Protein AF-0000000079002065 (afdb_homodimer)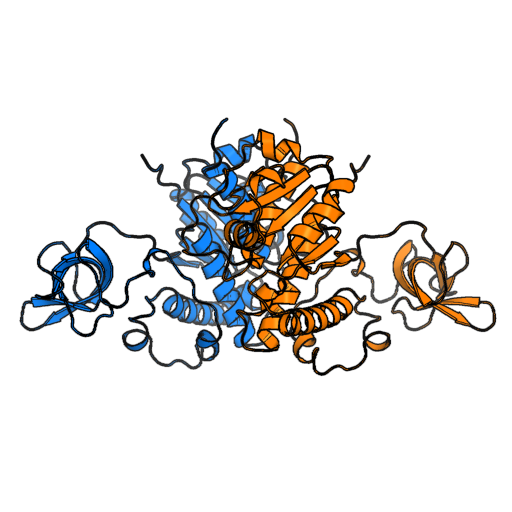

Radius of gyration: 25.54 Å; Cα contacts (8 Å, |Δi|>4): 1100; chains: 2; bounding box: 61×86×60 Å

Sequence (558 aa):
MKTSRKILVALPTSILSTESSLLLKTIKTYQVIRYSSIFGVSEIVFFRDPFTDFSQHRKYSVLIEKIWRYLLTPPYLRRKLIPKDPDLKFVGLLPPLRLSTFDVSRNGRVGEKRLGLIYREKNKLLADIGLPRPYRIEAGNCKPGDIGYVEIVDVNTRRAICLDVEPYRGPILAFADSLQEVLEEYRKTVDLIIATSKYGKIPSHKELAGVKGKTIIILFGGPHRGLYDIAKKEGFILENKVDKVWNTIPEQMVKTIRSEEALISTLAVVNMFIYGENLMKTSRKILVALPTSILSTESSLLLKTIKTYQVIRYSSIFGVSEIVFFRDPFTDFSQHRKYSVLIEKIWRYLLTPPYLRRKLIPKDPDLKFVGLLPPLRLSTFDVSRNGRVGEKRLGLIYREKNKLLADIGLPRPYRIEAGNCKPGDIGYVEIVDVNTRRAICLDVEPYRGPILAFADSLQEVLEEYRKTVDLIIATSKYGKIPSHKELAGVKGKTIIILFGGPHRGLYDIAKKEGFILENKVDKVWNTIPEQMVKTIRSEEALISTLAVVNMFIYGENL

InterPro domains:
  IPR003750 Putative RNA methyltransferase C9orf114-like [PF02598] (7-269)
  IPR003750 Putative RNA methyltransferase C9orf114-like [PTHR12150] (7-272)
  IPR003750 Putative RNA methyltransferase C9orf114-like [cd18086] (6-270)
  IPR012340 Nucleic acid-binding, OB-fold [G3DSA:2.40.50.140] (107-169)
  IPR029026 tRNA (guanine-N1-)-methyltransferase, N-terminal [G3DSA:3.40.1280.10] (9-272)
  IPR029028 Alpha/beta knot methyltransferases [SSF75217] (6-272)

Nearest PDB structures (foldseek):
  8qsu-assembly1_A-2  TM=8.323E-01  e=1.428E-22  Homo sapiens
  4rg1-assembly1_B  TM=7.999E-01  e=1.058E-21  Homo sapiens
  8qsw-assembly1_A-2  TM=8.241E-01  e=9.995E-21  Homo sapiens
  4rg1-assembly1_A  TM=8.090E-01  e=7.840E-21  Homo sapiens
  1k3r-assembly1_A  TM=8.312E-01  e=1.726E-20  Methanothermobacter thermautotrophicus

Structure (mmCIF, N/CA/C/O backbone):
data_AF-0000000079002065-model_v1
#
loop_
_entity.id
_entity.type
_entity.pdbx_description
1 polymer 'RNA-binding protein'
#
loop_
_atom_site.group_PDB
_atom_site.id
_atom_site.type_symbol
_atom_site.label_atom_id
_atom_site.label_alt_id
_atom_site.label_comp_id
_atom_site.label_asym_id
_atom_site.label_entity_id
_atom_site.label_seq_id
_atom_site.pdbx_PDB_ins_code
_atom_site.Cartn_x
_atom_site.Cartn_y
_atom_site.Cartn_z
_atom_site.occupancy
_atom_site.B_iso_or_equiv
_atom_site.auth_seq_id
_atom_site.auth_comp_id
_atom_site.auth_asym_id
_atom_site.auth_atom_id
_atom_site.pdbx_PDB_model_num
ATOM 1 N N . MET A 1 1 ? -3.734 10.734 28.906 1 30.89 1 MET A N 1
ATOM 2 C CA . MET A 1 1 ? -2.793 11.641 28.25 1 30.89 1 MET A CA 1
ATOM 3 C C . MET A 1 1 ? -2.369 11.094 26.891 1 30.89 1 MET A C 1
ATOM 5 O O . MET A 1 1 ? -1.913 9.953 26.797 1 30.89 1 MET A O 1
ATOM 9 N N . LYS A 1 2 ? -3.072 11.398 25.828 1 41.53 2 LYS A N 1
ATOM 10 C CA . LYS A 1 2 ? -2.779 10.867 24.5 1 41.53 2 LYS A CA 1
ATOM 11 C C . LYS A 1 2 ? -1.275 10.805 24.25 1 41.53 2 LYS A C 1
ATOM 13 O O . LYS A 1 2 ? -0.584 11.82 24.344 1 41.53 2 LYS A O 1
ATOM 18 N N . THR A 1 3 ? -0.519 9.977 24.844 1 47.19 3 THR A N 1
ATOM 19 C CA . THR A 1 3 ? 0.923 9.781 24.75 1 47.19 3 THR A CA 1
ATOM 20 C C . THR A 1 3 ? 1.415 10.141 23.344 1 47.19 3 THR A C 1
ATOM 22 O O . THR A 1 3 ? 0.91 9.617 22.344 1 47.19 3 THR A O 1
ATOM 25 N N . SER A 1 4 ? 1.881 11.43 23.188 1 56.03 4 SER A N 1
ATOM 26 C CA . SER A 1 4 ? 2.271 12.117 21.969 1 56.03 4 SER A CA 1
ATOM 27 C C . SER A 1 4 ? 3.285 11.305 21.172 1 56.03 4 SER A C 1
ATOM 29 O O . SER A 1 4 ? 4.457 11.227 21.531 1 56.03 4 SER A O 1
ATOM 31 N N . ARG A 1 5 ? 3.066 10.07 20.688 1 64.38 5 ARG A N 1
ATOM 32 C CA . ARG A 1 5 ? 3.986 9.297 19.859 1 64.38 5 ARG A CA 1
ATOM 33 C C . ARG A 1 5 ? 4.105 9.898 18.469 1 64.38 5 ARG A C 1
ATOM 35 O O . ARG A 1 5 ? 3.096 10.203 17.828 1 64.38 5 ARG A O 1
ATOM 42 N N . LYS A 1 6 ? 5.547 10.352 18.219 1 88.19 6 LYS A N 1
ATOM 43 C CA . LYS A 1 6 ? 5.797 10.891 16.891 1 88.19 6 LYS A CA 1
ATOM 44 C C . LYS A 1 6 ? 6.551 9.891 16.016 1 88.19 6 LYS A C 1
ATOM 46 O O . LYS A 1 6 ? 7.531 9.289 16.469 1 88.19 6 LYS A O 1
ATOM 51 N N . ILE A 1 7 ? 6.023 9.555 14.945 1 96.56 7 ILE A N 1
ATOM 52 C CA . ILE A 1 7 ? 6.688 8.711 13.953 1 96.56 7 ILE A CA 1
ATOM 53 C C . ILE A 1 7 ? 7.211 9.57 12.805 1 96.56 7 ILE A C 1
ATOM 55 O O . ILE A 1 7 ? 6.457 10.352 12.211 1 96.56 7 ILE A O 1
ATOM 59 N N . LEU A 1 8 ? 8.492 9.508 12.625 1 98.44 8 LEU A N 1
ATOM 60 C CA . LEU A 1 8 ? 9.148 10.117 11.477 1 98.44 8 LEU A CA 1
ATOM 61 C C . LEU A 1 8 ? 9.625 9.062 10.492 1 98.44 8 LEU A C 1
ATOM 63 O O . LEU A 1 8 ? 9.812 7.898 10.867 1 98.44 8 LEU A O 1
ATOM 67 N N . VAL A 1 9 ? 9.797 9.469 9.258 1 98.75 9 VAL A N 1
ATOM 68 C CA . VAL A 1 9 ? 10.203 8.531 8.219 1 98.75 9 VAL A CA 1
ATOM 69 C C . VAL A 1 9 ? 11.281 9.164 7.344 1 98.75 9 VAL A C 1
ATOM 71 O O . VAL A 1 9 ? 11.266 10.367 7.098 1 98.75 9 VAL A O 1
ATOM 74 N N . ALA A 1 10 ? 12.234 8.375 6.926 1 98.88 10 ALA A N 1
ATOM 75 C CA . ALA A 1 10 ? 13.242 8.805 5.961 1 98.88 10 ALA A CA 1
ATOM 76 C C . ALA A 1 10 ? 13.25 7.898 4.73 1 98.88 10 ALA A C 1
ATOM 78 O O . ALA A 1 10 ? 13.266 6.672 4.859 1 98.88 10 ALA A O 1
ATOM 79 N N . LEU A 1 11 ? 13.25 8.484 3.553 1 98.44 11 LEU A N 1
ATOM 80 C CA . LEU A 1 11 ? 13.258 7.797 2.266 1 98.44 11 LEU A CA 1
ATOM 81 C C . LEU A 1 11 ? 14.211 8.484 1.292 1 98.44 11 LEU A C 1
ATOM 83 O O . LEU A 1 11 ? 14.352 9.703 1.312 1 98.44 11 LEU A O 1
ATOM 87 N N . PRO A 1 12 ? 14.828 7.711 0.416 1 98.56 12 PRO A N 1
ATOM 88 C CA . PRO A 1 12 ? 15.609 8.391 -0.619 1 98.56 12 PRO A CA 1
ATOM 89 C C . PRO A 1 12 ? 14.742 9 -1.713 1 98.56 12 PRO A C 1
ATOM 91 O O . PRO A 1 12 ? 13.703 8.438 -2.066 1 98.56 12 PRO A O 1
ATOM 94 N N . THR A 1 13 ? 15.156 10.094 -2.309 1 98.19 13 THR A N 1
ATOM 95 C CA . THR A 1 13 ? 14.414 10.719 -3.396 1 98.19 13 THR A CA 1
ATOM 96 C C . THR A 1 13 ? 14.406 9.828 -4.633 1 98.19 13 THR A C 1
ATOM 98 O O . THR A 1 13 ? 13.523 9.953 -5.488 1 98.19 13 THR A O 1
ATOM 101 N N . SER A 1 14 ? 15.312 8.891 -4.66 1 97.38 14 SER A N 1
ATOM 102 C CA . SER A 1 14 ? 15.477 8.023 -5.82 1 97.38 14 SER A CA 1
ATOM 103 C C . SER A 1 14 ? 14.305 7.059 -5.965 1 97.38 14 SER A C 1
ATOM 105 O O . SER A 1 14 ? 14.219 6.316 -6.945 1 97.38 14 SER A O 1
ATOM 107 N N . ILE A 1 15 ? 13.359 7.059 -4.992 1 97.44 15 ILE A N 1
ATOM 108 C CA . ILE A 1 15 ? 12.164 6.238 -5.129 1 97.44 15 ILE A CA 1
ATOM 109 C C . ILE A 1 15 ? 11.422 6.609 -6.414 1 97.44 15 ILE A C 1
ATOM 111 O O . ILE A 1 15 ? 10.688 5.793 -6.969 1 97.44 15 ILE A O 1
ATOM 115 N N . LEU A 1 16 ? 11.68 7.82 -6.949 1 97.31 16 LEU A N 1
ATOM 116 C CA . LEU A 1 16 ? 11.023 8.281 -8.164 1 97.31 16 LEU A CA 1
ATOM 117 C C . LEU A 1 16 ? 11.781 7.816 -9.406 1 97.31 16 LEU A C 1
ATOM 119 O O . LEU A 1 16 ? 11.266 7.91 -10.523 1 97.31 16 LEU A O 1
ATOM 123 N N . SER A 1 17 ? 12.984 7.238 -9.266 1 95.5 17 SER A N 1
ATOM 124 C CA . SER A 1 17 ? 13.844 6.871 -10.391 1 95.5 17 SER A CA 1
ATOM 125 C C . SER A 1 17 ? 13.266 5.691 -11.164 1 95.5 17 SER A C 1
ATOM 127 O O . SER A 1 17 ? 13.594 5.484 -12.336 1 95.5 17 SER A O 1
ATOM 129 N N . THR A 1 18 ? 12.383 4.887 -10.516 1 91.5 18 THR A N 1
ATOM 130 C CA . THR A 1 18 ? 11.82 3.695 -11.148 1 91.5 18 THR A CA 1
ATOM 131 C C . THR A 1 18 ? 10.656 4.062 -12.055 1 91.5 18 THR A C 1
ATOM 133 O O . THR A 1 18 ? 10.164 3.223 -12.812 1 91.5 18 THR A O 1
ATOM 136 N N . GLU A 1 19 ? 10.172 5.27 -11.891 1 92.19 19 GLU A N 1
ATOM 137 C CA . GLU A 1 19 ? 9.008 5.703 -12.672 1 92.19 19 GLU A CA 1
ATOM 138 C C . GLU A 1 19 ? 9.438 6.488 -13.906 1 92.19 19 GLU A C 1
ATOM 140 O O . GLU A 1 19 ? 10.195 7.453 -13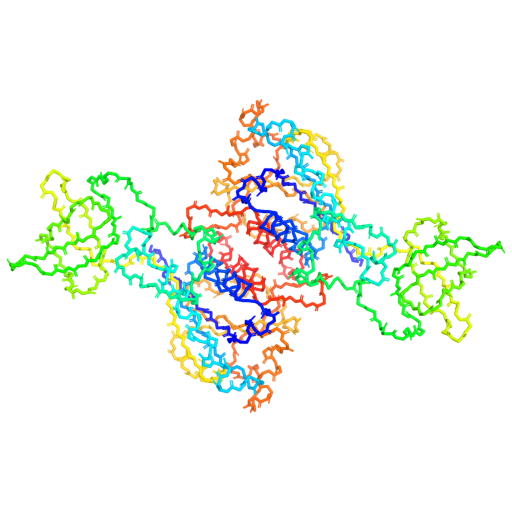.805 1 92.19 19 GLU A O 1
ATOM 145 N N . SER A 1 20 ? 8.898 6.137 -15.031 1 89.25 20 SER A N 1
ATOM 146 C CA . SER A 1 20 ? 9.336 6.719 -16.297 1 89.25 20 SER A CA 1
ATOM 147 C C . SER A 1 20 ? 8.508 7.949 -16.656 1 89.25 20 SER A C 1
ATOM 149 O O . SER A 1 20 ? 8.961 8.812 -17.406 1 89.25 20 SER A O 1
ATOM 151 N N . SER A 1 21 ? 7.305 8.062 -16.141 1 93.25 21 SER A N 1
ATOM 152 C CA . SER A 1 21 ? 6.41 9.148 -16.531 1 93.25 21 SER A CA 1
ATOM 153 C C . SER A 1 21 ? 6.082 10.047 -15.336 1 93.25 21 SER A C 1
ATOM 155 O O . SER A 1 21 ? 6.188 9.625 -14.188 1 93.25 21 SER A O 1
ATOM 157 N N . LEU A 1 22 ? 5.742 11.273 -15.695 1 96 22 LEU A N 1
ATOM 158 C CA . LEU A 1 22 ? 5.32 12.227 -14.68 1 96 22 LEU A CA 1
ATOM 159 C C . LEU A 1 22 ? 4.105 11.711 -13.914 1 96 22 LEU A C 1
ATOM 161 O O . LEU A 1 22 ? 4.004 11.891 -12.695 1 96 22 LEU A O 1
ATOM 165 N N . LEU A 1 23 ? 3.238 11.055 -14.633 1 94.31 23 LEU A N 1
ATOM 166 C CA . LEU A 1 23 ? 2.047 10.5 -14.008 1 94.31 23 LEU A CA 1
ATOM 167 C C . LEU A 1 23 ? 2.424 9.492 -12.922 1 94.31 23 LEU A C 1
ATOM 169 O O . LEU A 1 23 ? 1.945 9.586 -11.789 1 94.31 23 LEU A O 1
ATOM 173 N N . LEU A 1 24 ? 3.303 8.602 -13.242 1 94.44 24 LEU A N 1
ATOM 174 C CA . LEU A 1 24 ? 3.678 7.551 -12.305 1 94.44 24 LEU A CA 1
ATOM 175 C C . LEU A 1 24 ? 4.484 8.125 -11.141 1 94.44 24 LEU A C 1
ATOM 177 O O . LEU A 1 24 ? 4.359 7.66 -10.008 1 94.44 24 LEU A O 1
ATOM 181 N N . LYS A 1 25 ? 5.316 9.148 -11.422 1 97.19 25 LYS A N 1
ATOM 182 C CA . LYS A 1 25 ? 6.031 9.836 -10.344 1 97.19 25 LYS A CA 1
ATOM 183 C C . LYS A 1 25 ? 5.059 10.539 -9.398 1 97.19 25 LYS A C 1
ATOM 185 O O . LYS A 1 25 ? 5.254 10.531 -8.188 1 97.19 25 LYS A O 1
ATOM 190 N N . THR A 1 26 ? 4.043 11.133 -9.984 1 97.5 26 THR A N 1
ATOM 191 C CA . THR A 1 26 ? 3.016 11.805 -9.203 1 97.5 26 THR A CA 1
ATOM 192 C C . THR A 1 26 ? 2.264 10.812 -8.32 1 97.5 26 THR A C 1
ATOM 194 O O . THR A 1 26 ? 2.051 11.062 -7.133 1 97.5 26 THR A O 1
ATOM 197 N N . ILE A 1 27 ? 1.98 9.648 -8.859 1 95.62 27 ILE A N 1
ATOM 198 C CA . ILE A 1 27 ? 1.264 8.609 -8.117 1 95.62 27 ILE A CA 1
ATOM 199 C C . ILE A 1 27 ? 2.137 8.094 -6.98 1 95.62 27 ILE A C 1
ATOM 201 O O . ILE A 1 27 ? 1.659 7.91 -5.855 1 95.62 27 ILE A O 1
ATOM 205 N N . LYS A 1 28 ? 3.371 7.891 -7.238 1 96.69 28 LYS A N 1
ATOM 206 C CA . LYS A 1 28 ? 4.293 7.406 -6.215 1 96.69 28 LYS A CA 1
ATOM 207 C C . LYS A 1 28 ? 4.402 8.398 -5.059 1 96.69 28 LYS A C 1
ATOM 209 O O . LYS A 1 28 ? 4.355 8 -3.891 1 96.69 28 LYS A O 1
ATOM 214 N N . THR A 1 29 ? 4.578 9.609 -5.391 1 98.19 29 THR A N 1
ATOM 215 C CA . THR A 1 29 ? 4.652 10.656 -4.375 1 98.19 29 THR A CA 1
ATOM 216 C C . THR A 1 29 ? 3.361 10.711 -3.562 1 98.19 29 THR A C 1
ATOM 218 O O . THR A 1 29 ? 3.398 10.789 -2.332 1 98.19 29 THR A O 1
ATOM 221 N N . TYR A 1 30 ? 2.275 10.609 -4.281 1 97.75 30 TYR A N 1
ATOM 222 C CA . TYR A 1 30 ? 0.971 10.57 -3.629 1 97.75 30 TYR A CA 1
ATOM 223 C C . TYR A 1 30 ? 0.887 9.414 -2.645 1 97.75 30 TYR A C 1
ATOM 225 O O . TYR A 1 30 ? 0.413 9.578 -1.518 1 97.75 30 TYR A O 1
ATOM 233 N N . GLN A 1 31 ? 1.334 8.273 -3.047 1 97.75 31 GLN A N 1
ATOM 234 C CA . GLN A 1 31 ? 1.263 7.09 -2.197 1 97.75 31 GLN A CA 1
ATOM 235 C C . GLN A 1 31 ? 2.053 7.289 -0.908 1 97.75 31 GLN A C 1
ATOM 237 O O . GLN A 1 31 ? 1.589 6.922 0.173 1 97.75 31 GLN A O 1
ATOM 242 N N . VAL A 1 32 ? 3.189 7.855 -1.025 1 98.5 32 VAL A N 1
ATOM 243 C CA . VAL A 1 32 ? 4.016 8.086 0.154 1 98.5 32 VAL A CA 1
ATOM 244 C C . VAL A 1 32 ? 3.283 9.016 1.124 1 98.5 32 VAL A C 1
ATOM 246 O O . VAL A 1 32 ? 3.201 8.727 2.32 1 98.5 32 VAL A O 1
ATOM 249 N N . ILE A 1 33 ? 2.688 10.07 0.599 1 98.19 33 ILE A N 1
ATOM 250 C CA . ILE A 1 33 ? 1.973 11.039 1.419 1 98.19 33 ILE A CA 1
ATOM 251 C C . ILE A 1 33 ? 0.735 10.391 2.031 1 98.19 33 ILE A C 1
ATOM 253 O O . ILE A 1 33 ? 0.494 10.508 3.234 1 98.19 33 ILE A O 1
ATOM 257 N N . ARG A 1 34 ? 0.004 9.648 1.215 1 97.88 34 ARG A N 1
ATOM 258 C CA . ARG A 1 34 ? -1.233 9 1.634 1 97.88 34 ARG A CA 1
ATOM 259 C C . ARG A 1 34 ? -0.965 7.957 2.717 1 97.88 34 ARG A C 1
ATOM 261 O O . ARG A 1 34 ? -1.588 7.988 3.779 1 97.88 34 ARG A O 1
ATOM 268 N N . TYR A 1 35 ? -0.021 7.109 2.469 1 98.5 35 TYR A N 1
ATOM 269 C CA . TYR A 1 35 ? 0.281 6.039 3.41 1 98.5 35 TYR A CA 1
ATOM 270 C C . TYR A 1 35 ? 0.782 6.602 4.734 1 98.5 35 TYR A C 1
ATOM 272 O O . TYR A 1 35 ? 0.388 6.129 5.805 1 98.5 35 TYR A O 1
ATOM 280 N N . SER A 1 36 ? 1.585 7.625 4.668 1 98.06 36 SER A N 1
ATOM 281 C CA . SER A 1 36 ? 2.092 8.266 5.879 1 98.06 36 SER A CA 1
ATOM 282 C C . SER A 1 36 ? 0.974 8.961 6.645 1 98.06 36 SER A C 1
ATOM 284 O O . SER A 1 36 ? 0.946 8.93 7.875 1 98.06 36 SER A O 1
ATOM 286 N N . SER A 1 37 ? 0.094 9.555 5.906 1 97.31 37 SER A N 1
ATOM 287 C CA . SER A 1 37 ? -1.011 10.281 6.527 1 97.31 37 SER A CA 1
ATOM 288 C C . SER A 1 37 ? -1.968 9.328 7.238 1 97.31 37 SER A C 1
ATOM 290 O O . SER A 1 37 ? -2.506 9.664 8.297 1 97.31 37 SER A O 1
ATOM 292 N N . ILE A 1 38 ? -2.168 8.141 6.68 1 97.56 38 ILE A N 1
ATOM 293 C CA . ILE A 1 38 ? -3.041 7.145 7.285 1 97.56 38 ILE A CA 1
ATOM 294 C C . ILE A 1 38 ? -2.6 6.879 8.727 1 97.56 38 ILE A C 1
ATOM 296 O O . ILE A 1 38 ? -3.432 6.801 9.633 1 97.56 38 ILE A O 1
ATOM 300 N N . PHE A 1 39 ? -1.287 6.844 8.961 1 97 39 PHE A N 1
ATOM 301 C CA . PHE A 1 39 ? -0.759 6.406 10.25 1 97 39 PHE A CA 1
ATOM 302 C C . PHE A 1 39 ? -0.272 7.594 11.07 1 97 39 PHE A C 1
ATOM 304 O O . PHE A 1 39 ? 0.386 7.418 12.094 1 97 39 PHE A O 1
ATOM 311 N N . GLY A 1 40 ? -0.48 8.797 10.609 1 95.69 40 GLY A N 1
ATOM 312 C CA . GLY A 1 40 ? -0.184 10 11.367 1 95.69 40 GLY A CA 1
ATOM 313 C C . GLY A 1 40 ? 1.303 10.281 11.484 1 95.69 40 GLY A C 1
ATOM 314 O O . GLY A 1 40 ? 1.776 10.727 12.531 1 95.69 40 GLY A O 1
ATOM 315 N N . VAL A 1 41 ? 2.031 9.961 10.43 1 97.44 41 VAL A N 1
ATOM 316 C CA . VAL A 1 41 ? 3.455 10.281 10.406 1 97.44 41 VAL A CA 1
ATOM 317 C C . VAL A 1 41 ? 3.648 11.789 10.523 1 97.44 41 VAL A C 1
ATOM 319 O O . VAL A 1 41 ? 2.988 12.562 9.82 1 97.44 41 VAL A O 1
ATOM 322 N N . SER A 1 42 ? 4.586 12.211 11.398 1 96.44 42 SER A N 1
ATOM 323 C CA . SER A 1 42 ? 4.75 13.633 11.688 1 96.44 42 SER A CA 1
ATOM 324 C C . SER A 1 42 ? 5.629 14.312 10.648 1 96.44 42 SER A C 1
ATOM 326 O O . SER A 1 42 ? 5.391 15.469 10.289 1 96.44 42 SER A O 1
ATOM 328 N N . GLU A 1 43 ? 6.586 13.594 10.234 1 97.69 43 GLU A N 1
ATOM 329 C CA . GLU A 1 43 ? 7.574 14.188 9.336 1 97.69 43 GLU A CA 1
ATOM 330 C C . GLU A 1 43 ? 8.188 13.133 8.422 1 97.69 43 GLU A C 1
ATOM 332 O O . GLU A 1 43 ? 8.414 11.992 8.844 1 97.69 43 GLU A O 1
ATOM 337 N N . ILE A 1 44 ? 8.383 13.523 7.176 1 98.56 44 ILE A N 1
ATOM 338 C CA . ILE A 1 44 ? 9.133 12.695 6.23 1 98.56 44 ILE A CA 1
ATOM 339 C C . ILE A 1 44 ? 10.352 13.461 5.727 1 98.56 44 ILE A C 1
ATOM 341 O O . ILE A 1 44 ? 10.227 14.594 5.238 1 98.56 44 ILE A O 1
ATOM 345 N N . VAL A 1 45 ? 11.492 12.891 5.875 1 98.75 45 VAL A N 1
ATOM 346 C CA . VAL A 1 45 ? 12.719 13.469 5.336 1 98.75 45 VAL A CA 1
ATOM 347 C C . VAL A 1 45 ? 13.18 12.648 4.129 1 98.75 45 VAL A C 1
ATOM 349 O O . VAL A 1 45 ? 13.461 11.453 4.25 1 98.75 45 VAL A O 1
ATOM 352 N N . PHE A 1 46 ? 13.211 13.281 2.973 1 98.81 46 PHE A N 1
ATOM 353 C CA . PHE A 1 46 ? 13.781 12.664 1.781 1 98.81 46 PHE A CA 1
ATOM 354 C C . PHE A 1 46 ? 15.273 12.945 1.693 1 98.81 46 PHE A C 1
ATOM 356 O O . PHE A 1 46 ? 15.711 14.094 1.81 1 98.81 46 PHE A O 1
ATOM 363 N N . PHE A 1 47 ? 16.078 11.914 1.498 1 98.81 47 PHE A N 1
ATOM 364 C CA . PHE A 1 47 ? 17.516 12.117 1.438 1 98.81 47 PHE A CA 1
ATOM 365 C C . PHE A 1 47 ? 18.078 11.641 0.104 1 98.81 47 PHE A C 1
ATOM 367 O O . PHE A 1 47 ? 17.438 10.852 -0.596 1 98.81 47 PHE A O 1
ATOM 374 N N . ARG A 1 48 ? 19.203 12.148 -0.256 1 98.44 48 ARG A N 1
ATOM 375 C CA . ARG A 1 48 ? 19.922 11.711 -1.448 1 98.44 48 ARG A CA 1
ATOM 376 C C . ARG A 1 48 ? 20.75 10.453 -1.167 1 98.44 48 ARG A C 1
ATOM 378 O O . ARG A 1 48 ? 21.625 10.453 -0.302 1 98.44 48 ARG A O 1
ATOM 385 N N . ASP A 1 49 ? 20.422 9.398 -1.84 1 96.31 49 ASP A N 1
ATOM 386 C CA . ASP A 1 49 ? 21.344 8.266 -1.741 1 96.31 49 ASP A CA 1
ATOM 387 C C . ASP A 1 49 ? 22.594 8.508 -2.576 1 96.31 49 ASP A C 1
ATOM 389 O O . ASP A 1 49 ? 22.562 9.266 -3.545 1 96.31 49 ASP A O 1
ATOM 393 N N . PRO A 1 50 ? 23.703 7.875 -2.264 1 96.94 50 PRO A N 1
ATOM 394 C CA . PRO A 1 50 ? 25 8.18 -2.893 1 96.94 50 PRO A CA 1
ATOM 395 C C . PRO A 1 50 ? 25.062 7.734 -4.352 1 96.94 50 PRO A C 1
ATOM 397 O O . PRO A 1 50 ? 26 8.078 -5.062 1 96.94 50 PRO A O 1
ATOM 400 N N . PHE A 1 51 ? 24.125 7.039 -4.844 1 96.38 51 PHE A N 1
ATOM 401 C CA . PHE A 1 51 ? 24.109 6.551 -6.219 1 96.38 51 PHE A CA 1
ATOM 402 C C . PHE A 1 51 ? 23.344 7.508 -7.121 1 96.38 51 PHE A C 1
ATOM 404 O O . PHE A 1 51 ? 23.312 7.332 -8.344 1 96.38 51 PHE A O 1
ATOM 411 N N . THR A 1 52 ? 22.672 8.453 -6.559 1 96.12 52 THR A N 1
ATOM 412 C CA . THR A 1 52 ? 21.922 9.484 -7.27 1 96.12 52 THR A CA 1
ATOM 413 C C . THR A 1 52 ? 22.703 10.797 -7.297 1 96.12 52 THR A C 1
ATOM 415 O O . THR A 1 52 ? 23.156 11.281 -6.254 1 96.12 52 THR A O 1
ATOM 418 N N . ASP A 1 53 ? 22.844 11.344 -8.438 1 96.06 53 ASP A N 1
ATOM 419 C CA . ASP A 1 53 ? 23.594 12.594 -8.508 1 96.06 53 ASP A CA 1
ATOM 420 C C . ASP A 1 53 ? 22.781 13.75 -7.922 1 96.06 53 ASP A C 1
ATOM 422 O O . ASP A 1 53 ? 21.562 13.641 -7.766 1 96.06 53 ASP A O 1
ATOM 426 N N . PHE A 1 54 ? 23.438 14.859 -7.652 1 97.12 54 PHE A N 1
ATOM 427 C CA . PHE A 1 54 ? 22.828 16 -6.984 1 97.12 54 PHE A CA 1
ATOM 428 C C . PHE A 1 54 ? 21.766 16.656 -7.871 1 97.12 54 PHE A C 1
ATOM 430 O O . PHE A 1 54 ? 20.734 17.094 -7.379 1 97.12 54 PHE A O 1
ATOM 437 N N . SER A 1 55 ? 22.016 16.688 -9.18 1 97.38 55 SER A N 1
ATOM 438 C CA . SER A 1 55 ? 21.062 17.297 -10.102 1 97.38 55 SER A CA 1
ATOM 439 C C . SER A 1 55 ? 19.75 16.516 -10.125 1 97.38 55 SER A C 1
ATOM 441 O O . SER A 1 55 ? 18.672 17.125 -10.062 1 97.38 55 SER A O 1
ATOM 443 N N . GLN A 1 56 ? 19.875 15.219 -10.172 1 96.62 56 GLN A N 1
ATOM 444 C CA . GLN A 1 56 ? 18.688 14.383 -10.156 1 96.62 56 GLN A CA 1
ATOM 445 C C . GLN A 1 56 ? 17.953 14.492 -8.82 1 96.62 56 GLN A C 1
ATOM 447 O O . GLN A 1 56 ? 16.719 14.57 -8.781 1 96.62 56 GLN A O 1
ATOM 452 N N . HIS A 1 57 ? 18.734 14.484 -7.734 1 97.75 57 HIS A N 1
ATOM 453 C CA . HIS A 1 57 ? 18.172 14.672 -6.406 1 97.75 57 HIS A CA 1
ATOM 454 C C . HIS A 1 57 ? 17.375 15.969 -6.32 1 97.75 57 HIS A C 1
ATOM 456 O O . HIS A 1 57 ? 16.266 15.984 -5.793 1 97.75 57 HIS A O 1
ATOM 462 N N . ARG A 1 58 ? 17.906 16.969 -6.848 1 97.81 58 ARG A N 1
ATOM 463 C CA . ARG A 1 58 ? 17.234 18.266 -6.828 1 97.81 58 ARG A CA 1
ATOM 464 C C . ARG A 1 58 ? 15.945 18.234 -7.648 1 97.81 58 ARG A C 1
ATOM 466 O O . ARG A 1 58 ? 14.922 18.781 -7.227 1 97.81 58 ARG A O 1
ATOM 473 N N . LYS A 1 59 ? 16.031 17.641 -8.812 1 97.69 59 LYS A N 1
ATOM 474 C CA . LYS A 1 59 ? 14.859 17.516 -9.664 1 97.69 59 LYS A CA 1
ATOM 475 C C . LYS A 1 59 ? 13.742 16.766 -8.961 1 97.69 59 LYS A C 1
ATOM 477 O O . LYS A 1 59 ? 12.586 17.203 -8.961 1 97.69 59 LYS A O 1
ATOM 482 N N . TYR A 1 60 ? 14.078 15.641 -8.375 1 98.19 60 TYR A N 1
ATOM 483 C CA . TYR A 1 60 ? 13.094 14.875 -7.617 1 98.19 60 TYR A CA 1
ATOM 484 C C . TYR A 1 60 ? 12.531 15.695 -6.461 1 98.19 60 TYR A C 1
ATOM 486 O O . TYR A 1 60 ? 11.328 15.68 -6.211 1 98.19 60 TYR A O 1
ATOM 494 N N . SER A 1 61 ? 13.391 16.375 -5.758 1 98.56 61 SER A N 1
ATOM 495 C CA . SER A 1 61 ? 13 17.156 -4.59 1 98.56 61 SER A CA 1
ATOM 496 C C . SER A 1 61 ? 11.992 18.234 -4.969 1 98.56 61 SER A C 1
ATOM 498 O O . SER A 1 61 ? 10.992 18.422 -4.27 1 98.56 61 SER A O 1
ATOM 500 N N . VAL A 1 62 ? 12.281 18.875 -6.039 1 98.31 62 VAL A N 1
ATOM 501 C CA . VAL A 1 62 ? 11.406 19.938 -6.5 1 98.31 62 VAL A CA 1
ATOM 502 C C . VAL A 1 62 ? 10.023 19.359 -6.832 1 98.31 62 VAL A C 1
ATOM 504 O O . VAL A 1 62 ? 9 19.922 -6.43 1 98.31 62 VAL A O 1
ATOM 507 N N . LEU A 1 63 ? 10.008 18.281 -7.551 1 98.5 63 LEU A N 1
ATOM 508 C CA . LEU A 1 63 ? 8.75 17.656 -7.922 1 98.5 63 LEU A CA 1
ATOM 509 C C . LEU A 1 63 ? 7.98 17.203 -6.684 1 98.5 63 LEU A C 1
ATOM 511 O O . LEU A 1 63 ? 6.777 17.453 -6.566 1 98.5 63 LEU A O 1
ATOM 515 N N . ILE A 1 64 ? 8.664 16.578 -5.742 1 98.69 64 ILE A N 1
ATOM 516 C CA . ILE A 1 64 ? 8.055 16.109 -4.5 1 98.69 64 ILE A CA 1
ATOM 517 C C . ILE A 1 64 ? 7.449 17.297 -3.748 1 98.69 64 ILE A C 1
ATOM 519 O O . ILE A 1 64 ? 6.309 17.234 -3.285 1 98.69 64 ILE A O 1
ATOM 523 N N . GLU A 1 65 ? 8.188 18.312 -3.672 1 98.19 65 GLU A N 1
ATOM 524 C CA . GLU A 1 65 ? 7.742 19.5 -2.939 1 98.19 65 GLU A CA 1
ATOM 525 C C . GLU A 1 65 ? 6.465 20.062 -3.543 1 98.19 65 GLU A C 1
ATOM 527 O O . GLU A 1 65 ? 5.543 20.438 -2.816 1 98.19 65 GLU A O 1
ATOM 532 N N . LYS A 1 66 ? 6.43 20.203 -4.844 1 97.94 66 LYS A N 1
ATOM 533 C CA . LYS A 1 66 ? 5.258 20.75 -5.527 1 97.94 66 LYS A CA 1
ATOM 534 C C . LYS A 1 66 ? 4.027 19.875 -5.273 1 97.94 66 LYS A C 1
ATOM 536 O O . LYS A 1 66 ? 2.961 20.391 -4.93 1 97.94 66 LYS A O 1
ATOM 541 N N . ILE A 1 67 ? 4.188 18.578 -5.434 1 97.94 67 ILE A N 1
ATOM 542 C CA . ILE A 1 67 ? 3.078 17.656 -5.227 1 97.94 67 ILE A CA 1
ATOM 543 C C . ILE A 1 67 ? 2.66 17.672 -3.76 1 97.94 67 ILE A C 1
ATOM 545 O O . ILE A 1 67 ? 1.467 17.641 -3.447 1 97.94 67 ILE A O 1
ATOM 549 N N . TRP A 1 68 ? 3.658 17.75 -2.904 1 97.56 68 TRP A N 1
ATOM 550 C CA . TRP A 1 68 ? 3.434 17.781 -1.463 1 97.56 68 TRP A CA 1
ATOM 551 C C . TRP A 1 68 ? 2.586 19 -1.077 1 97.56 68 TRP A C 1
ATOM 553 O O . TRP A 1 68 ? 1.593 18.859 -0.358 1 97.56 68 TRP A O 1
ATOM 563 N N . ARG A 1 69 ? 2.959 20.094 -1.563 1 95.31 69 ARG A N 1
ATOM 564 C CA . ARG A 1 69 ? 2.246 21.328 -1.284 1 95.31 69 ARG A CA 1
ATOM 565 C C . ARG A 1 69 ? 0.802 21.25 -1.769 1 95.31 69 ARG A C 1
ATOM 567 O O . ARG A 1 69 ? -0.122 21.625 -1.042 1 95.31 69 ARG A O 1
ATOM 574 N N . TYR A 1 70 ? 0.638 20.797 -2.91 1 96.56 70 TYR A N 1
ATOM 575 C CA . TYR A 1 70 ? -0.702 20.656 -3.473 1 96.56 70 TYR A CA 1
ATOM 576 C C . TYR A 1 70 ? -1.574 19.766 -2.602 1 96.56 70 TYR A C 1
ATOM 578 O O . TYR A 1 70 ? -2.684 20.156 -2.223 1 96.56 70 TYR A O 1
ATOM 586 N N . LEU A 1 71 ? -1.052 18.578 -2.262 1 96.12 71 LEU A N 1
ATOM 587 C CA . LEU A 1 71 ? -1.852 17.562 -1.599 1 96.12 71 LEU A CA 1
ATOM 588 C C . LEU A 1 71 ? -2.16 17.953 -0.159 1 96.12 71 LEU A C 1
ATOM 590 O O . LEU A 1 71 ? -3.213 17.609 0.375 1 96.12 71 LEU A O 1
ATOM 594 N N . LEU A 1 72 ? -1.284 18.703 0.469 1 94.75 72 LEU A N 1
ATOM 595 C CA . LEU A 1 72 ? -1.466 19 1.883 1 94.75 72 LEU A CA 1
ATOM 596 C C . LEU A 1 72 ? -2.121 20.375 2.061 1 94.75 72 LEU A C 1
ATOM 598 O O . LEU A 1 72 ? -2.328 20.828 3.189 1 94.75 72 LEU A O 1
ATOM 602 N N . THR A 1 73 ? -2.441 21.031 0.953 1 94.25 73 THR A N 1
ATOM 603 C CA . THR A 1 73 ? -3.309 22.203 0.992 1 94.25 73 THR A CA 1
ATOM 604 C C . THR A 1 73 ? -4.777 21.781 1.04 1 94.25 73 THR A C 1
ATOM 606 O O . THR A 1 73 ? -5.215 20.938 0.255 1 94.25 73 THR A O 1
ATOM 609 N N . PRO A 1 74 ? -5.492 22.375 1.982 1 92.88 74 PRO A N 1
ATOM 610 C CA . PRO A 1 74 ? -6.918 22.047 2 1 92.88 74 PRO A CA 1
ATOM 611 C C . PRO A 1 74 ? -7.582 22.219 0.635 1 92.88 74 PRO A C 1
ATOM 613 O O . PRO A 1 74 ? -7.344 23.219 -0.046 1 92.88 74 PRO A O 1
ATOM 616 N N . PRO A 1 75 ? -8.43 21.25 0.268 1 91.75 75 PRO A N 1
ATOM 617 C CA . PRO A 1 75 ? -8.992 21.281 -1.083 1 91.75 75 PRO A CA 1
ATOM 618 C C . PRO A 1 75 ? -9.688 22.594 -1.407 1 91.75 75 PRO A C 1
ATOM 620 O O . PRO A 1 75 ? -9.547 23.125 -2.518 1 91.75 75 PRO A O 1
ATOM 623 N N . TYR A 1 76 ? -10.352 23.25 -0.495 1 92.31 76 TYR A N 1
ATOM 624 C CA . TYR A 1 76 ? -11.133 24.469 -0.739 1 92.31 76 TYR A CA 1
ATOM 625 C C . TYR A 1 76 ? -10.227 25.688 -0.814 1 92.31 76 TYR A C 1
ATOM 627 O O . TYR A 1 76 ? -10.695 26.797 -1.12 1 92.31 76 TYR A O 1
ATOM 635 N N . LEU A 1 77 ? -8.977 25.5 -0.616 1 93.88 77 LEU A N 1
ATOM 636 C CA . LEU A 1 77 ? -8.047 26.609 -0.689 1 93.88 77 LEU A CA 1
ATOM 637 C C . LEU A 1 77 ? -7.09 26.453 -1.863 1 93.88 77 LEU A C 1
ATOM 639 O O . LEU A 1 77 ? -6.285 27.344 -2.143 1 93.88 77 LEU A O 1
ATOM 643 N N . ARG A 1 78 ? -7.125 25.344 -2.596 1 93.06 78 ARG A N 1
ATOM 644 C CA . ARG A 1 78 ? -6.129 25 -3.607 1 93.06 78 ARG A CA 1
ATOM 645 C C . ARG A 1 78 ? -6.168 26 -4.762 1 93.06 78 ARG A C 1
ATOM 647 O O . ARG A 1 78 ? -5.121 26.391 -5.281 1 93.06 78 ARG A O 1
ATOM 654 N N . ARG A 1 79 ? -7.324 26.375 -5.141 1 90.81 79 ARG A N 1
ATOM 655 C CA . ARG A 1 79 ? -7.449 27.297 -6.266 1 90.81 79 ARG A CA 1
ATOM 656 C C . ARG A 1 79 ? -6.742 28.625 -5.973 1 90.81 79 ARG A C 1
ATOM 658 O O . ARG A 1 79 ? -6.172 29.234 -6.875 1 90.81 79 ARG A O 1
ATOM 665 N N . LYS A 1 80 ? -6.77 29 -4.801 1 89.81 80 LYS A N 1
ATOM 666 C CA . LYS A 1 80 ? -6.199 30.281 -4.402 1 89.81 80 LYS A CA 1
ATOM 667 C C . LYS A 1 80 ? -4.703 30.156 -4.129 1 89.81 80 LYS A C 1
ATOM 669 O O . LYS A 1 80 ? -3.941 31.094 -4.398 1 89.81 80 LYS A O 1
ATOM 674 N N . LEU A 1 81 ? -4.324 29.062 -3.607 1 93.56 81 LEU A N 1
ATOM 675 C CA . LEU A 1 81 ? -2.98 28.984 -3.039 1 93.56 81 LEU A CA 1
ATOM 676 C C . LEU A 1 81 ? -2.033 28.25 -3.975 1 93.56 81 LEU A C 1
ATOM 678 O O . LEU A 1 81 ? -0.812 28.344 -3.828 1 93.56 81 LEU A O 1
ATOM 682 N N . ILE A 1 82 ? -2.557 27.469 -4.926 1 95.06 82 ILE A N 1
ATOM 683 C CA . ILE A 1 82 ? -1.698 26.625 -5.766 1 95.06 82 ILE A CA 1
ATOM 684 C C . ILE A 1 82 ? -1.719 27.156 -7.199 1 95.06 82 ILE A C 1
ATOM 686 O O . ILE A 1 82 ? -2.713 26.984 -7.91 1 95.06 82 ILE A O 1
ATOM 690 N N . PRO A 1 83 ? -0.685 27.688 -7.582 1 93.69 83 PRO A N 1
ATOM 691 C CA . PRO A 1 83 ? -0.625 28.156 -8.969 1 93.69 83 PRO A CA 1
ATOM 692 C C . PRO A 1 83 ? -0.594 27.016 -9.977 1 93.69 83 PRO A C 1
ATOM 694 O O . PRO A 1 83 ? -0.212 25.891 -9.633 1 93.69 83 PRO A O 1
ATOM 697 N N . LYS A 1 84 ? -0.933 27.406 -11.156 1 94.31 84 LYS A N 1
ATOM 698 C CA . LYS A 1 84 ? -0.812 26.422 -12.227 1 94.31 84 LYS A CA 1
ATOM 699 C C . LYS A 1 84 ? 0.646 26.016 -12.445 1 94.31 84 LYS A C 1
ATOM 701 O O . LYS A 1 84 ? 1.536 26.875 -12.422 1 94.31 84 LYS A O 1
ATOM 706 N N . ASP A 1 85 ? 0.906 24.797 -12.586 1 96.25 85 ASP A N 1
ATOM 707 C CA . ASP A 1 85 ? 2.24 24.219 -12.727 1 96.25 85 ASP A CA 1
ATOM 708 C C . ASP A 1 85 ? 2.205 22.953 -13.586 1 96.25 85 ASP A C 1
ATOM 710 O O . ASP A 1 85 ? 1.453 22.016 -13.305 1 96.25 85 ASP A O 1
ATOM 714 N N . PRO A 1 86 ? 2.963 22.953 -14.609 1 96.69 86 PRO A N 1
ATOM 715 C CA . PRO A 1 86 ? 2.984 21.781 -15.484 1 96.69 86 PRO A CA 1
ATOM 716 C C . PRO A 1 86 ? 3.33 20.5 -14.734 1 96.69 86 PRO A C 1
ATOM 718 O O . PRO A 1 86 ? 2.895 19.406 -15.133 1 96.69 86 PRO A O 1
ATOM 721 N N . ASP A 1 87 ? 4.086 20.609 -13.688 1 97.12 87 ASP A N 1
ATOM 722 C CA . ASP A 1 87 ? 4.461 19.438 -12.898 1 97.12 87 ASP A CA 1
ATOM 723 C C . ASP A 1 87 ? 3.252 18.859 -12.164 1 97.12 87 ASP A C 1
ATOM 725 O O . ASP A 1 87 ? 3.295 17.734 -11.68 1 97.12 87 ASP A O 1
ATOM 729 N N . LEU A 1 88 ? 2.193 19.641 -12.078 1 97.44 88 LEU A N 1
ATOM 730 C CA . LEU A 1 88 ? 1.016 19.219 -11.328 1 97.44 88 LEU A CA 1
ATOM 731 C C . LEU A 1 88 ? -0.112 18.812 -12.266 1 97.44 88 LEU A C 1
ATOM 733 O O . LEU A 1 88 ? -1.271 18.719 -11.852 1 97.44 88 LEU A O 1
ATOM 737 N N . LYS A 1 89 ? 0.222 18.5 -13.484 1 95.94 89 LYS A N 1
ATOM 738 C CA . LYS A 1 89 ? -0.785 18.266 -14.516 1 95.94 89 LYS A CA 1
ATOM 739 C C . LYS A 1 89 ? -1.602 17.016 -14.219 1 95.94 89 LYS A C 1
ATOM 741 O O . LYS A 1 89 ? -2.756 16.906 -14.633 1 95.94 89 LYS A O 1
ATOM 746 N N . PHE A 1 90 ? -1.08 16.094 -13.414 1 94.88 90 PHE A N 1
ATOM 747 C CA . PHE A 1 90 ? -1.773 14.836 -13.227 1 94.88 90 PHE A CA 1
ATOM 748 C C . PHE A 1 90 ? -2.365 14.742 -11.828 1 94.88 90 PHE A C 1
ATOM 750 O O . PHE A 1 90 ? -2.906 13.703 -11.438 1 94.88 90 PHE A O 1
ATOM 757 N N . VAL A 1 91 ? -2.297 15.773 -10.984 1 94 91 VAL A N 1
ATOM 758 C CA . VAL A 1 91 ? -2.75 15.719 -9.594 1 94 91 VAL A CA 1
ATOM 759 C C . VAL A 1 91 ? -4.266 15.531 -9.555 1 94 91 VAL A C 1
ATOM 761 O O . VAL A 1 91 ? -4.801 14.969 -8.594 1 94 91 VAL A O 1
ATOM 764 N N . GLY A 1 92 ? -4.969 15.953 -10.586 1 91.25 92 GLY A N 1
ATOM 765 C CA . GLY A 1 92 ? -6.414 15.805 -10.656 1 91.25 92 GLY A CA 1
ATOM 766 C C . GLY A 1 92 ? -6.867 14.359 -10.773 1 91.25 92 GLY A C 1
ATOM 767 O O . GLY A 1 92 ? -8.031 14.047 -10.523 1 91.25 92 GLY A O 1
ATOM 768 N N . LEU A 1 93 ? -5.984 13.477 -11.141 1 90.62 93 LEU A N 1
ATOM 769 C CA . LEU A 1 93 ? -6.305 12.062 -11.281 1 90.62 93 LEU A CA 1
ATOM 770 C C . LEU A 1 93 ? -6.125 11.32 -9.961 1 90.62 93 LEU A C 1
ATOM 772 O O . LEU A 1 93 ? -6.566 10.18 -9.82 1 90.62 93 LEU A O 1
ATOM 776 N N . LEU A 1 94 ? -5.492 11.984 -8.992 1 91.81 94 LEU A N 1
ATOM 777 C CA . LEU A 1 94 ? -5.207 11.344 -7.711 1 91.81 94 LEU A CA 1
ATOM 778 C C . LEU A 1 94 ? -6.453 11.312 -6.832 1 91.81 94 LEU A C 1
ATOM 780 O O . LEU A 1 94 ? -7.238 12.266 -6.82 1 91.81 94 LEU A O 1
ATOM 784 N N . PRO A 1 95 ? -6.602 10.172 -6.102 1 88.88 95 PRO A N 1
ATOM 785 C CA . PRO A 1 95 ? -7.66 10.188 -5.09 1 88.88 95 PRO A CA 1
ATOM 786 C C . PRO A 1 95 ? -7.402 11.203 -3.979 1 88.88 95 PRO A C 1
ATOM 788 O O . PRO A 1 95 ? -6.254 11.586 -3.744 1 88.88 95 PRO A O 1
ATOM 791 N N . PRO A 1 96 ? -8.453 11.641 -3.357 1 88.56 96 PRO A N 1
ATOM 792 C CA . PRO A 1 96 ? -8.258 12.586 -2.254 1 88.56 96 PRO A CA 1
ATOM 793 C C . PRO A 1 96 ? -7.535 11.961 -1.064 1 88.56 96 PRO A C 1
ATOM 795 O O . PRO A 1 96 ? -7.645 10.75 -0.839 1 88.56 96 PRO A O 1
ATOM 798 N N . LEU A 1 97 ? -6.828 12.773 -0.37 1 91.38 97 LEU A N 1
ATOM 799 C CA . LEU A 1 97 ? -6.156 12.305 0.837 1 91.38 97 LEU A CA 1
ATOM 800 C C . LEU A 1 97 ? -7.168 12.023 1.945 1 91.38 97 LEU A C 1
ATOM 802 O O . LEU A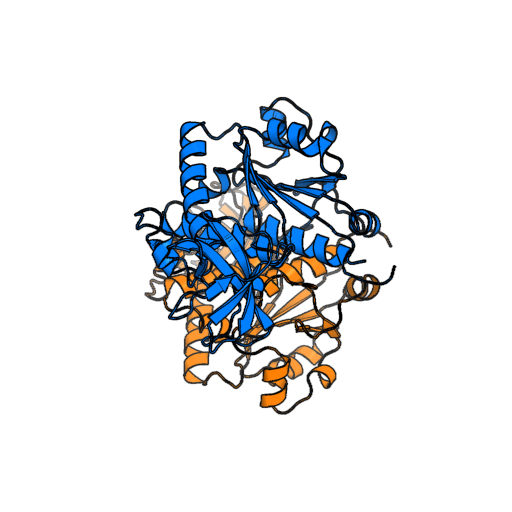 1 97 ? -6.992 11.086 2.727 1 91.38 97 LEU A O 1
ATOM 806 N N . ARG A 1 98 ? -8.18 12.797 1.984 1 89.81 98 ARG A N 1
ATOM 807 C CA . ARG A 1 98 ? -9.266 12.711 2.961 1 89.81 98 ARG A CA 1
ATOM 808 C C . ARG A 1 98 ? -8.719 12.742 4.387 1 89.81 98 ARG A C 1
ATOM 810 O O . ARG A 1 98 ? -9.094 11.914 5.215 1 89.81 98 ARG A O 1
ATOM 817 N N . LEU A 1 99 ? -7.789 13.672 4.598 1 92.5 99 LEU A N 1
ATOM 818 C CA . LEU A 1 99 ? -7.379 13.891 5.98 1 92.5 99 LEU A CA 1
ATOM 819 C C . LEU A 1 99 ? -8.57 14.273 6.848 1 92.5 99 LEU A C 1
ATOM 821 O O . LEU A 1 99 ? -9.453 15.016 6.406 1 92.5 99 LEU A O 1
ATOM 825 N N . SER A 1 100 ? -8.586 13.781 8.016 1 89.31 100 SER A N 1
ATOM 826 C CA . SER A 1 100 ? -9.68 14.117 8.922 1 89.31 100 SER A CA 1
ATOM 827 C C . SER A 1 100 ? -9.812 15.625 9.086 1 89.31 100 SER A C 1
ATOM 829 O O . SER A 1 100 ? -10.93 16.156 9.188 1 89.31 100 SER A O 1
ATOM 831 N N . THR A 1 101 ? -8.734 16.312 9 1 90.38 101 THR A N 1
ATOM 832 C CA . THR A 1 101 ? -8.703 17.766 9.172 1 90.38 101 THR A CA 1
ATOM 833 C C . THR A 1 101 ? -9.305 18.469 7.961 1 90.38 101 THR A C 1
ATOM 835 O O . THR A 1 101 ? -9.703 19.625 8.047 1 90.38 101 THR A O 1
ATOM 838 N N . PHE A 1 102 ? -9.383 17.75 6.848 1 90.69 102 PHE A N 1
ATOM 839 C CA . PHE A 1 102 ? -9.93 18.344 5.629 1 90.69 102 PHE A CA 1
ATOM 840 C C . PHE A 1 102 ? -11.422 18.062 5.512 1 90.69 102 PHE A C 1
ATOM 842 O O . PHE A 1 102 ? -12.086 18.594 4.621 1 90.69 102 PHE A O 1
ATOM 849 N N . ASP A 1 103 ? -11.883 17.219 6.387 1 88.31 103 ASP A N 1
ATOM 850 C CA . ASP A 1 103 ? -13.297 16.844 6.324 1 88.31 103 ASP A CA 1
ATOM 851 C C . ASP A 1 103 ? -14.18 17.922 6.934 1 88.31 103 ASP A C 1
ATOM 853 O O . ASP A 1 103 ? -14.336 18 8.156 1 88.31 103 ASP A O 1
ATOM 857 N N . VAL A 1 104 ? -14.805 18.734 6.109 1 89.25 104 VAL A N 1
ATOM 858 C CA . VAL A 1 104 ? -15.586 19.891 6.566 1 89.25 104 VAL A CA 1
ATOM 859 C C . VAL A 1 104 ? -16.938 19.891 5.871 1 89.25 104 VAL A C 1
ATOM 861 O O . VAL A 1 104 ? -17.109 19.312 4.797 1 89.25 104 VAL A O 1
ATOM 864 N N . SER A 1 105 ? -17.828 20.516 6.516 1 90.5 105 SER A N 1
ATOM 865 C CA . SER A 1 105 ? -19.172 20.594 5.953 1 90.5 105 SER A CA 1
ATOM 866 C C . SER A 1 105 ? -19.25 21.609 4.828 1 90.5 105 SER A C 1
ATOM 868 O O . SER A 1 105 ? -18.391 22.5 4.734 1 90.5 105 SER A O 1
ATOM 870 N N . ARG A 1 106 ? -20.188 21.5 4.016 1 87.5 106 ARG A N 1
ATOM 871 C CA . ARG A 1 106 ? -20.375 22.359 2.857 1 87.5 106 ARG A CA 1
ATOM 872 C C . ARG A 1 106 ? -20.703 23.781 3.291 1 87.5 106 ARG A C 1
ATOM 874 O O . ARG A 1 106 ? -20.219 24.75 2.705 1 87.5 106 ARG A O 1
ATOM 881 N N . ASN A 1 107 ? -21.516 23.938 4.324 1 90.56 107 ASN A N 1
ATOM 882 C CA . ASN A 1 107 ? -22.078 25.234 4.664 1 90.56 107 ASN A CA 1
ATOM 883 C C . ASN A 1 107 ? -21.5 25.766 5.969 1 90.56 107 ASN A C 1
ATOM 885 O O . ASN A 1 107 ? -21.812 26.891 6.387 1 90.56 107 ASN A O 1
ATOM 889 N N . GLY A 1 108 ? -20.672 25.062 6.555 1 92.12 108 GLY A N 1
ATOM 890 C CA . GLY A 1 108 ? -20.141 25.484 7.844 1 92.12 108 GLY A CA 1
ATOM 891 C C . GLY A 1 108 ? -21.125 25.297 8.984 1 92.12 108 GLY A C 1
ATOM 892 O O . GLY A 1 108 ? -22.344 25.344 8.781 1 92.12 108 GLY A O 1
ATOM 893 N N . ARG A 1 109 ? -20.75 24.906 10.141 1 92.88 109 ARG A N 1
ATOM 894 C CA . ARG A 1 109 ? -21.562 24.75 11.344 1 92.88 109 ARG A CA 1
ATOM 895 C C . ARG A 1 109 ? -20.844 25.344 12.562 1 92.88 109 ARG A C 1
ATOM 897 O O . ARG A 1 109 ? -19.609 25.297 12.641 1 92.88 109 ARG A O 1
ATOM 904 N N . VAL A 1 110 ? -21.609 25.844 13.344 1 95.25 110 VAL A N 1
ATOM 905 C CA . VAL A 1 110 ? -21.031 26.344 14.586 1 95.25 110 VAL A CA 1
ATOM 906 C C . VAL A 1 110 ? -20.234 25.25 15.289 1 95.25 110 VAL A C 1
ATOM 908 O O . VAL A 1 110 ? -20.703 24.109 15.406 1 95.25 110 VAL A O 1
ATOM 911 N N . GLY A 1 111 ? -19.047 25.594 15.688 1 95 111 GLY A N 1
ATOM 912 C CA . GLY A 1 111 ? -18.203 24.625 16.375 1 95 111 GLY A CA 1
ATOM 913 C C . GLY A 1 111 ? -17.281 23.875 15.445 1 95 111 GLY A C 1
ATOM 914 O O . GLY A 1 111 ? -16.359 23.188 15.898 1 95 111 GLY A O 1
ATOM 915 N N . GLU A 1 112 ? -17.547 23.953 14.188 1 95.81 112 GLU A N 1
ATOM 916 C CA . GLU A 1 112 ? -16.703 23.281 13.211 1 95.81 112 GLU A CA 1
ATOM 917 C C . GLU A 1 112 ? -15.32 23.891 13.156 1 95.81 112 GLU A C 1
ATOM 919 O O . GLU A 1 112 ? -15.172 25.125 13.219 1 95.81 112 GLU A O 1
ATOM 924 N N . LYS A 1 113 ? -14.375 23.062 13.141 1 96 113 LYS A N 1
ATOM 925 C CA . LYS A 1 113 ? -12.992 23.5 13.023 1 96 113 LYS A CA 1
ATOM 926 C C . LYS A 1 113 ? -12.484 23.344 11.594 1 96 113 LYS A C 1
ATOM 928 O O . LYS A 1 113 ? -12.758 22.328 10.938 1 96 113 LYS A O 1
ATOM 933 N N . ARG A 1 114 ? -11.781 24.391 11.117 1 95.25 114 ARG A N 1
ATOM 934 C CA . ARG A 1 114 ? -11.297 24.391 9.742 1 95.25 114 ARG A CA 1
ATOM 935 C C . ARG A 1 114 ? -9.93 25.062 9.641 1 95.25 114 ARG A C 1
ATOM 937 O O . ARG A 1 114 ? -9.594 25.922 10.445 1 95.25 114 ARG A O 1
ATOM 944 N N . LEU A 1 115 ? -9.25 24.516 8.672 1 95 115 LEU A N 1
ATOM 945 C CA . LEU A 1 115 ? -8.062 25.266 8.266 1 95 115 LEU A CA 1
ATOM 946 C C . LEU A 1 115 ? -8.43 26.438 7.363 1 95 115 LEU A C 1
ATOM 948 O O . LEU A 1 115 ? -9.305 26.297 6.504 1 95 115 LEU A O 1
ATOM 952 N N . GLY A 1 116 ? -7.777 27.609 7.637 1 95.38 116 GLY A N 1
ATOM 953 C CA . GLY A 1 116 ? -8.109 28.781 6.844 1 95.38 116 GLY A CA 1
ATOM 954 C C . GLY A 1 116 ? -6.902 29.656 6.551 1 95.38 116 GLY A C 1
ATOM 955 O O . GLY A 1 116 ? -5.957 29.719 7.336 1 95.38 116 GLY A O 1
ATOM 956 N N . LEU A 1 117 ? -6.977 30.281 5.398 1 95.81 117 LEU A N 1
ATOM 957 C CA . LEU A 1 117 ? -5.984 31.297 5.066 1 95.81 117 LEU A CA 1
ATOM 958 C C . LEU A 1 117 ? -6.273 32.594 5.801 1 95.81 117 LEU A C 1
ATOM 960 O O . LEU A 1 117 ? -7.324 33.219 5.598 1 95.81 117 LEU A O 1
ATOM 964 N N . ILE A 1 118 ? -5.301 33 6.625 1 95.94 118 ILE A N 1
ATOM 965 C CA . ILE A 1 118 ? -5.48 34.188 7.445 1 95.94 118 ILE A CA 1
ATOM 966 C C . ILE A 1 118 ? -4.918 35.406 6.719 1 95.94 118 ILE A C 1
ATOM 968 O O . ILE A 1 118 ? -3.799 35.375 6.199 1 95.94 118 ILE A O 1
ATOM 972 N N . TYR A 1 119 ? -5.688 36.406 6.66 1 94.88 119 TYR A N 1
ATOM 973 C CA . TYR A 1 119 ? -5.188 37.625 6.062 1 94.88 119 TYR A CA 1
ATOM 974 C C . TYR A 1 119 ? -5.816 38.844 6.73 1 94.88 119 TYR A C 1
ATOM 976 O O . TYR A 1 119 ? -6.789 38.719 7.477 1 94.88 119 TYR A O 1
ATOM 984 N N . ARG A 1 120 ? -5.184 39.969 6.559 1 94.19 120 ARG A N 1
ATOM 985 C CA . ARG A 1 120 ? -5.645 41.188 7.164 1 94.19 120 ARG A CA 1
ATOM 986 C C . ARG A 1 120 ? -6.273 42.125 6.121 1 94.19 120 ARG A C 1
ATOM 988 O O . ARG A 1 120 ? -5.762 42.25 5.008 1 94.19 120 ARG A O 1
ATOM 995 N N . GLU A 1 121 ? -7.457 42.594 6.414 1 92.69 121 GLU A N 1
ATOM 996 C CA . GLU A 1 121 ? -8.125 43.625 5.617 1 92.69 121 GLU A CA 1
ATOM 997 C C . GLU A 1 121 ? -8.617 44.75 6.496 1 92.69 121 GLU A C 1
ATOM 999 O O . GLU A 1 121 ? -9.43 44.562 7.402 1 92.69 121 GLU A O 1
ATOM 1004 N N . LYS A 1 122 ? -8.32 46.031 6.145 1 90 122 LYS A N 1
ATOM 1005 C CA . LYS A 1 122 ? -8.766 47.219 6.836 1 90 122 LYS A CA 1
ATOM 1006 C C . LYS A 1 122 ? -8.719 47.031 8.352 1 90 122 LYS A C 1
ATOM 1008 O O . LYS A 1 122 ? -9.711 47.312 9.039 1 90 122 LYS A O 1
ATOM 1013 N N . ASN A 1 123 ? -7.758 46.5 9.039 1 86.88 123 ASN A N 1
ATOM 1014 C CA . ASN A 1 123 ? -7.488 46.375 10.469 1 86.88 123 ASN A CA 1
ATOM 1015 C C . ASN A 1 123 ? -8.219 45.156 11.062 1 86.88 123 ASN A C 1
ATOM 1017 O O . ASN A 1 123 ? -8.32 45.031 12.281 1 86.88 123 ASN A O 1
ATOM 1021 N N . LYS A 1 124 ? -8.828 44.406 10.211 1 92.56 124 LYS A N 1
ATOM 1022 C CA . LYS A 1 124 ? -9.5 43.188 10.672 1 92.56 124 LYS A CA 1
ATOM 1023 C C . LYS A 1 124 ? -8.766 41.938 10.195 1 92.56 124 LYS A C 1
ATOM 1025 O O . LYS A 1 124 ? -8.242 41.906 9.078 1 92.56 124 LYS A O 1
ATOM 1030 N N . LEU A 1 125 ? -8.688 41.062 11.117 1 95.44 125 LEU A N 1
ATOM 1031 C CA . LEU A 1 125 ? -8.133 39.75 10.766 1 95.44 125 LEU A CA 1
ATOM 1032 C C . LEU A 1 125 ? -9.219 38.812 10.242 1 95.44 125 LEU A C 1
ATOM 1034 O O . LEU A 1 125 ? -10.219 38.594 10.914 1 95.44 125 LEU A O 1
ATOM 1038 N N . LEU A 1 126 ? -9.031 38.375 9.016 1 96.88 126 LEU A N 1
ATOM 1039 C CA . LEU A 1 126 ? -10.023 37.531 8.344 1 96.88 126 LEU A CA 1
ATOM 1040 C C . LEU A 1 126 ? -9.453 36.156 8.039 1 96.88 126 LEU A C 1
ATOM 1042 O O . LEU A 1 126 ? -8.227 36 7.965 1 96.88 126 LEU A O 1
ATOM 1046 N N . ALA A 1 127 ? -10.312 35.25 7.922 1 97.06 127 ALA A N 1
ATOM 1047 C CA . ALA A 1 127 ? -9.93 33.875 7.562 1 97.06 127 ALA A CA 1
ATOM 1048 C C . ALA A 1 127 ? -10.781 33.375 6.402 1 97.06 127 ALA A C 1
ATOM 1050 O O . ALA A 1 127 ? -12.008 33.375 6.477 1 97.06 127 ALA A O 1
ATOM 1051 N N . ASP A 1 128 ? -10.141 32.969 5.352 1 96 128 ASP A N 1
ATOM 1052 C CA . ASP A 1 128 ? -10.805 32.219 4.301 1 96 128 ASP A CA 1
ATOM 1053 C C . ASP A 1 128 ? -10.828 30.719 4.629 1 96 128 ASP A C 1
ATOM 1055 O O . ASP A 1 128 ? -9.805 30.047 4.539 1 96 128 ASP A O 1
ATOM 1059 N N . ILE A 1 129 ? -12.016 30.234 4.949 1 96.12 129 ILE A N 1
ATOM 1060 C CA . ILE A 1 129 ? -12.125 28.859 5.418 1 96.12 129 ILE A CA 1
ATOM 1061 C C . ILE A 1 129 ? -12.914 28.031 4.406 1 96.12 129 ILE A C 1
ATOM 1063 O O . ILE A 1 129 ? -13.562 27.047 4.773 1 96.12 129 ILE A O 1
ATOM 1067 N N . GLY A 1 130 ? -12.945 28.422 3.129 1 94.44 130 GLY A N 1
ATOM 1068 C CA . GLY A 1 130 ? -13.555 27.656 2.047 1 94.44 130 GLY A CA 1
ATOM 1069 C C . GLY A 1 130 ? -15.039 27.906 1.905 1 94.44 130 GLY A C 1
ATOM 1070 O O . GLY A 1 130 ? -15.742 27.172 1.215 1 94.44 130 GLY A O 1
ATOM 1071 N N . LEU A 1 131 ? -15.539 28.844 2.631 1 94.81 131 LEU A N 1
ATOM 1072 C CA . LEU A 1 131 ? -16.938 29.25 2.521 1 94.81 131 LEU A CA 1
ATOM 1073 C C . LEU A 1 131 ? -17.078 30.484 1.628 1 94.81 131 LEU A C 1
ATOM 1075 O O . LEU A 1 131 ? -16.062 31.078 1.223 1 94.81 131 LEU A O 1
ATOM 1079 N N . PRO A 1 132 ? -18.281 30.781 1.231 1 93.31 132 PRO A N 1
ATOM 1080 C CA . PRO A 1 132 ? -18.469 31.828 0.228 1 93.31 132 PRO A CA 1
ATOM 1081 C C . PRO A 1 132 ? -17.828 33.156 0.636 1 93.31 132 PRO A C 1
ATOM 1083 O O . PRO A 1 132 ? -17.312 33.875 -0.214 1 93.31 132 PRO A O 1
ATOM 1086 N N . ARG A 1 133 ? -17.875 33.5 1.889 1 95.06 133 ARG A N 1
ATOM 1087 C CA . ARG A 1 133 ? -17.297 34.75 2.41 1 95.06 133 ARG A CA 1
ATOM 1088 C C . ARG A 1 133 ? -16.344 34.469 3.568 1 95.06 133 ARG A C 1
ATOM 1090 O O . ARG A 1 133 ? -16.516 33.469 4.297 1 95.06 133 ARG A O 1
ATOM 1097 N N . PRO A 1 134 ? -15.375 35.344 3.752 1 96.31 134 PRO A N 1
ATOM 1098 C CA . PRO A 1 134 ? -14.414 35.156 4.84 1 96.31 134 PRO A CA 1
ATOM 1099 C C . PRO A 1 134 ? -15.023 35.406 6.219 1 96.31 134 PRO A C 1
ATOM 1101 O O . PRO A 1 134 ? -16.047 36.062 6.332 1 96.31 134 PRO A O 1
ATOM 1104 N N . TYR A 1 135 ? -14.398 34.844 7.121 1 97 135 TYR A N 1
ATOM 1105 C CA . TYR A 1 135 ? -14.836 34.938 8.508 1 97 135 TYR A CA 1
ATOM 1106 C C . TYR A 1 135 ? -13.914 35.875 9.297 1 97 135 TYR A C 1
ATOM 1108 O O . TYR A 1 135 ? -12.695 35.844 9.102 1 97 135 TYR A O 1
ATOM 1116 N N . ARG A 1 136 ? -14.445 36.656 10.195 1 96.81 136 ARG A N 1
ATOM 1117 C CA . ARG A 1 136 ? -13.664 37.531 11.055 1 96.81 136 ARG A CA 1
ATOM 1118 C C . ARG A 1 136 ? -13.125 36.781 12.273 1 96.81 136 ARG A C 1
ATOM 1120 O O . ARG A 1 136 ? -13.875 36.094 12.961 1 96.81 136 ARG A O 1
ATOM 1127 N N . ILE A 1 137 ? -11.891 36.906 12.469 1 96.38 137 ILE A N 1
ATOM 1128 C CA . ILE A 1 137 ? -11.266 36.281 13.625 1 96.38 137 ILE A CA 1
ATOM 1129 C C . ILE A 1 137 ? -11.406 37.188 14.844 1 96.38 137 ILE A C 1
ATOM 1131 O O . ILE A 1 137 ? -10.906 38.312 14.844 1 96.38 137 ILE A O 1
ATOM 1135 N N . GLU A 1 138 ? -12.016 36.719 15.867 1 93.44 138 GLU A N 1
ATOM 1136 C CA . GLU A 1 138 ? -12.336 37.594 17 1 93.44 138 GLU A CA 1
ATOM 1137 C C . GLU A 1 138 ? -11.391 37.344 18.172 1 93.44 138 GLU A C 1
ATOM 1139 O O . GLU A 1 138 ? -11.266 38.188 19.062 1 93.44 138 GLU A O 1
ATOM 1144 N N . ALA A 1 139 ? -10.781 36.219 18.141 1 91.25 139 ALA A N 1
ATOM 1145 C CA . ALA A 1 139 ? -9.867 35.906 19.234 1 91.25 139 ALA A CA 1
ATOM 1146 C C . ALA A 1 139 ? -8.836 34.875 18.781 1 91.25 139 ALA A C 1
ATOM 1148 O O . ALA A 1 139 ? -9.016 34.219 17.75 1 91.25 139 ALA A O 1
ATOM 1149 N N . GLY A 1 140 ? -7.773 34.812 19.547 1 89.44 140 GLY A N 1
ATOM 1150 C CA . GLY A 1 140 ? -6.742 33.844 19.266 1 89.44 140 GLY A CA 1
ATOM 1151 C C . GLY A 1 140 ? -5.504 34.438 18.625 1 89.44 140 GLY A C 1
ATOM 1152 O O . GLY A 1 140 ? -5.406 35.656 18.469 1 89.44 140 GLY A O 1
ATOM 1153 N N . ASN A 1 141 ? -4.516 33.625 18.297 1 89 141 ASN A N 1
ATOM 1154 C CA . ASN A 1 141 ? -3.191 34.062 17.891 1 89 141 ASN A CA 1
ATOM 1155 C C . ASN A 1 141 ? -2.879 33.688 16.453 1 89 141 ASN A C 1
ATOM 1157 O O . ASN A 1 141 ? -1.768 33.25 16.141 1 89 141 ASN A O 1
ATOM 1161 N N . CYS A 1 142 ? -3.738 33.938 15.555 1 91.38 142 CYS A N 1
ATOM 1162 C CA . CYS A 1 142 ? -3.445 33.688 14.148 1 91.38 142 CYS A CA 1
ATOM 1163 C C . CYS A 1 142 ? -2.668 34.844 13.531 1 91.38 142 CYS A C 1
ATOM 1165 O O . CYS A 1 142 ? -2.871 36 13.898 1 91.38 142 CYS A O 1
ATOM 1167 N N . LYS A 1 143 ? -1.773 34.469 12.68 1 91.69 143 LYS A N 1
ATOM 1168 C CA . LYS A 1 143 ? -0.962 35.469 12 1 91.69 143 LYS A CA 1
ATOM 1169 C C . LYS A 1 143 ? -1.35 35.594 10.531 1 91.69 143 LYS A C 1
ATOM 1171 O O . LYS A 1 143 ? -1.563 34.562 9.859 1 91.69 143 LYS A O 1
ATOM 1176 N N . PRO A 1 144 ? -1.395 36.812 10.078 1 92.56 144 PRO A N 1
ATOM 1177 C CA . PRO A 1 144 ? -1.689 37 8.648 1 92.56 144 PRO A CA 1
ATOM 1178 C C . PRO A 1 144 ? -0.666 36.312 7.75 1 92.56 144 PRO A C 1
ATOM 1180 O O . PRO A 1 144 ? 0.532 36.344 8.047 1 92.56 144 PRO A O 1
ATOM 1183 N N . GLY A 1 145 ? -1.14 35.688 6.73 1 89.31 145 GLY A N 1
ATOM 1184 C CA . GLY A 1 145 ? -0.265 35.031 5.777 1 89.31 145 GLY A CA 1
ATOM 1185 C C . GLY A 1 145 ? -0.172 33.531 6.004 1 89.31 145 GLY A C 1
ATOM 1186 O O . GLY A 1 145 ? 0.208 32.781 5.098 1 89.31 145 GLY A O 1
ATOM 1187 N N . ASP A 1 146 ? -0.586 33.094 7.113 1 90 146 ASP A N 1
ATOM 1188 C CA . ASP A 1 146 ? -0.458 31.688 7.461 1 90 146 ASP A CA 1
ATOM 1189 C C . ASP A 1 146 ? -1.787 30.953 7.285 1 90 146 ASP A C 1
ATOM 1191 O O . ASP A 1 146 ? -2.836 31.594 7.148 1 90 146 ASP A O 1
ATOM 1195 N N . ILE A 1 147 ? -1.598 29.656 7.207 1 92.06 147 ILE A N 1
ATOM 1196 C CA . ILE A 1 147 ? -2.787 28.828 7.34 1 92.06 147 ILE A CA 1
ATOM 1197 C C . ILE A 1 147 ? -3.055 28.547 8.82 1 92.06 147 ILE A C 1
ATOM 1199 O O . ILE A 1 147 ? -2.234 27.922 9.492 1 92.06 147 ILE A O 1
ATOM 1203 N N . GLY A 1 148 ? -4.113 29.078 9.273 1 93.12 148 GLY A N 1
ATOM 1204 C CA . GLY A 1 148 ? -4.457 28.891 10.672 1 93.12 148 GLY A CA 1
ATOM 1205 C C . GLY A 1 148 ? -5.605 27.922 10.883 1 93.12 148 GLY A C 1
ATOM 1206 O O . GLY A 1 148 ? -6.34 27.609 9.938 1 93.12 148 GLY A O 1
ATOM 1207 N N . TYR A 1 149 ? -5.691 27.359 12.102 1 95.44 149 TYR A N 1
ATOM 1208 C CA . TYR A 1 149 ? -6.797 26.516 12.531 1 95.44 149 TYR A CA 1
ATOM 1209 C C . TYR A 1 149 ? -7.84 27.312 13.297 1 95.44 149 TYR A C 1
ATOM 1211 O O . TYR A 1 149 ? -7.531 27.938 14.312 1 95.44 149 TYR A O 1
ATOM 1219 N N . VAL A 1 150 ? -9.07 27.328 12.773 1 96.5 150 VAL A N 1
ATOM 1220 C CA . VAL A 1 150 ? -10.07 28.203 13.367 1 96.5 150 VAL A CA 1
ATOM 1221 C C . VAL A 1 150 ? -11.336 27.422 13.688 1 96.5 150 VAL A C 1
ATOM 1223 O O . VAL A 1 150 ? -11.539 26.328 13.156 1 96.5 150 VAL A O 1
ATOM 1226 N N . GLU A 1 151 ? -12.039 27.922 14.539 1 97.31 151 GLU A N 1
ATOM 1227 C CA . GLU A 1 151 ? -13.344 27.375 14.906 1 97.31 151 GLU A CA 1
ATOM 1228 C C . GLU A 1 151 ? -14.461 28.391 14.641 1 97.31 151 GLU A C 1
ATOM 1230 O O . GLU A 1 151 ? -14.367 29.547 15.047 1 97.31 151 GLU A O 1
ATOM 1235 N N . ILE A 1 152 ? -15.461 27.938 13.992 1 96.94 152 ILE A N 1
ATOM 1236 C CA . ILE A 1 152 ? -16.594 28.812 13.672 1 96.94 152 ILE A CA 1
ATOM 1237 C C . ILE A 1 152 ? -17.406 29.094 14.938 1 96.94 152 ILE A C 1
ATOM 1239 O O . ILE A 1 152 ? -17.859 28.156 15.602 1 96.94 152 ILE A O 1
ATOM 1243 N N . VAL A 1 153 ? -17.578 30.281 15.219 1 97.25 153 VAL A N 1
ATOM 1244 C CA . VAL A 1 153 ? -18.359 30.688 16.391 1 97.25 153 VAL A CA 1
ATOM 1245 C C . VAL A 1 153 ? -19.797 31.016 15.977 1 97.25 153 VAL A C 1
ATOM 1247 O O . VAL A 1 153 ? -20.734 30.703 16.703 1 97.25 153 VAL A O 1
ATOM 1250 N N . ASP A 1 154 ? -19.922 31.703 14.852 1 96.69 154 ASP A N 1
ATOM 1251 C CA . ASP A 1 154 ? -21.219 32.094 14.336 1 96.69 154 ASP A CA 1
ATOM 1252 C C . ASP A 1 154 ? -21.219 32.125 12.805 1 96.69 154 ASP A C 1
ATOM 1254 O O . ASP A 1 154 ? -20.391 32.812 12.195 1 96.69 154 ASP A O 1
ATOM 1258 N N . VAL A 1 155 ? -22.109 31.516 12.234 1 95.31 155 VAL A N 1
ATOM 1259 C CA . VAL A 1 155 ? -22.156 31.406 10.781 1 95.31 155 VAL A CA 1
ATOM 1260 C C . VAL A 1 155 ? -22.812 32.656 10.188 1 95.31 155 VAL A C 1
ATOM 1262 O O . VAL A 1 155 ? -22.406 33.125 9.125 1 95.31 155 VAL A O 1
ATOM 1265 N N . ASN A 1 156 ? -23.781 33.156 10.844 1 94.69 156 ASN A N 1
ATOM 1266 C CA . ASN A 1 156 ? -24.547 34.281 10.336 1 94.69 156 ASN A CA 1
ATOM 1267 C C . ASN A 1 156 ? -23.688 35.562 10.281 1 94.69 156 ASN A C 1
ATOM 1269 O O . ASN A 1 156 ? -23.719 36.281 9.289 1 94.69 156 ASN A O 1
ATOM 1273 N N . THR A 1 157 ? -22.953 35.812 11.281 1 95.69 157 THR A N 1
ATOM 1274 C CA . THR A 1 157 ? -22.125 37 11.336 1 95.69 157 THR A CA 1
ATOM 1275 C C . THR A 1 157 ? -20.703 36.688 10.875 1 95.69 157 THR A C 1
ATOM 1277 O O . THR A 1 157 ? -19.828 37.562 10.938 1 95.69 157 THR A O 1
ATOM 1280 N N . ARG A 1 158 ? -20.453 35.438 10.562 1 96.81 158 ARG A N 1
ATOM 1281 C CA . ARG A 1 158 ? -19.188 34.969 10.016 1 96.81 158 ARG A CA 1
ATOM 1282 C C . ARG A 1 158 ? -18.031 35.281 10.977 1 96.81 158 ARG A C 1
ATOM 1284 O O . ARG A 1 158 ? -17.031 35.875 10.578 1 96.81 158 ARG A O 1
ATOM 1291 N N . ARG A 1 159 ? -18.156 34.781 12.125 1 97.38 159 ARG A N 1
ATOM 1292 C CA . ARG A 1 159 ? -17.156 34.969 13.164 1 97.38 159 ARG A CA 1
ATOM 1293 C C . ARG A 1 159 ? -16.484 33.625 13.516 1 97.38 159 ARG A C 1
ATOM 1295 O O . ARG A 1 159 ? -17.141 32.594 13.57 1 97.38 159 ARG A O 1
ATOM 1302 N N . ALA A 1 160 ? -15.18 33.656 13.734 1 97.62 160 ALA A N 1
ATOM 1303 C CA . ALA A 1 160 ? -14.391 32.5 14.102 1 97.62 160 ALA A CA 1
ATOM 1304 C C . ALA A 1 160 ? -13.305 32.844 15.109 1 97.62 160 ALA A C 1
ATOM 1306 O O . ALA A 1 160 ? -13.023 34.031 15.344 1 97.62 160 ALA A O 1
ATOM 1307 N N . ILE A 1 161 ? -12.812 31.906 15.781 1 97.12 161 ILE A N 1
ATOM 1308 C CA . ILE A 1 161 ? -11.688 32.094 16.703 1 97.12 161 ILE A CA 1
ATOM 1309 C C . ILE A 1 161 ? -10.516 31.219 16.25 1 97.12 161 ILE A C 1
ATOM 1311 O O . ILE A 1 161 ? -10.703 30.109 15.75 1 97.12 161 ILE A O 1
ATOM 1315 N N . CYS A 1 162 ? -9.359 31.75 16.438 1 95.56 162 CYS A N 1
ATOM 1316 C CA . CYS A 1 162 ? -8.141 31 16.141 1 95.56 162 CYS A CA 1
ATOM 1317 C C . CYS A 1 162 ? -7.793 30.047 17.281 1 95.56 162 CYS A C 1
ATOM 1319 O O . CYS A 1 162 ? -7.809 30.438 18.453 1 95.56 162 CYS A O 1
ATOM 1321 N N . LEU A 1 163 ? -7.551 28.844 16.891 1 94.88 163 LEU A N 1
ATOM 1322 C CA . LEU A 1 163 ? -7.207 27.828 17.891 1 94.88 163 LEU A CA 1
ATOM 1323 C C . LEU A 1 163 ? -5.695 27.75 18.062 1 94.88 163 LEU A C 1
ATOM 1325 O O . LEU A 1 163 ? -4.941 27.859 17.094 1 94.88 163 LEU A O 1
ATOM 1329 N N . ASP A 1 164 ? -5.246 27.531 19.312 1 88.5 164 ASP A N 1
ATOM 1330 C CA . ASP A 1 164 ? -3.824 27.422 19.625 1 88.5 164 ASP A CA 1
ATOM 1331 C C . ASP A 1 164 ? -3.346 25.969 19.5 1 88.5 164 ASP A C 1
ATOM 1333 O O . ASP A 1 164 ? -2.258 25.625 19.984 1 88.5 164 ASP A O 1
ATOM 1337 N N . VAL A 1 165 ? -4.164 25.125 18.938 1 87.44 165 VAL A N 1
ATOM 1338 C CA . VAL A 1 165 ? -3.777 23.734 18.703 1 87.44 165 VAL A CA 1
ATOM 1339 C C . VAL A 1 165 ? -3.604 23.5 17.203 1 87.44 165 VAL A C 1
ATOM 1341 O O . VAL A 1 165 ? -4.281 24.125 16.391 1 87.44 165 VAL A O 1
ATOM 1344 N N . GLU A 1 166 ? -2.572 22.688 16.969 1 85.06 166 GLU A N 1
ATOM 1345 C CA . GLU A 1 166 ? -2.355 22.344 15.562 1 85.06 166 GLU A CA 1
ATOM 1346 C C . GLU A 1 166 ? -2.875 20.938 15.258 1 85.06 166 GLU A C 1
ATOM 1348 O O . GLU A 1 166 ? -2.445 19.969 15.875 1 85.06 166 GLU A O 1
ATOM 1353 N N . PRO A 1 167 ? -3.826 20.938 14.414 1 90.19 167 PRO A N 1
ATOM 1354 C CA . PRO A 1 167 ? -4.285 19.609 13.992 1 90.19 167 PRO A CA 1
ATOM 1355 C C . PRO A 1 167 ? -3.275 18.891 13.102 1 90.19 167 PRO A C 1
ATOM 1357 O O . PRO A 1 167 ? -2.311 19.516 12.633 1 90.19 167 PRO A O 1
ATOM 1360 N N . TYR A 1 168 ? -3.455 17.609 13.062 1 92.69 168 TYR A N 1
ATOM 1361 C CA . TYR A 1 168 ? -2.619 16.891 12.102 1 92.69 168 TYR A CA 1
ATOM 1362 C C . TYR A 1 168 ? -2.938 17.328 10.672 1 92.69 168 TYR A C 1
ATOM 1364 O O . TYR A 1 168 ? -4.074 17.203 10.219 1 92.69 168 TYR A O 1
ATOM 1372 N N . ARG A 1 169 ? -1.976 17.828 9.938 1 92.5 169 ARG A N 1
ATOM 1373 C CA . ARG A 1 169 ? -2.148 18.344 8.578 1 92.5 169 ARG A CA 1
ATOM 1374 C C . ARG A 1 169 ? -1.333 17.531 7.578 1 92.5 169 ARG A C 1
ATOM 1376 O O . ARG A 1 169 ? -0.95 18.047 6.523 1 92.5 169 ARG A O 1
ATOM 1383 N N . GLY A 1 170 ? -1.008 16.312 7.949 1 94.44 170 GLY A N 1
ATOM 1384 C CA . GLY A 1 170 ? -0.101 15.531 7.125 1 94.44 170 GLY A CA 1
ATOM 1385 C C . GLY A 1 170 ? 1.349 15.648 7.555 1 94.44 170 GLY A C 1
ATOM 1386 O O . GLY A 1 170 ? 1.682 16.469 8.422 1 94.44 170 GLY A O 1
ATOM 1387 N N . PRO A 1 171 ? 2.201 14.836 6.984 1 96.81 171 PRO A N 1
ATOM 1388 C CA . PRO A 1 171 ? 3.607 14.875 7.395 1 96.81 171 PRO A CA 1
ATOM 1389 C C . PRO A 1 171 ? 4.332 16.125 6.91 1 96.81 171 PRO A C 1
ATOM 1391 O O . PRO A 1 171 ? 4.102 16.578 5.789 1 96.81 171 PRO A O 1
ATOM 1394 N N . ILE A 1 172 ? 5.133 16.641 7.758 1 96.56 172 ILE A N 1
ATOM 1395 C CA . ILE A 1 172 ? 6.012 17.734 7.371 1 96.56 172 ILE A CA 1
ATOM 1396 C C . ILE A 1 172 ? 7.113 17.203 6.453 1 96.56 172 ILE A C 1
ATOM 1398 O O . ILE A 1 172 ? 7.617 16.094 6.648 1 96.56 172 ILE A O 1
ATOM 1402 N N . LEU A 1 173 ? 7.453 18.062 5.488 1 98.19 173 LEU A N 1
ATOM 1403 C CA . LEU A 1 173 ? 8.422 17.656 4.477 1 98.19 173 LEU A CA 1
ATOM 1404 C C . LEU A 1 173 ? 9.805 18.234 4.777 1 98.19 173 LEU A C 1
ATOM 1406 O O . LEU A 1 173 ? 9.922 19.406 5.117 1 98.19 173 LEU A O 1
ATOM 1410 N N . ALA A 1 174 ? 10.805 17.422 4.73 1 98.31 174 ALA A N 1
ATOM 1411 C CA . ALA A 1 174 ? 12.203 17.859 4.844 1 98.31 174 ALA A CA 1
ATOM 1412 C C . ALA A 1 174 ? 13.086 17.125 3.84 1 98.31 174 ALA A C 1
ATOM 1414 O O . ALA A 1 174 ? 12.68 16.094 3.283 1 98.31 174 ALA A O 1
ATOM 1415 N N . PHE A 1 175 ? 14.258 17.719 3.566 1 98.56 175 PHE A N 1
ATOM 1416 C CA . PHE A 1 175 ? 15.227 17.109 2.67 1 98.56 175 PHE A CA 1
ATOM 1417 C C . PHE A 1 175 ? 16.594 17.031 3.322 1 98.56 175 PHE A C 1
ATOM 1419 O O . PHE A 1 175 ? 16.922 17.844 4.188 1 98.56 175 PHE A O 1
ATOM 1426 N N . ALA A 1 176 ? 17.344 16.078 2.99 1 98.56 176 ALA A N 1
ATOM 1427 C CA . ALA A 1 176 ? 18.734 15.93 3.408 1 98.56 176 ALA A CA 1
ATOM 1428 C C . ALA A 1 176 ? 19.609 15.469 2.244 1 98.56 176 ALA A C 1
ATOM 1430 O O . ALA A 1 176 ? 19.125 14.805 1.325 1 98.56 176 ALA A O 1
ATOM 1431 N N . ASP A 1 177 ? 20.875 15.758 2.305 1 98.12 177 ASP A N 1
ATOM 1432 C CA . ASP A 1 177 ? 21.766 15.484 1.179 1 98.12 177 ASP A CA 1
ATOM 1433 C C . ASP A 1 177 ? 22.391 14.094 1.297 1 98.12 177 ASP A C 1
ATOM 1435 O O . ASP A 1 177 ? 23.094 13.648 0.391 1 98.12 177 ASP A O 1
ATOM 1439 N N . SER A 1 178 ? 22.172 13.461 2.428 1 98.31 178 SER A N 1
ATOM 1440 C CA . SER A 1 178 ? 22.688 12.102 2.604 1 98.31 178 SER A CA 1
ATOM 1441 C C . SER A 1 178 ? 21.984 11.391 3.758 1 98.31 178 SER A C 1
ATOM 1443 O O . SER A 1 178 ? 21.281 12.023 4.551 1 98.31 178 SER A O 1
ATOM 1445 N N . LEU A 1 179 ? 22.141 10.039 3.766 1 98.62 179 LEU A N 1
ATOM 1446 C CA . LEU A 1 179 ? 21.656 9.281 4.906 1 98.62 179 LEU A CA 1
ATOM 1447 C C . LEU A 1 179 ? 22.406 9.664 6.18 1 98.62 179 LEU A C 1
ATOM 1449 O O . LEU A 1 179 ? 21.797 9.773 7.25 1 98.62 179 LEU A O 1
ATOM 1453 N N . GLN A 1 180 ? 23.656 9.898 6.07 1 98.12 180 GLN A N 1
ATOM 1454 C CA . GLN A 1 180 ? 24.469 10.312 7.207 1 98.12 180 GLN A CA 1
ATOM 1455 C C . GLN A 1 180 ? 23.938 11.594 7.836 1 98.12 180 GLN A C 1
ATOM 1457 O O . GLN A 1 180 ? 23.875 11.711 9.062 1 98.12 180 GLN A O 1
ATOM 1462 N N . GLU A 1 181 ? 23.578 12.523 6.973 1 98.12 181 GLU A N 1
ATOM 1463 C CA . GLU A 1 181 ? 23.031 13.781 7.461 1 98.12 181 GLU A CA 1
ATOM 1464 C C . GLU A 1 181 ? 21.734 13.555 8.227 1 98.12 181 GLU A C 1
ATOM 1466 O O . GLU A 1 181 ? 21.5 14.18 9.266 1 98.12 181 GLU A O 1
ATOM 1471 N N . VAL A 1 182 ? 20.859 12.664 7.73 1 98.56 182 VAL A N 1
ATOM 1472 C CA . VAL A 1 182 ? 19.609 12.32 8.422 1 98.56 182 VAL A CA 1
ATOM 1473 C C . VAL A 1 182 ? 19.938 11.766 9.812 1 98.56 182 VAL A C 1
ATOM 1475 O O . VAL A 1 182 ? 19.359 12.211 10.812 1 98.56 182 VAL A O 1
ATOM 1478 N N . LEU A 1 183 ? 20.891 10.852 9.836 1 98.56 183 LEU A N 1
ATOM 1479 C CA . LEU A 1 183 ? 21.25 10.18 11.086 1 98.56 183 LEU A CA 1
ATOM 1480 C C . LEU A 1 183 ? 21.812 11.164 12.094 1 98.56 183 LEU A C 1
ATOM 1482 O O . LEU A 1 183 ? 21.484 11.109 13.281 1 98.56 183 LEU A O 1
ATOM 1486 N N . GLU A 1 184 ? 22.594 12.07 11.68 1 97.12 184 GLU A N 1
ATOM 1487 C CA . GLU A 1 184 ? 23.203 13.062 12.562 1 97.12 184 GLU A CA 1
ATOM 1488 C C . GLU A 1 184 ? 22.172 14.047 13.094 1 97.12 184 GLU A C 1
ATOM 1490 O O . GLU A 1 184 ? 22.188 14.406 14.273 1 97.12 184 GLU A O 1
ATOM 1495 N N . GLU A 1 185 ? 21.312 14.438 12.219 1 96.5 185 GLU A N 1
ATOM 1496 C CA . GLU A 1 185 ? 20.312 15.445 12.578 1 96.5 185 GLU A CA 1
ATOM 1497 C C . GLU A 1 185 ? 19.266 14.867 13.523 1 96.5 185 GLU A C 1
ATOM 1499 O O . GLU A 1 185 ? 18.891 15.516 14.5 1 96.5 185 GLU A O 1
ATOM 1504 N N . TYR A 1 186 ? 18.844 13.672 13.328 1 96.25 186 TYR A N 1
ATOM 1505 C CA . TYR A 1 186 ? 17.688 13.164 14.047 1 96.25 186 TYR A CA 1
ATOM 1506 C C . TYR A 1 186 ? 18.109 12.336 15.25 1 96.25 186 TYR A C 1
ATOM 1508 O O . TYR A 1 186 ? 17.297 12.062 16.141 1 96.25 186 TYR A O 1
ATOM 1516 N N . ARG A 1 187 ? 19.375 11.984 15.344 1 95.38 187 ARG A N 1
ATOM 1517 C CA . ARG A 1 187 ? 19.891 11.281 16.516 1 95.38 187 ARG A CA 1
ATOM 1518 C C . ARG A 1 187 ? 19.656 12.102 17.781 1 95.38 187 ARG A C 1
ATOM 1520 O O . ARG A 1 187 ? 19.406 11.539 18.859 1 95.38 187 ARG A O 1
ATOM 1527 N N . LYS A 1 188 ? 19.547 13.359 17.641 1 92.5 188 LYS A N 1
ATOM 1528 C CA . LYS A 1 188 ? 19.453 14.273 18.781 1 92.5 188 LYS A CA 1
ATOM 1529 C C . LYS A 1 188 ? 17.984 14.5 19.172 1 92.5 188 LYS A C 1
ATOM 1531 O O . LYS A 1 188 ? 17.703 14.961 20.281 1 92.5 188 LYS A O 1
ATOM 1536 N N . THR A 1 189 ? 17.125 14.086 18.344 1 93.62 189 THR A N 1
ATOM 1537 C CA . THR A 1 189 ? 15.766 14.547 18.562 1 93.62 189 THR A CA 1
ATOM 1538 C C . THR A 1 189 ? 14.82 13.359 18.734 1 93.62 189 THR A C 1
ATOM 1540 O O . THR A 1 189 ? 13.688 13.516 19.203 1 93.62 189 THR A O 1
ATOM 1543 N N . VAL A 1 190 ? 15.281 12.141 18.359 1 96.44 190 VAL A N 1
ATOM 1544 C CA . VAL A 1 190 ? 14.391 10.984 18.453 1 96.44 190 VAL A CA 1
ATOM 1545 C C . VAL A 1 190 ? 14.922 10.016 19.5 1 96.44 190 VAL A C 1
ATOM 1547 O O . VAL A 1 190 ? 16.109 10.031 19.844 1 96.44 190 VAL A O 1
ATOM 1550 N N . ASP A 1 191 ? 13.992 9.195 20.016 1 96.25 191 ASP A N 1
ATOM 1551 C CA . ASP A 1 191 ? 14.352 8.195 21.016 1 96.25 191 ASP A CA 1
ATOM 1552 C C . ASP A 1 191 ? 14.945 6.949 20.359 1 96.25 191 ASP A C 1
ATOM 1554 O O . ASP A 1 191 ? 15.797 6.281 20.953 1 96.25 191 ASP A O 1
ATOM 1558 N N . LEU A 1 192 ? 14.43 6.633 19.172 1 96.56 192 LEU A N 1
ATOM 1559 C CA . LEU A 1 192 ? 14.797 5.379 18.516 1 96.56 192 LEU A CA 1
ATOM 1560 C C . LEU A 1 192 ? 14.93 5.566 17.016 1 96.56 192 LEU A C 1
ATOM 1562 O O . LEU A 1 192 ? 14.062 6.168 16.375 1 96.56 192 LEU A O 1
ATOM 1566 N N . ILE A 1 193 ? 16.062 5.141 16.453 1 98.5 193 ILE A N 1
ATOM 1567 C CA . ILE A 1 193 ? 16.281 5.105 15.016 1 98.5 193 ILE A CA 1
ATOM 1568 C C . ILE A 1 193 ? 16.188 3.666 14.516 1 98.5 193 ILE A C 1
ATOM 1570 O O . ILE A 1 193 ? 17 2.816 14.891 1 98.5 193 ILE A O 1
ATOM 1574 N N . ILE A 1 194 ? 15.25 3.381 13.641 1 98.5 194 ILE A N 1
ATOM 1575 C CA . ILE A 1 194 ? 14.992 2.035 13.141 1 98.5 194 ILE A CA 1
ATOM 1576 C C . ILE A 1 194 ? 15.234 1.986 11.641 1 98.5 194 ILE A C 1
ATOM 1578 O O . ILE A 1 194 ? 14.617 2.736 10.875 1 98.5 194 ILE A O 1
ATOM 1582 N N . ALA A 1 195 ? 16.125 1.155 11.258 1 98.75 195 ALA A N 1
ATOM 1583 C CA . ALA A 1 195 ? 16.328 0.877 9.836 1 98.75 195 ALA A CA 1
ATOM 1584 C C . ALA A 1 195 ? 15.547 -0.354 9.398 1 98.75 195 ALA A C 1
ATOM 1586 O O . ALA A 1 195 ? 15.305 -1.262 10.203 1 98.75 195 ALA A O 1
ATOM 1587 N N . THR A 1 196 ? 15.133 -0.386 8.125 1 98.44 196 THR A N 1
ATOM 1588 C CA . THR A 1 196 ? 14.406 -1.54 7.602 1 98.44 196 THR A CA 1
ATOM 1589 C C . THR A 1 196 ? 15.211 -2.238 6.512 1 98.44 196 THR A C 1
ATOM 1591 O O . THR A 1 196 ? 15.875 -1.582 5.707 1 98.44 196 THR A O 1
ATOM 1594 N N . SER A 1 197 ? 15.219 -3.516 6.547 1 97.69 197 SER A N 1
ATOM 1595 C CA . SER A 1 197 ? 15.906 -4.332 5.551 1 97.69 197 SER A CA 1
ATOM 1596 C C . SER A 1 197 ? 15.406 -5.773 5.574 1 97.69 197 SER A C 1
ATOM 1598 O O . SER A 1 197 ? 15.078 -6.305 6.641 1 97.69 197 SER A O 1
ATOM 1600 N N . LYS A 1 198 ? 15.391 -6.391 4.418 1 95.38 198 LYS A N 1
ATOM 1601 C CA . LYS A 1 198 ? 15.047 -7.809 4.375 1 95.38 198 LYS A CA 1
ATOM 1602 C C . LYS A 1 198 ? 16.078 -8.648 5.109 1 95.38 198 LYS A C 1
ATOM 1604 O O . LYS A 1 198 ? 15.82 -9.797 5.48 1 95.38 198 LYS A O 1
ATOM 1609 N N . TYR A 1 199 ? 17.25 -8.078 5.359 1 95.81 199 TYR A N 1
ATOM 1610 C CA . TYR A 1 199 ? 18.328 -8.781 6.031 1 95.81 199 TYR A CA 1
ATOM 1611 C C . TYR A 1 199 ? 18.344 -8.477 7.523 1 95.81 199 TYR A C 1
ATOM 1613 O O . TYR A 1 199 ? 19.203 -8.977 8.258 1 95.81 199 TYR A O 1
ATOM 1621 N N . GLY A 1 200 ? 17.422 -7.613 7.945 1 96.38 200 GLY A N 1
ATOM 1622 C CA . GLY A 1 200 ? 17.328 -7.293 9.359 1 96.38 200 GLY A CA 1
ATOM 1623 C C . GLY A 1 200 ? 16.688 -8.398 10.18 1 96.38 200 GLY A C 1
ATOM 1624 O O . GLY A 1 200 ? 16.281 -9.43 9.633 1 96.38 200 GLY A O 1
ATOM 1625 N N . LYS A 1 201 ? 16.641 -8.172 11.43 1 95.56 201 LYS A N 1
ATOM 1626 C CA . LYS A 1 201 ? 15.992 -9.109 12.336 1 95.56 201 LYS A CA 1
ATOM 1627 C C . LYS A 1 201 ? 14.477 -8.93 12.344 1 95.56 201 LYS A C 1
ATOM 1629 O O . LYS A 1 201 ? 13.977 -7.805 12.242 1 95.56 201 LYS A O 1
ATOM 1634 N N . ILE A 1 202 ? 13.758 -10.031 12.359 1 95.5 202 ILE A N 1
ATOM 1635 C CA . ILE A 1 202 ? 12.328 -9.938 12.609 1 95.5 202 ILE A CA 1
ATOM 1636 C C . ILE A 1 202 ? 12.078 -9.477 14.039 1 95.5 202 ILE A C 1
ATOM 1638 O O . ILE A 1 202 ? 12.438 -10.172 15 1 95.5 202 ILE A O 1
ATOM 1642 N N . PRO A 1 203 ? 11.523 -8.273 14.211 1 93.88 203 PRO A N 1
ATOM 1643 C CA . PRO A 1 203 ? 11.352 -7.781 15.578 1 93.88 203 PRO A CA 1
ATOM 1644 C C . PRO A 1 203 ? 10.391 -8.641 16.391 1 93.88 203 PRO A C 1
ATOM 1646 O O . PRO A 1 203 ? 9.391 -9.125 15.867 1 93.88 203 PRO A O 1
ATOM 1649 N N . SER A 1 204 ? 10.758 -8.828 17.656 1 89.25 204 SER A N 1
ATOM 1650 C CA . SER A 1 204 ? 9.867 -9.516 18.578 1 89.25 204 SER A CA 1
ATOM 1651 C C . SER A 1 204 ? 8.711 -8.617 19.016 1 89.25 204 SER A C 1
ATOM 1653 O O . SER A 1 204 ? 8.742 -7.406 18.797 1 89.25 204 SER A O 1
ATOM 1655 N N . HIS A 1 205 ? 7.746 -9.258 19.625 1 84.5 205 HIS A N 1
ATOM 1656 C CA . HIS A 1 205 ? 6.621 -8.492 20.156 1 84.5 205 HIS A CA 1
ATOM 1657 C C . HIS A 1 205 ? 7.078 -7.48 21.203 1 84.5 205 HIS A C 1
ATOM 1659 O O . HIS A 1 205 ? 6.547 -6.371 21.266 1 84.5 205 HIS A O 1
ATOM 1665 N N . LYS A 1 206 ? 8.039 -7.895 21.906 1 86.62 206 LYS A N 1
ATOM 1666 C CA . LYS A 1 206 ? 8.562 -7.012 22.938 1 86.62 206 LYS A CA 1
ATOM 1667 C C . LYS A 1 206 ? 9.266 -5.801 22.328 1 86.62 206 LYS A C 1
ATOM 1669 O O . LYS A 1 206 ? 9.109 -4.68 22.812 1 86.62 206 LYS A O 1
ATOM 1674 N N . GLU A 1 207 ? 10.031 -6.027 21.328 1 90.69 207 GLU A N 1
ATOM 1675 C CA . GLU A 1 207 ? 10.727 -4.934 20.672 1 90.69 207 GLU A CA 1
ATOM 1676 C C . GLU A 1 207 ? 9.75 -3.961 20.016 1 90.69 207 GLU A C 1
ATOM 1678 O O . GLU A 1 207 ? 9.938 -2.746 20.078 1 90.69 207 GLU A O 1
ATOM 1683 N N . LEU A 1 208 ? 8.75 -4.52 19.438 1 90.25 208 LEU A N 1
ATOM 1684 C CA . LEU A 1 208 ? 7.734 -3.688 18.797 1 90.25 208 LEU A CA 1
ATOM 1685 C C . LEU A 1 208 ? 6.961 -2.885 19.844 1 90.25 208 LEU A C 1
ATOM 1687 O O . LEU A 1 208 ? 6.68 -1.703 19.641 1 90.25 208 LEU A O 1
ATOM 1691 N N . ALA A 1 209 ? 6.691 -3.553 20.922 1 86.25 209 ALA A N 1
ATOM 1692 C CA . ALA A 1 209 ? 5.988 -2.865 22 1 86.25 209 ALA A CA 1
ATOM 1693 C C . ALA A 1 209 ? 6.844 -1.743 22.578 1 86.25 209 ALA A C 1
ATOM 1695 O O . ALA A 1 209 ? 6.316 -0.759 23.109 1 86.25 209 ALA A O 1
ATOM 1696 N N . GLY A 1 210 ? 8.109 -1.872 22.438 1 88.5 210 GLY A N 1
ATOM 1697 C CA . GLY A 1 210 ? 9.047 -0.915 23 1 88.5 210 GLY A CA 1
ATOM 1698 C C . GLY A 1 210 ? 9.023 0.429 22.297 1 88.5 210 GLY A C 1
ATOM 1699 O O . GLY A 1 210 ? 9.57 1.411 22.797 1 88.5 210 GLY A O 1
ATOM 1700 N N . VAL A 1 211 ? 8.32 0.472 21.156 1 91.06 211 VAL A N 1
ATOM 1701 C CA . VAL A 1 211 ? 8.258 1.731 20.422 1 91.06 211 VAL A CA 1
ATOM 1702 C C . VAL A 1 211 ? 7.188 2.635 21.031 1 91.06 211 VAL A C 1
ATOM 1704 O O . VAL A 1 211 ? 7.152 3.838 20.766 1 91.06 211 VAL A O 1
ATOM 1707 N N . LYS A 1 212 ? 6.316 2.047 21.828 1 88.88 212 LYS A N 1
ATOM 1708 C CA . LYS A 1 212 ? 5.223 2.805 22.438 1 88.88 212 LYS A CA 1
ATOM 1709 C C . LYS A 1 212 ? 5.758 3.943 23.297 1 88.88 212 LYS A C 1
ATOM 1711 O O . LYS A 1 212 ? 6.668 3.742 24.109 1 88.88 212 LYS A O 1
ATOM 1716 N N . GLY A 1 213 ? 5.219 5.145 23.062 1 89.06 213 GLY A N 1
ATOM 1717 C CA . GLY A 1 213 ? 5.586 6.305 23.859 1 89.06 213 GLY A CA 1
ATOM 1718 C C . GLY A 1 213 ? 6.883 6.949 23.406 1 89.06 213 GLY A C 1
ATOM 1719 O O . GLY A 1 213 ? 7.34 7.922 24 1 89.06 213 GLY A O 1
ATOM 1720 N N . LYS A 1 214 ? 7.492 6.484 22.375 1 92.75 214 LYS A N 1
ATOM 1721 C CA . LYS A 1 214 ? 8.773 7.004 21.906 1 92.75 214 LYS A CA 1
ATOM 1722 C C . LYS A 1 214 ? 8.602 7.773 20.594 1 92.75 214 LYS A C 1
ATOM 1724 O O . LYS A 1 214 ? 7.672 7.508 19.828 1 92.75 214 LYS A O 1
ATOM 1729 N N . THR A 1 215 ? 9.422 8.75 20.453 1 95.81 215 THR A N 1
ATOM 1730 C CA . THR A 1 215 ? 9.602 9.367 19.141 1 95.81 215 THR A CA 1
ATOM 1731 C C . THR A 1 215 ? 10.578 8.562 18.297 1 95.81 215 THR A C 1
ATOM 1733 O O . THR A 1 215 ? 11.742 8.398 18.672 1 95.81 215 THR A O 1
ATOM 1736 N N . ILE A 1 216 ? 10.102 8.055 17.188 1 97.12 216 ILE A N 1
ATOM 1737 C CA . ILE A 1 216 ? 10.961 7.168 16.391 1 97.12 216 ILE A CA 1
ATOM 1738 C C . ILE A 1 216 ? 11.094 7.707 14.977 1 97.12 216 ILE A C 1
ATOM 1740 O O . ILE A 1 216 ? 10.227 8.438 14.5 1 97.12 216 ILE A O 1
ATOM 1744 N N . ILE A 1 217 ? 12.203 7.414 14.359 1 98.44 217 ILE A N 1
ATOM 1745 C CA . ILE A 1 217 ? 12.367 7.621 12.93 1 98.44 217 ILE A CA 1
ATOM 1746 C C . ILE A 1 217 ? 12.664 6.289 12.242 1 98.44 217 ILE A C 1
ATOM 1748 O O . ILE A 1 217 ? 13.5 5.512 12.711 1 98.44 217 ILE A O 1
ATOM 1752 N N . ILE A 1 218 ? 11.914 5.992 11.266 1 98.75 218 ILE A N 1
ATOM 1753 C CA . ILE A 1 218 ? 12.07 4.754 10.508 1 98.75 218 ILE A CA 1
ATOM 1754 C C . ILE A 1 218 ? 12.719 5.055 9.156 1 98.75 218 ILE A C 1
ATOM 1756 O O . ILE A 1 218 ? 12.211 5.887 8.398 1 98.75 218 ILE A O 1
ATOM 1760 N N . LEU A 1 219 ? 13.805 4.352 8.859 1 98.88 219 LEU A N 1
ATOM 1761 C CA . LEU A 1 219 ? 14.57 4.555 7.637 1 98.88 219 LEU A CA 1
ATOM 1762 C C . LEU A 1 219 ? 14.25 3.48 6.605 1 98.88 219 LEU A C 1
ATOM 1764 O O . LEU A 1 219 ? 14.234 2.289 6.926 1 98.88 219 LEU A O 1
ATOM 1768 N N . PHE A 1 220 ? 14.047 3.893 5.379 1 98.75 220 PHE A N 1
ATOM 1769 C CA . PHE A 1 220 ? 13.781 2.971 4.281 1 98.75 220 PHE A CA 1
ATOM 1770 C C . PHE A 1 220 ? 14.812 3.137 3.17 1 98.75 220 PHE A C 1
ATOM 1772 O O . PHE A 1 220 ? 15.359 4.227 2.986 1 98.75 220 PHE A O 1
ATOM 1779 N N . GLY A 1 221 ? 15.055 2.092 2.482 1 96.75 221 GLY A N 1
ATOM 1780 C CA . GLY A 1 221 ? 15.961 2.129 1.35 1 96.75 221 GLY A CA 1
ATOM 1781 C C . GLY A 1 221 ? 15.289 2.523 0.052 1 96.75 221 GLY A C 1
ATOM 1782 O O . GLY A 1 221 ? 14.117 2.914 0.05 1 96.75 221 GLY A O 1
ATOM 1783 N N . GLY A 1 222 ? 16.141 2.494 -0.991 1 94.12 222 GLY A N 1
ATOM 1784 C CA . GLY A 1 222 ? 15.656 2.85 -2.316 1 94.12 222 GLY A CA 1
ATOM 1785 C C . GLY A 1 222 ? 15.367 1.644 -3.191 1 94.12 222 GLY A C 1
ATOM 1786 O O . GLY A 1 222 ? 15.492 0.502 -2.742 1 94.12 222 GLY A O 1
ATOM 1787 N N . PRO A 1 223 ? 14.906 1.906 -4.418 1 90.56 223 PRO A N 1
ATOM 1788 C CA . PRO A 1 223 ? 14.516 0.824 -5.324 1 90.56 223 PRO A CA 1
ATOM 1789 C C . PRO A 1 223 ? 15.703 -0.018 -5.789 1 90.56 223 PRO A C 1
ATOM 1791 O O . PRO A 1 223 ? 15.562 -1.226 -5.996 1 90.56 223 PRO A O 1
ATOM 1794 N N . HIS A 1 224 ? 16.844 0.588 -5.863 1 90.12 224 HIS A N 1
ATOM 1795 C CA . HIS A 1 224 ? 17.969 -0.128 -6.434 1 90.12 224 HIS A CA 1
ATOM 1796 C C . HIS A 1 224 ? 18.953 -0.555 -5.348 1 90.12 224 HIS A C 1
ATOM 1798 O O . HIS A 1 224 ? 19.719 -1.508 -5.535 1 90.12 224 HIS A O 1
ATOM 1804 N N . ARG A 1 225 ? 18.875 0.186 -4.266 1 93.38 225 ARG A N 1
ATOM 1805 C CA . ARG A 1 225 ? 19.844 -0.053 -3.189 1 93.38 225 ARG A CA 1
ATOM 1806 C C . ARG A 1 225 ? 19.172 0.068 -1.824 1 93.38 225 ARG A C 1
ATOM 1808 O O . ARG A 1 225 ? 18.484 1.055 -1.546 1 93.38 225 ARG A O 1
ATOM 1815 N N . GLY A 1 226 ? 19.438 -0.964 -1.033 1 96.62 226 GLY A N 1
ATOM 1816 C CA . GLY A 1 226 ? 18.938 -0.92 0.332 1 96.62 226 GLY A CA 1
ATOM 1817 C C . GLY A 1 226 ? 19.797 -0.088 1.258 1 96.62 226 GLY A C 1
ATOM 1818 O O . GLY A 1 226 ? 20.797 0.489 0.828 1 96.62 226 GLY A O 1
ATOM 1819 N N . LEU A 1 227 ? 19.438 -0.011 2.469 1 98.44 227 LEU A N 1
ATOM 1820 C CA . LEU A 1 227 ? 20.094 0.841 3.447 1 98.44 227 LEU A CA 1
ATOM 1821 C C . LEU A 1 227 ? 21.516 0.349 3.727 1 98.44 227 LEU A C 1
ATOM 1823 O O . LEU A 1 227 ? 22.422 1.151 3.979 1 98.44 227 LEU A O 1
ATOM 1827 N N . TYR A 1 228 ? 21.719 -0.964 3.646 1 97.94 228 TYR A N 1
ATOM 1828 C CA . TYR A 1 228 ? 23.062 -1.512 3.84 1 97.94 228 TYR A CA 1
ATOM 1829 C C . TYR A 1 228 ? 24.016 -1.031 2.75 1 97.94 228 TYR A C 1
ATOM 1831 O O . TYR A 1 228 ? 25.125 -0.604 3.037 1 97.94 228 TYR A O 1
ATOM 1839 N N . ASP A 1 229 ? 23.547 -1.098 1.514 1 97.75 229 ASP A N 1
ATOM 1840 C CA . ASP A 1 229 ? 24.344 -0.641 0.386 1 97.75 229 ASP A CA 1
ATOM 1841 C C . ASP A 1 229 ? 24.625 0.858 0.48 1 97.75 229 ASP A C 1
ATOM 1843 O O . ASP A 1 229 ? 25.734 1.308 0.202 1 97.75 229 ASP A O 1
ATOM 1847 N N . ILE A 1 230 ? 23.625 1.605 0.861 1 98.25 230 ILE A N 1
ATOM 1848 C CA . ILE A 1 230 ? 23.75 3.055 0.98 1 98.25 230 ILE A CA 1
ATOM 1849 C C . ILE A 1 230 ? 24.766 3.396 2.068 1 98.25 230 ILE A C 1
ATOM 1851 O O . ILE A 1 230 ? 25.672 4.199 1.849 1 98.25 230 ILE A O 1
ATOM 1855 N N . ALA A 1 231 ? 24.656 2.777 3.217 1 98.44 231 ALA A N 1
ATOM 1856 C CA . ALA A 1 231 ? 25.562 3.008 4.336 1 98.44 231 ALA A CA 1
ATOM 1857 C C . ALA A 1 231 ? 27 2.676 3.949 1 98.44 231 ALA A C 1
ATOM 1859 O O . ALA A 1 231 ? 27.922 3.457 4.215 1 98.44 231 ALA A O 1
ATOM 1860 N N . LYS A 1 232 ? 27.172 1.535 3.312 1 98.12 232 LYS A N 1
ATOM 1861 C CA . LYS A 1 232 ? 28.5 1.101 2.883 1 98.12 232 LYS A CA 1
ATOM 1862 C C . LYS A 1 232 ? 29.125 2.127 1.95 1 98.12 232 LYS A C 1
ATOM 1864 O O . LYS A 1 232 ? 30.297 2.498 2.131 1 98.12 232 LYS A O 1
ATOM 1869 N N . LYS A 1 233 ? 28.391 2.582 1 1 97.88 233 LYS A N 1
ATOM 1870 C CA . LYS A 1 233 ? 28.906 3.545 0.034 1 97.88 233 LYS A CA 1
ATOM 1871 C C . LYS A 1 233 ? 29.219 4.879 0.704 1 97.88 233 LYS A C 1
ATOM 1873 O O . LYS A 1 233 ? 30.141 5.586 0.293 1 97.88 233 LYS A O 1
ATOM 1878 N N . GLU A 1 234 ? 28.469 5.242 1.729 1 97.94 234 GLU A N 1
ATOM 1879 C CA . GLU A 1 234 ? 28.703 6.484 2.453 1 97.94 234 GLU A CA 1
ATOM 1880 C C . GLU A 1 234 ? 29.828 6.312 3.486 1 97.94 234 GLU A C 1
ATOM 1882 O O . GLU A 1 234 ? 30.219 7.277 4.141 1 97.94 234 GLU A O 1
ATOM 1887 N N . GLY A 1 235 ? 30.25 5.121 3.715 1 97.69 235 GLY A N 1
ATOM 1888 C CA . GLY A 1 235 ? 31.469 4.887 4.473 1 97.69 235 GLY A CA 1
ATOM 1889 C C . GLY A 1 235 ? 31.203 4.578 5.934 1 97.69 235 GLY A C 1
ATOM 1890 O O . GLY A 1 235 ? 32.031 4.918 6.801 1 97.69 235 GLY A O 1
ATOM 1891 N N . PHE A 1 236 ? 29.984 4.039 6.297 1 97.5 236 PHE A N 1
ATOM 1892 C CA . PHE A 1 236 ? 29.75 3.668 7.688 1 97.5 236 PHE A CA 1
ATOM 1893 C C . PHE A 1 236 ? 29 2.346 7.773 1 97.5 236 PHE A C 1
ATOM 1895 O O . PHE A 1 236 ? 28.469 1.865 6.773 1 97.5 236 PHE A O 1
ATOM 1902 N N . ILE A 1 237 ? 29.094 1.74 8.914 1 97.94 237 ILE A N 1
ATOM 1903 C CA . ILE A 1 237 ? 28.344 0.518 9.211 1 97.94 237 ILE A CA 1
ATOM 1904 C C . ILE A 1 237 ? 26.969 0.869 9.758 1 97.94 237 ILE A C 1
ATOM 1906 O O . ILE A 1 237 ? 26.859 1.543 10.781 1 97.94 237 ILE A O 1
ATOM 1910 N N . LEU A 1 238 ? 25.922 0.408 9.102 1 98.12 238 LEU A N 1
ATOM 1911 C CA . LEU A 1 238 ? 24.547 0.777 9.406 1 98.12 238 LEU A CA 1
ATOM 1912 C C . LEU A 1 238 ? 24.219 0.509 10.875 1 98.12 238 LEU A C 1
ATOM 1914 O O . LEU A 1 238 ? 23.719 1.389 11.57 1 98.12 238 LEU A O 1
ATOM 1918 N N . GLU A 1 239 ? 24.641 -0.617 11.391 1 97.81 239 GLU A N 1
ATOM 1919 C CA . GLU A 1 239 ? 24.312 -1.063 12.734 1 97.81 239 GLU A CA 1
ATOM 1920 C C . GLU A 1 239 ? 24.938 -0.158 13.789 1 97.81 239 GLU A C 1
ATOM 1922 O O . GLU A 1 239 ? 24.469 -0.099 14.93 1 97.81 239 GLU A O 1
ATOM 1927 N N . ASN A 1 240 ? 25.969 0.565 13.391 1 97.62 240 ASN A N 1
ATOM 1928 C CA . ASN A 1 240 ? 26.656 1.445 14.328 1 97.62 240 ASN A CA 1
ATOM 1929 C C . ASN A 1 240 ? 25.922 2.777 14.484 1 97.62 240 ASN A C 1
ATOM 1931 O O . ASN A 1 240 ? 26.188 3.527 15.43 1 97.62 240 ASN A O 1
ATOM 1935 N N . LYS A 1 241 ? 25.031 3.021 13.57 1 97.94 241 LYS A N 1
ATOM 1936 C CA . LYS A 1 241 ? 24.438 4.355 13.562 1 97.94 241 LYS A CA 1
ATOM 1937 C C . LYS A 1 241 ? 22.938 4.285 13.844 1 97.94 241 LYS A C 1
ATOM 1939 O O . LYS A 1 241 ? 22.281 5.32 13.992 1 97.94 241 LYS A O 1
ATOM 1944 N N . VAL A 1 242 ? 22.391 3.059 13.922 1 98.44 242 VAL A N 1
ATOM 1945 C CA . VAL A 1 242 ? 20.969 2.908 14.188 1 98.44 242 VAL A CA 1
ATOM 1946 C C . VAL A 1 242 ? 20.766 2.021 15.414 1 98.44 242 VAL A C 1
ATOM 1948 O O . VAL A 1 242 ? 21.672 1.313 15.836 1 98.44 242 VAL A O 1
ATOM 1951 N N . ASP A 1 243 ? 19.594 2.105 15.992 1 97.88 243 ASP A N 1
ATOM 1952 C CA . ASP A 1 243 ? 19.297 1.321 17.188 1 97.88 243 ASP A CA 1
ATOM 1953 C C . ASP A 1 243 ? 18.844 -0.086 16.828 1 97.88 243 ASP A C 1
ATOM 1955 O O . ASP A 1 243 ? 19.094 -1.043 17.562 1 97.88 243 ASP A O 1
ATOM 1959 N N . LYS A 1 244 ? 18.078 -0.233 15.719 1 97.81 244 LYS A N 1
ATOM 1960 C CA . LYS A 1 244 ? 17.531 -1.507 15.258 1 97.81 244 LYS A CA 1
ATOM 1961 C C . LYS A 1 244 ? 17.531 -1.579 13.727 1 97.81 244 LYS A C 1
ATOM 1963 O O . LYS A 1 244 ? 17.359 -0.562 13.055 1 97.81 244 LYS A O 1
ATOM 1968 N N . VAL A 1 245 ? 17.781 -2.715 13.25 1 98.25 245 VAL A N 1
ATOM 1969 C CA . VAL A 1 245 ? 17.531 -3.043 11.852 1 98.25 245 VAL A CA 1
ATOM 1970 C C . VAL A 1 245 ? 16.484 -4.152 11.766 1 98.25 245 VAL A C 1
ATOM 1972 O O . VAL A 1 245 ? 16.75 -5.305 12.109 1 98.25 245 VAL A O 1
ATOM 1975 N N . TRP A 1 246 ? 15.297 -3.768 11.258 1 97.44 246 TRP A N 1
ATOM 1976 C CA . TRP A 1 246 ? 14.164 -4.684 11.32 1 97.44 246 TRP A CA 1
ATOM 1977 C C . TRP A 1 246 ? 13.773 -5.164 9.93 1 97.44 246 TRP A C 1
ATOM 1979 O O . TRP A 1 246 ? 13.797 -4.395 8.969 1 97.44 246 TRP A O 1
ATOM 1989 N N . ASN A 1 247 ? 13.469 -6.434 9.844 1 97.19 247 ASN A N 1
ATOM 1990 C CA . ASN A 1 247 ? 12.68 -6.988 8.75 1 97.19 247 ASN A CA 1
ATOM 1991 C C . ASN A 1 247 ? 11.195 -7.035 9.102 1 97.19 247 ASN A C 1
ATOM 1993 O O . ASN A 1 247 ? 10.75 -7.922 9.828 1 97.19 247 ASN A O 1
ATOM 1997 N N . THR A 1 248 ? 10.445 -6.078 8.562 1 96.06 248 THR A N 1
ATOM 1998 C CA . THR A 1 248 ? 9.039 -5.965 8.945 1 96.06 248 THR A CA 1
ATOM 1999 C C . THR A 1 248 ? 8.148 -6.727 7.965 1 96.06 248 THR A C 1
ATOM 2001 O O . THR A 1 248 ? 6.926 -6.742 8.117 1 96.06 248 THR A O 1
ATOM 2004 N N . ILE A 1 249 ? 8.68 -7.328 6.957 1 96.5 249 ILE A N 1
ATOM 2005 C CA . ILE A 1 249 ? 7.953 -8.164 6.008 1 96.5 249 ILE A CA 1
ATOM 2006 C C . ILE A 1 249 ? 8.664 -9.508 5.852 1 96.5 249 ILE A C 1
ATOM 2008 O O . ILE A 1 249 ? 9.164 -9.828 4.77 1 96.5 249 ILE A O 1
ATOM 2012 N N . PRO A 1 250 ? 8.656 -10.227 6.895 1 94.94 250 PRO A N 1
ATOM 2013 C CA . PRO A 1 250 ? 9.375 -11.5 6.816 1 94.94 250 PRO A CA 1
ATOM 2014 C C . PRO A 1 250 ? 8.766 -12.461 5.793 1 94.94 250 PRO A C 1
ATOM 2016 O O . PRO A 1 250 ? 7.562 -12.398 5.527 1 94.94 250 PRO A O 1
ATOM 2019 N N . GLU A 1 251 ? 9.594 -13.297 5.188 1 92.69 251 GLU A N 1
ATOM 2020 C CA . GLU A 1 251 ? 9.188 -14.367 4.277 1 92.69 251 GLU A CA 1
ATOM 2021 C C . GLU A 1 251 ? 8.414 -13.812 3.086 1 92.69 251 GLU A C 1
ATOM 2023 O O . GLU A 1 251 ? 7.379 -14.367 2.701 1 92.69 251 GLU A O 1
ATOM 2028 N N . GLN A 1 252 ? 8.859 -12.633 2.699 1 94.12 252 GLN A N 1
ATOM 2029 C CA . GLN A 1 252 ? 8.242 -12.07 1.505 1 94.12 252 GLN A CA 1
ATOM 2030 C C . GLN A 1 252 ? 8.305 -13.055 0.338 1 94.12 252 GLN A C 1
ATOM 2032 O O . GLN A 1 252 ? 9.297 -13.766 0.175 1 94.12 252 GLN A O 1
ATOM 2037 N N . MET A 1 253 ? 7.27 -13.055 -0.51 1 94 253 MET A N 1
ATOM 2038 C CA . MET A 1 253 ? 7.195 -14.016 -1.608 1 94 253 MET A CA 1
ATOM 2039 C C . MET A 1 253 ? 7.582 -13.359 -2.93 1 94 253 MET A C 1
ATOM 2041 O O . MET A 1 253 ? 7.383 -13.945 -3.998 1 94 253 MET A O 1
ATOM 2045 N N . VAL A 1 254 ? 8.102 -12.117 -2.855 1 94.19 254 VAL A N 1
ATOM 2046 C CA . VAL A 1 254 ? 8.586 -11.391 -4.027 1 94.19 254 VAL A CA 1
ATOM 2047 C C . VAL A 1 254 ? 10.07 -11.078 -3.867 1 94.19 254 VAL A C 1
ATOM 2049 O O . VAL A 1 254 ? 10.594 -11.062 -2.748 1 94.19 254 VAL A O 1
ATOM 2052 N N . LYS A 1 255 ? 10.719 -10.867 -4.969 1 92.06 255 LYS A N 1
ATOM 2053 C CA . LYS A 1 255 ? 12.164 -10.641 -4.953 1 92.06 255 LYS A CA 1
ATOM 2054 C C . LYS A 1 255 ? 12.5 -9.328 -4.254 1 92.06 255 LYS A C 1
ATOM 2056 O O . LYS A 1 255 ? 13.477 -9.25 -3.5 1 92.06 255 LYS A O 1
ATOM 2061 N N . THR A 1 256 ? 11.703 -8.289 -4.543 1 91.88 256 THR A N 1
ATOM 2062 C CA . THR A 1 256 ? 11.961 -6.973 -3.977 1 91.88 256 THR A CA 1
ATOM 2063 C C . THR A 1 256 ? 10.656 -6.309 -3.537 1 91.88 256 THR A C 1
ATOM 2065 O O . THR A 1 256 ? 9.625 -6.461 -4.195 1 91.88 256 THR A O 1
ATOM 2068 N N . ILE A 1 257 ? 10.766 -5.68 -2.381 1 96.19 257 ILE A N 1
ATOM 2069 C CA . ILE A 1 257 ? 9.672 -4.844 -1.907 1 96.19 257 ILE A CA 1
ATOM 2070 C C . ILE A 1 257 ? 9.945 -3.383 -2.264 1 96.19 257 ILE A C 1
ATOM 2072 O O . ILE A 1 257 ? 11.055 -2.883 -2.049 1 96.19 257 ILE A O 1
ATOM 2076 N N . ARG A 1 258 ? 9.031 -2.766 -2.852 1 96 258 ARG A N 1
ATOM 2077 C CA . ARG A 1 258 ? 9.195 -1.351 -3.17 1 96 258 ARG A CA 1
ATOM 2078 C C . ARG A 1 258 ? 9.125 -0.494 -1.911 1 96 258 ARG A C 1
ATOM 2080 O O . ARG A 1 258 ? 8.508 -0.886 -0.919 1 96 258 ARG A O 1
ATOM 2087 N N . SER A 1 259 ? 9.664 0.704 -1.985 1 97.38 259 SER A N 1
ATOM 2088 C CA . SER A 1 259 ? 9.805 1.546 -0.802 1 97.38 259 SER A CA 1
ATOM 2089 C C . SER A 1 259 ? 8.438 1.93 -0.233 1 97.38 259 SER A C 1
ATOM 2091 O O . SER A 1 259 ? 8.242 1.918 0.984 1 97.38 259 SER A O 1
ATOM 2093 N N . GLU A 1 260 ? 7.465 2.309 -1.114 1 97.56 260 GLU A N 1
ATOM 2094 C CA . GLU A 1 260 ? 6.148 2.715 -0.63 1 97.56 260 GLU A CA 1
ATOM 2095 C C . GLU A 1 260 ? 5.391 1.533 -0.037 1 97.56 260 GLU A C 1
ATOM 2097 O O . GLU A 1 260 ? 4.594 1.701 0.889 1 97.56 260 GLU A O 1
ATOM 2102 N N . GLU A 1 261 ? 5.656 0.296 -0.586 1 98.19 261 GLU A N 1
ATOM 2103 C CA . GLU A 1 261 ? 5.074 -0.919 -0.024 1 98.19 261 GLU A CA 1
ATOM 2104 C C . GLU A 1 261 ? 5.648 -1.219 1.357 1 98.19 261 GLU A C 1
ATOM 2106 O O . GLU A 1 261 ? 4.91 -1.574 2.279 1 98.19 261 GLU A O 1
ATOM 2111 N N . ALA A 1 262 ? 6.973 -1.044 1.424 1 98.56 262 ALA A N 1
ATOM 2112 C CA . ALA A 1 262 ? 7.637 -1.223 2.713 1 98.56 262 ALA A CA 1
ATOM 2113 C C . ALA A 1 262 ? 7.129 -0.214 3.736 1 98.56 262 ALA A C 1
ATOM 2115 O O . ALA A 1 262 ? 6.938 -0.55 4.906 1 98.56 262 ALA A O 1
ATOM 2116 N N . LEU A 1 263 ? 6.93 1.005 3.26 1 98.75 263 LEU A N 1
ATOM 2117 C CA . LEU A 1 263 ? 6.473 2.096 4.113 1 98.75 263 LEU A CA 1
ATOM 2118 C C . LEU A 1 263 ? 5.137 1.756 4.766 1 98.75 263 LEU A C 1
ATOM 2120 O O . LEU A 1 263 ? 5.035 1.692 5.992 1 98.75 263 LEU A O 1
ATOM 2124 N N . ILE A 1 264 ? 4.109 1.454 3.979 1 98.81 264 ILE A N 1
ATOM 2125 C CA . ILE A 1 264 ? 2.773 1.237 4.52 1 98.81 264 ILE A CA 1
ATOM 2126 C C . ILE A 1 264 ? 2.758 -0.029 5.371 1 98.81 264 ILE A C 1
ATOM 2128 O O . ILE A 1 264 ? 2.098 -0.077 6.41 1 98.81 264 ILE A O 1
ATOM 2132 N N . SER A 1 265 ? 3.479 -1.09 4.961 1 98.56 265 SER A N 1
ATOM 2133 C CA . SER A 1 265 ? 3.523 -2.342 5.711 1 98.56 265 SER A CA 1
ATOM 2134 C C . SER A 1 265 ? 4.168 -2.143 7.082 1 98.56 265 SER A C 1
ATOM 2136 O O . SER A 1 265 ? 3.635 -2.6 8.094 1 98.56 265 SER A O 1
ATOM 2138 N N . THR A 1 266 ? 5.277 -1.411 7.094 1 98.31 266 THR A N 1
ATOM 2139 C CA . THR A 1 266 ? 6.004 -1.185 8.336 1 98.31 266 THR A CA 1
ATOM 2140 C C . THR A 1 266 ? 5.195 -0.309 9.289 1 98.31 266 THR A C 1
ATOM 2142 O O . THR A 1 266 ? 5.109 -0.595 10.484 1 98.31 266 THR A O 1
ATOM 2145 N N . LEU A 1 267 ? 4.602 0.732 8.734 1 98.06 267 LEU A N 1
ATOM 2146 C CA . LEU A 1 267 ? 3.789 1.623 9.562 1 98.06 267 LEU A CA 1
ATOM 2147 C C . LEU A 1 267 ? 2.6 0.878 10.156 1 98.06 267 LEU A C 1
ATOM 2149 O O . LEU A 1 267 ? 2.217 1.132 11.305 1 98.06 267 LEU A O 1
ATOM 2153 N N . ALA A 1 268 ? 2.01 -0.052 9.375 1 97.5 268 ALA A N 1
ATOM 2154 C CA . ALA A 1 268 ? 0.894 -0.848 9.883 1 97.5 268 ALA A CA 1
ATOM 2155 C C . ALA A 1 268 ? 1.323 -1.696 11.078 1 97.5 268 ALA A C 1
ATOM 2157 O O . ALA A 1 268 ? 0.63 -1.741 12.094 1 97.5 268 ALA A O 1
ATOM 2158 N N . VAL A 1 269 ? 2.479 -2.328 10.953 1 95.5 269 VAL A N 1
ATOM 2159 C CA . VAL A 1 269 ? 3 -3.188 12.008 1 95.5 269 VAL A CA 1
ATOM 2160 C C . VAL A 1 269 ? 3.303 -2.354 13.25 1 95.5 269 VAL A C 1
ATOM 2162 O O . VAL A 1 269 ? 2.85 -2.682 14.352 1 95.5 269 VAL A O 1
ATOM 2165 N N . VAL A 1 270 ? 3.977 -1.233 13.102 1 94.56 270 VAL A N 1
ATOM 2166 C CA . VAL A 1 270 ? 4.379 -0.385 14.219 1 94.56 270 VAL A CA 1
ATOM 2167 C C . VAL A 1 270 ? 3.141 0.205 14.891 1 94.56 270 VAL A C 1
ATOM 2169 O O . VAL A 1 270 ? 3.051 0.234 16.125 1 94.56 270 VAL A O 1
ATOM 2172 N N . ASN A 1 271 ? 2.203 0.633 14.062 1 93.62 271 ASN A N 1
ATOM 2173 C CA . ASN A 1 271 ? 0.976 1.241 14.57 1 93.62 271 ASN A CA 1
ATOM 2174 C C . ASN A 1 271 ? 0.189 0.272 15.445 1 93.62 271 ASN A C 1
ATOM 2176 O O . ASN A 1 271 ? -0.396 0.675 16.453 1 93.62 271 ASN A O 1
ATOM 2180 N N . MET A 1 272 ? 0.174 -1.001 15.031 1 90.38 272 MET A N 1
ATOM 2181 C CA . MET A 1 272 ? -0.554 -2.02 15.781 1 90.38 272 MET A CA 1
ATOM 2182 C C . MET A 1 272 ? 0.033 -2.189 17.188 1 90.38 272 MET A C 1
ATOM 2184 O O . MET A 1 272 ? -0.701 -2.434 18.141 1 90.38 272 MET A O 1
ATOM 2188 N N . PHE A 1 273 ? 1.283 -1.976 17.312 1 85.44 273 PHE A N 1
ATOM 2189 C CA . PHE A 1 273 ? 1.936 -2.201 18.594 1 85.44 273 PHE A CA 1
ATOM 2190 C C . PHE A 1 273 ? 1.916 -0.936 19.438 1 85.44 273 PHE A C 1
ATOM 2192 O O . PHE A 1 273 ? 2.1 -0.995 20.656 1 85.44 273 PHE A O 1
ATOM 2199 N N . ILE A 1 274 ? 1.676 0.178 18.781 1 83.62 274 ILE A N 1
ATOM 2200 C CA . ILE A 1 274 ? 1.527 1.426 19.516 1 83.62 274 ILE A CA 1
ATOM 2201 C C . ILE A 1 274 ? 0.149 1.476 20.172 1 83.62 274 ILE A C 1
ATOM 2203 O O . ILE A 1 274 ? 0.019 1.875 21.344 1 83.62 274 ILE A O 1
ATOM 2207 N N . TYR A 1 275 ? -0.84 1.088 19.5 1 78.44 275 TYR A N 1
ATOM 2208 C CA . TYR A 1 275 ? -2.207 1.271 19.984 1 78.44 275 TYR A CA 1
ATOM 2209 C C . TYR A 1 275 ? -2.816 -0.059 20.406 1 78.44 275 TYR A C 1
ATOM 2211 O O . TYR A 1 275 ? -3.863 -0.087 21.062 1 78.44 275 TYR A O 1
ATOM 2219 N N . GLY A 1 276 ? -2.23 -1.136 19.938 1 65.69 276 GLY A N 1
ATOM 2220 C CA . GLY A 1 276 ? -2.762 -2.42 20.375 1 65.69 276 GLY A CA 1
ATOM 2221 C C . GLY A 1 276 ? -2.646 -2.641 21.859 1 65.69 276 GLY A C 1
ATOM 2222 O O . GLY A 1 276 ? -1.748 -2.098 22.516 1 65.69 276 GLY A O 1
ATOM 2223 N N . GLU A 1 277 ? -3.744 -2.566 22.641 1 57.66 277 GLU A N 1
ATOM 2224 C CA . GLU A 1 277 ? -3.889 -2.682 24.094 1 57.66 277 GLU A CA 1
ATOM 2225 C C . GLU A 1 277 ? -2.777 -3.539 24.688 1 57.66 277 GLU A C 1
ATOM 2227 O O . GLU A 1 277 ? -1.909 -3.031 25.391 1 57.66 277 GLU A O 1
ATOM 2232 N N . ASN A 1 278 ? -3.156 -4.922 25.422 1 45.28 278 ASN A N 1
ATOM 2233 C CA . ASN A 1 278 ? -3.031 -5.531 26.75 1 45.28 278 ASN A CA 1
ATOM 2234 C C . ASN A 1 278 ? -1.733 -6.32 26.891 1 45.28 278 ASN A C 1
ATOM 2236 O O . ASN A 1 278 ? -1.588 -7.387 26.281 1 45.28 278 ASN A O 1
ATOM 2240 N N . LEU A 1 279 ? -0.572 -5.703 26.625 1 38.62 279 LEU A N 1
ATOM 2241 C CA . LEU A 1 279 ? 0.217 -6.523 27.531 1 38.62 279 LEU A CA 1
ATOM 2242 C C . LEU A 1 279 ? -0.288 -6.383 28.969 1 38.62 279 LEU A C 1
ATOM 2244 O O . LEU A 1 279 ? -0.695 -5.293 29.375 1 38.62 279 LEU A O 1
ATOM 2248 N N . MET B 1 1 ? 8.992 -28.156 9.93 1 31.05 1 MET B N 1
ATOM 2249 C CA . MET B 1 1 ? 7.852 -28.359 9.039 1 31.05 1 MET B CA 1
ATOM 2250 C C . MET B 1 1 ? 7.215 -27.031 8.648 1 31.05 1 MET B C 1
ATOM 2252 O O . MET B 1 1 ? 6.859 -26.234 9.516 1 31.05 1 MET B O 1
ATOM 2256 N N . LYS B 1 2 ? 7.652 -26.406 7.582 1 41.75 2 LYS B N 1
ATOM 2257 C CA . LYS B 1 2 ? 7.148 -25.094 7.164 1 41.75 2 LYS B CA 1
ATOM 2258 C C . LYS B 1 2 ? 5.641 -25 7.375 1 41.75 2 LYS B C 1
ATOM 2260 O O . LYS B 1 2 ? 4.875 -25.797 6.828 1 41.75 2 LYS B O 1
ATOM 2265 N N . THR B 1 3 ? 5.113 -24.938 8.539 1 47.22 3 THR B N 1
ATOM 2266 C CA . THR B 1 3 ? 3.709 -24.859 8.93 1 47.22 3 THR B CA 1
ATOM 2267 C C . THR B 1 3 ? 2.891 -24.125 7.871 1 47.22 3 THR B C 1
ATOM 2269 O O . THR B 1 3 ? 3.203 -22.984 7.52 1 47.22 3 THR B O 1
ATOM 2272 N N . SER B 1 4 ? 2.27 -24.922 6.926 1 55.75 4 SER B N 1
ATOM 2273 C CA . SER B 1 4 ? 1.55 -24.531 5.715 1 55.75 4 SER B CA 1
ATOM 2274 C C . SER B 1 4 ? 0.476 -23.5 6.02 1 55.75 4 SER B C 1
ATOM 2276 O O . SER B 1 4 ? -0.562 -23.812 6.602 1 55.75 4 SER B O 1
ATOM 2278 N N . ARG B 1 5 ? 0.696 -22.297 6.531 1 64.5 5 ARG B N 1
ATOM 2279 C CA . ARG B 1 5 ? -0.305 -21.25 6.75 1 64.5 5 ARG B CA 1
ATOM 2280 C C . ARG B 1 5 ? -0.79 -20.672 5.43 1 64.5 5 ARG B C 1
ATOM 2282 O O . ARG B 1 5 ? 0.018 -20.328 4.559 1 64.5 5 ARG B O 1
ATOM 2289 N N . LYS B 1 6 ? -2.275 -20.938 5.266 1 88.12 6 LYS B N 1
ATOM 2290 C CA . LYS B 1 6 ? -2.867 -20.359 4.062 1 88.12 6 LYS B CA 1
ATOM 2291 C C . LYS B 1 6 ? -3.693 -19.125 4.391 1 88.12 6 LYS B C 1
ATOM 2293 O O . LYS B 1 6 ? -4.504 -19.141 5.316 1 88.12 6 LYS B O 1
ATOM 2298 N N . ILE B 1 7 ? -3.375 -18.062 3.822 1 96.5 7 ILE B N 1
ATOM 2299 C CA . ILE B 1 7 ? -4.148 -16.828 3.938 1 96.5 7 ILE B CA 1
ATOM 2300 C C . ILE B 1 7 ? -4.973 -16.609 2.67 1 96.5 7 ILE B C 1
ATOM 2302 O O . ILE B 1 7 ? -4.434 -16.641 1.561 1 96.5 7 ILE B O 1
ATOM 2306 N N . LEU B 1 8 ? -6.25 -16.562 2.857 1 98.38 8 LEU B N 1
ATOM 2307 C CA . LEU B 1 8 ? -7.184 -16.188 1.799 1 98.38 8 LEU B CA 1
ATOM 2308 C C . LEU B 1 8 ? -7.758 -14.805 2.039 1 98.38 8 LEU B C 1
ATOM 2310 O O . LEU B 1 8 ? -7.754 -14.312 3.172 1 98.38 8 LEU B O 1
ATOM 2314 N N . VAL B 1 9 ? -8.227 -14.188 0.978 1 98.75 9 VAL B N 1
ATOM 2315 C CA . VAL B 1 9 ? -8.75 -12.828 1.076 1 98.75 9 VAL B CA 1
ATOM 2316 C C . VAL B 1 9 ? -10.039 -12.711 0.274 1 98.75 9 VAL B C 1
ATOM 2318 O O . VAL B 1 9 ? -10.188 -13.344 -0.777 1 98.75 9 VAL B O 1
ATOM 2321 N N . ALA B 1 10 ? -10.977 -11.953 0.782 1 98.88 10 ALA B N 1
ATOM 2322 C CA . ALA B 1 10 ? -12.195 -11.633 0.048 1 98.88 10 ALA B CA 1
ATOM 2323 C C . ALA B 1 10 ? -12.375 -10.125 -0.079 1 98.88 10 ALA B C 1
ATOM 2325 O O . ALA B 1 10 ? -12.25 -9.391 0.906 1 98.88 10 ALA B O 1
ATOM 2326 N N . LEU B 1 11 ? -12.664 -9.656 -1.274 1 98.44 11 LEU B N 1
ATOM 2327 C CA . LEU B 1 11 ? -12.875 -8.25 -1.601 1 98.44 11 LEU B CA 1
ATOM 2328 C C . LEU B 1 11 ? -14.07 -8.086 -2.537 1 98.44 11 LEU B C 1
ATOM 2330 O O . LEU B 1 11 ? -14.312 -8.93 -3.396 1 98.44 11 LEU B O 1
ATOM 2334 N N . PRO B 1 12 ? -14.789 -6.977 -2.4 1 98.5 12 PRO B N 1
ATOM 2335 C CA . PRO B 1 12 ? -15.828 -6.746 -3.404 1 98.5 12 PRO B CA 1
ATOM 2336 C C . PRO B 1 12 ? -15.258 -6.277 -4.742 1 98.5 12 PRO B C 1
ATOM 2338 O O . PRO B 1 12 ? -14.266 -5.547 -4.773 1 98.5 12 PRO B O 1
ATOM 2341 N N . THR B 1 13 ? -15.898 -6.609 -5.848 1 98.19 13 THR B N 1
ATOM 2342 C CA . THR B 1 13 ? -15.461 -6.164 -7.164 1 98.19 13 THR B CA 1
ATOM 2343 C C . THR B 1 13 ? -15.617 -4.656 -7.309 1 98.19 13 THR B C 1
ATOM 2345 O O . THR B 1 13 ? -14.961 -4.031 -8.141 1 98.19 13 THR B O 1
ATOM 2348 N N . SER B 1 14 ? -16.422 -4.078 -6.453 1 97.38 14 SER B N 1
ATOM 2349 C CA . SER B 1 14 ? -16.734 -2.654 -6.531 1 97.38 14 SER B CA 1
ATOM 2350 C C . SER B 1 14 ? -15.531 -1.796 -6.164 1 97.38 14 SER B C 1
ATOM 2352 O O . SER B 1 14 ? -15.586 -0.569 -6.27 1 97.38 14 SER B O 1
ATOM 2354 N N . ILE B 1 15 ? -14.406 -2.426 -5.73 1 97.44 15 ILE B N 1
ATOM 2355 C CA . ILE B 1 15 ? -13.195 -1.664 -5.465 1 97.44 15 ILE B CA 1
ATOM 2356 C C . ILE B 1 15 ? -12.773 -0.904 -6.719 1 97.44 15 ILE B C 1
ATOM 2358 O O . ILE B 1 15 ? -12.094 0.118 -6.637 1 97.44 15 ILE B O 1
ATOM 2362 N N . LEU B 1 16 ? -13.258 -1.346 -7.902 1 97.31 16 LEU B N 1
ATOM 2363 C CA . LEU B 1 16 ? -12.914 -0.702 -9.164 1 97.31 16 LEU B CA 1
ATOM 2364 C C . LEU B 1 16 ? -13.867 0.449 -9.469 1 97.31 16 LEU B C 1
ATOM 2366 O O . LEU B 1 16 ? -13.609 1.253 -10.367 1 97.31 16 LEU B O 1
ATOM 2370 N N . SER B 1 17 ? -14.953 0.624 -8.703 1 95.44 17 SER B N 1
ATOM 2371 C CA . SER B 1 17 ? -15.984 1.616 -8.984 1 95.44 17 SER B CA 1
ATOM 2372 C C . SER B 1 17 ? -15.469 3.031 -8.734 1 95.44 17 SER B C 1
ATOM 2374 O O . SER B 1 17 ? -16.016 3.998 -9.273 1 95.44 17 SER B O 1
ATOM 2376 N N . THR B 1 18 ? -14.414 3.18 -7.906 1 91.38 18 THR B N 1
ATOM 2377 C CA . THR B 1 18 ? -13.891 4.492 -7.555 1 91.38 18 THR B CA 1
ATOM 2378 C C . THR B 1 18 ? -12.977 5.023 -8.656 1 91.38 18 THR B C 1
ATOM 2380 O O . THR B 1 18 ? -12.578 6.188 -8.633 1 91.38 18 THR B O 1
ATOM 2383 N N . GLU B 1 19 ? -12.578 4.129 -9.531 1 92.19 19 GLU B N 1
ATOM 2384 C CA . GLU B 1 19 ? -11.656 4.516 -10.594 1 92.19 19 GLU B CA 1
ATOM 2385 C C . GLU B 1 19 ? -12.398 4.855 -11.875 1 92.19 19 GLU B C 1
ATOM 2387 O O . GLU B 1 19 ? -13.211 4.066 -12.359 1 92.19 19 GLU B O 1
ATOM 2392 N N . SER B 1 20 ? -12.07 5.977 -12.461 1 89.19 20 SER B N 1
ATOM 2393 C CA . SER B 1 20 ? -12.812 6.469 -13.617 1 89.19 20 SER B CA 1
ATOM 2394 C C . SER B 1 20 ? -12.195 5.98 -14.922 1 89.19 20 SER B C 1
ATOM 2396 O O . SER B 1 20 ? -12.875 5.887 -15.945 1 89.19 20 SER B O 1
ATOM 2398 N N . SER B 1 21 ? -10.922 5.648 -14.93 1 93.12 21 SER B N 1
ATOM 2399 C CA . SER B 1 21 ? -10.234 5.285 -16.156 1 93.12 21 SER B CA 1
ATOM 2400 C C . SER B 1 21 ? -9.75 3.836 -16.125 1 93.12 21 SER B C 1
ATOM 2402 O O . SER B 1 21 ? -9.578 3.264 -15.039 1 93.12 21 SER B O 1
ATOM 2404 N N . LEU B 1 22 ? -9.609 3.299 -17.312 1 96 22 LEU B N 1
ATOM 2405 C CA . LEU B 1 22 ? -9.078 1.945 -17.453 1 96 22 LEU B CA 1
ATOM 2406 C C . LEU B 1 22 ? -7.691 1.843 -16.828 1 96 22 LEU B C 1
ATOM 2408 O O . LEU B 1 22 ? -7.363 0.835 -16.203 1 96 22 LEU B O 1
ATOM 2412 N N . LEU B 1 23 ? -6.93 2.889 -16.984 1 94.31 23 LEU B N 1
ATOM 2413 C CA . LEU B 1 23 ? -5.586 2.91 -16.422 1 94.31 23 LEU B CA 1
ATOM 2414 C C . LEU B 1 23 ? -5.637 2.756 -14.898 1 94.31 23 LEU B C 1
ATOM 2416 O O . LEU B 1 23 ? -4.945 1.905 -14.336 1 94.31 23 LEU B O 1
ATOM 2420 N N . LEU B 1 24 ? -6.488 3.514 -14.266 1 94.38 24 LEU B N 1
ATOM 2421 C CA . LEU B 1 24 ? -6.559 3.494 -12.812 1 94.38 24 LEU B CA 1
ATOM 2422 C C . LEU B 1 24 ? -7.156 2.182 -12.312 1 94.38 24 LEU B C 1
ATOM 2424 O O . LEU B 1 24 ? -6.758 1.673 -11.266 1 94.38 24 LEU B O 1
ATOM 2428 N N . LYS B 1 25 ? -8.109 1.623 -13.086 1 97.19 25 LYS B N 1
ATOM 2429 C CA . LYS B 1 25 ? -8.648 0.308 -12.75 1 97.19 25 LYS B CA 1
ATOM 2430 C C . LYS B 1 25 ? -7.574 -0.769 -12.852 1 97.19 25 LYS B C 1
ATOM 2432 O O . LYS B 1 25 ? -7.512 -1.675 -12.023 1 97.19 25 LYS B O 1
ATOM 2437 N N . THR B 1 26 ? -6.762 -0.647 -13.867 1 97.44 26 THR B N 1
ATOM 2438 C CA . THR B 1 26 ? -5.66 -1.582 -14.07 1 97.44 26 THR B CA 1
ATOM 2439 C C . THR B 1 26 ? -4.652 -1.487 -12.93 1 97.44 26 THR B C 1
ATOM 2441 O O . THR B 1 26 ? -4.223 -2.508 -12.391 1 97.44 26 THR B O 1
ATOM 2444 N N . ILE B 1 27 ? -4.375 -0.287 -12.477 1 95.69 27 ILE B N 1
ATOM 2445 C CA . ILE B 1 27 ? -3.428 -0.064 -11.391 1 95.69 27 ILE B CA 1
ATOM 2446 C C . ILE B 1 27 ? -3.992 -0.632 -10.094 1 95.69 27 ILE B C 1
ATOM 2448 O O . ILE B 1 27 ? -3.275 -1.288 -9.328 1 95.69 27 ILE B O 1
ATOM 2452 N N . LYS B 1 28 ? -5.227 -0.419 -9.859 1 96.69 28 LYS B N 1
ATOM 2453 C CA . LYS B 1 28 ? -5.867 -0.929 -8.648 1 96.69 28 LYS B CA 1
ATOM 2454 C C . LYS B 1 28 ? -5.824 -2.453 -8.609 1 96.69 28 LYS B C 1
ATOM 2456 O O . LYS B 1 28 ? -5.492 -3.041 -7.574 1 96.69 28 LYS B O 1
ATOM 2461 N N . THR B 1 29 ? -6.184 -3.037 -9.68 1 98.19 29 THR B N 1
ATOM 2462 C CA . THR B 1 29 ? -6.141 -4.492 -9.773 1 98.19 29 THR B CA 1
ATOM 2463 C C . THR B 1 29 ? -4.719 -5.008 -9.555 1 98.19 29 THR B C 1
ATOM 2465 O O . THR B 1 29 ? -4.508 -5.969 -8.812 1 98.19 29 THR B O 1
ATOM 2468 N N . TYR B 1 30 ? -3.803 -4.316 -10.164 1 97.75 30 TYR B N 1
ATOM 2469 C CA . TYR B 1 30 ? -2.393 -4.648 -9.992 1 97.75 30 TYR B CA 1
ATOM 2470 C C . TYR B 1 30 ? -1.999 -4.586 -8.516 1 97.75 30 TYR B C 1
ATOM 2472 O O . TYR B 1 30 ? -1.317 -5.48 -8.016 1 97.75 30 TYR B O 1
ATOM 2480 N N . GLN B 1 31 ? -2.408 -3.561 -7.852 1 97.75 31 GLN B N 1
ATOM 2481 C CA . GLN B 1 31 ? -2.053 -3.379 -6.449 1 97.75 31 GLN B CA 1
ATOM 2482 C C . GLN B 1 31 ? -2.574 -4.531 -5.594 1 97.75 31 GLN B C 1
ATOM 2484 O O . GLN B 1 31 ? -1.863 -5.035 -4.723 1 97.75 31 GLN B O 1
ATOM 2489 N N . VAL B 1 32 ? -3.762 -4.934 -5.852 1 98.5 32 VAL B N 1
ATOM 2490 C CA . VAL B 1 32 ? -4.344 -6.035 -5.09 1 98.5 32 VAL B CA 1
ATOM 2491 C C . VAL B 1 32 ? -3.514 -7.301 -5.293 1 98.5 32 VAL B C 1
ATOM 2493 O O . VAL B 1 32 ? -3.162 -7.98 -4.324 1 98.5 32 VAL B O 1
ATOM 2496 N N . ILE B 1 33 ? -3.141 -7.574 -6.527 1 98.19 33 ILE B N 1
ATOM 2497 C CA . ILE B 1 33 ? -2.363 -8.766 -6.859 1 98.19 33 ILE B CA 1
ATOM 2498 C C . ILE B 1 33 ? -0.972 -8.656 -6.242 1 98.19 33 ILE B C 1
ATOM 2500 O O . ILE B 1 33 ? -0.499 -9.602 -5.598 1 98.19 33 ILE B O 1
ATOM 2504 N N . ARG B 1 34 ? -0.355 -7.496 -6.387 1 97.88 34 ARG B N 1
ATOM 2505 C CA . ARG B 1 34 ? 0.998 -7.254 -5.895 1 97.88 34 ARG B CA 1
ATOM 2506 C C . ARG B 1 34 ? 1.057 -7.371 -4.375 1 97.88 34 ARG B C 1
ATOM 2508 O O . ARG B 1 34 ? 1.881 -8.109 -3.838 1 97.88 34 ARG B O 1
ATOM 2515 N N . TYR B 1 35 ? 0.161 -6.703 -3.709 1 98.5 35 TYR B N 1
ATOM 2516 C CA . TYR B 1 35 ? 0.16 -6.699 -2.252 1 98.5 35 TYR B CA 1
ATOM 2517 C C . TYR B 1 35 ? -0.105 -8.094 -1.702 1 98.5 35 TYR B C 1
ATOM 2519 O O . TYR B 1 35 ? 0.542 -8.523 -0.745 1 98.5 35 TYR B O 1
ATOM 2527 N N . SER B 1 36 ? -0.993 -8.812 -2.336 1 98.06 36 SER B N 1
ATOM 2528 C CA . SER B 1 36 ? -1.295 -10.172 -1.915 1 98.06 36 SER B CA 1
ATOM 2529 C C . SER B 1 36 ? -0.112 -11.102 -2.16 1 98.06 36 SER B C 1
ATOM 2531 O O . SER B 1 36 ? 0.172 -11.984 -1.346 1 98.06 36 SER B O 1
ATOM 2533 N N . SER B 1 37 ? 0.534 -10.883 -3.256 1 97.31 37 SER B N 1
ATOM 2534 C CA . SER B 1 37 ? 1.672 -11.727 -3.615 1 97.31 37 SER B CA 1
ATOM 2535 C C . SER B 1 37 ? 2.836 -11.523 -2.654 1 97.31 37 SER B C 1
ATOM 2537 O O . SER B 1 37 ? 3.545 -12.469 -2.318 1 97.31 37 SER B O 1
ATOM 2539 N N . ILE B 1 38 ? 3.033 -10.289 -2.193 1 97.62 38 ILE B N 1
ATOM 2540 C CA . ILE B 1 38 ? 4.102 -9.977 -1.248 1 97.62 38 ILE B CA 1
ATOM 2541 C C . ILE B 1 38 ? 3.992 -10.891 -0.03 1 97.62 38 ILE B C 1
ATOM 2543 O O . ILE B 1 38 ? 5 -11.43 0.443 1 97.62 38 ILE B O 1
ATOM 2547 N N . PHE B 1 39 ? 2.768 -11.172 0.416 1 97 39 PHE B N 1
ATOM 2548 C CA . PHE B 1 39 ? 2.559 -11.867 1.68 1 97 39 PHE B CA 1
ATOM 2549 C C . PHE B 1 39 ? 2.145 -13.312 1.438 1 97 39 PHE B C 1
ATOM 2551 O O . PHE B 1 39 ? 1.732 -14.016 2.367 1 97 39 PHE B O 1
ATOM 2558 N N . GLY B 1 40 ? 2.135 -13.766 0.215 1 95.75 40 GLY B N 1
ATOM 2559 C CA . GLY B 1 40 ? 1.895 -15.156 -0.116 1 95.75 40 GLY B CA 1
ATOM 2560 C C . GLY B 1 40 ? 0.445 -15.57 0.058 1 95.75 40 GLY B C 1
ATOM 2561 O O . GLY B 1 40 ? 0.161 -16.688 0.503 1 95.75 40 GLY B O 1
ATOM 2562 N N . VAL B 1 41 ? -0.455 -14.656 -0.231 1 97.44 41 VAL B N 1
ATOM 2563 C CA . VAL B 1 41 ? -1.876 -14.984 -0.183 1 97.44 41 VAL B CA 1
ATOM 2564 C C . VAL B 1 41 ? -2.182 -16.094 -1.177 1 97.44 41 VAL B C 1
ATOM 2566 O O . VAL B 1 41 ? -1.758 -16.047 -2.334 1 97.44 41 VAL B O 1
ATOM 2569 N N . SER B 1 42 ? -2.951 -17.109 -0.729 1 96.38 42 SER B N 1
ATOM 2570 C CA . SER B 1 42 ? -3.18 -18.297 -1.545 1 96.38 42 SER B CA 1
ATOM 2571 C C . SER B 1 42 ? -4.312 -18.078 -2.539 1 96.38 42 SER B C 1
ATOM 2573 O O . SER B 1 42 ? -4.262 -18.578 -3.668 1 96.38 42 SER B O 1
ATOM 2575 N N . GLU B 1 43 ? -5.262 -17.375 -2.076 1 97.69 43 GLU B N 1
ATOM 2576 C CA . GLU B 1 43 ? -6.465 -17.219 -2.889 1 97.69 43 GLU B CA 1
ATOM 2577 C C . GLU B 1 43 ? -7.16 -15.891 -2.578 1 97.69 43 GLU B C 1
ATOM 2579 O O . GLU B 1 43 ? -7.184 -15.453 -1.426 1 97.69 43 GLU B O 1
ATOM 2584 N N . ILE B 1 44 ? -7.652 -15.258 -3.643 1 98.56 44 ILE B N 1
ATOM 2585 C CA . ILE B 1 44 ? -8.492 -14.078 -3.492 1 98.56 44 ILE B CA 1
ATOM 2586 C C . ILE B 1 44 ? -9.859 -14.328 -4.129 1 98.56 44 ILE B C 1
ATOM 2588 O O . ILE B 1 44 ? -9.945 -14.711 -5.301 1 98.56 44 ILE B O 1
ATOM 2592 N N . VAL B 1 45 ? -10.883 -14.164 -3.375 1 98.75 45 VAL B N 1
ATOM 2593 C CA . VAL B 1 45 ? -12.242 -14.266 -3.893 1 98.75 45 VAL B CA 1
ATOM 2594 C C . VAL B 1 45 ? -12.867 -12.875 -3.977 1 98.75 45 VAL B C 1
ATOM 2596 O O . VAL B 1 45 ? -13.008 -12.188 -2.963 1 98.75 45 VAL B O 1
ATOM 2599 N N . PHE B 1 46 ? -13.195 -12.453 -5.18 1 98.81 46 PHE B N 1
ATOM 2600 C CA . PHE B 1 46 ? -13.938 -11.219 -5.379 1 98.81 46 PHE B CA 1
ATOM 2601 C C . PHE B 1 46 ? -15.438 -11.477 -5.332 1 98.81 46 PHE B C 1
ATOM 2603 O O . PHE B 1 46 ? -15.945 -12.375 -6.012 1 98.81 46 PHE B O 1
ATOM 2610 N N . PHE B 1 47 ? -16.156 -10.711 -4.539 1 98.81 47 PHE B N 1
ATOM 2611 C CA . PHE B 1 47 ? -17.594 -10.938 -4.434 1 98.81 47 PHE B CA 1
ATOM 2612 C C . PHE B 1 47 ? -18.375 -9.688 -4.828 1 98.81 47 PHE B C 1
ATOM 2614 O O . PHE B 1 47 ? -17.828 -8.586 -4.828 1 98.81 47 PHE B O 1
ATOM 2621 N N . ARG B 1 48 ? -19.594 -9.875 -5.188 1 98.44 48 ARG B N 1
ATOM 2622 C CA . ARG B 1 48 ? -20.5 -8.773 -5.492 1 98.44 48 ARG B CA 1
ATOM 2623 C C . ARG B 1 48 ? -21.125 -8.203 -4.215 1 98.44 48 ARG B C 1
ATOM 2625 O O . ARG B 1 48 ? -21.797 -8.922 -3.477 1 98.44 48 ARG B O 1
ATOM 2632 N N . ASP B 1 49 ? -20.844 -6.969 -3.945 1 96.25 49 ASP B N 1
ATOM 2633 C CA . ASP B 1 49 ? -21.625 -6.363 -2.861 1 96.25 49 ASP B CA 1
ATOM 2634 C C . ASP B 1 49 ? -23.031 -6.023 -3.316 1 96.25 49 ASP B C 1
ATOM 2636 O O . ASP B 1 49 ? -23.281 -5.82 -4.508 1 96.25 49 ASP B O 1
ATOM 2640 N N . PRO B 1 50 ? -24 -5.934 -2.426 1 96.88 50 PRO B N 1
ATOM 2641 C CA . PRO B 1 50 ? -25.406 -5.797 -2.793 1 96.88 50 PRO B CA 1
ATOM 2642 C C . PRO B 1 50 ? -25.734 -4.434 -3.395 1 96.88 50 PRO B C 1
ATOM 2644 O O . PRO B 1 50 ? -26.828 -4.23 -3.916 1 96.88 50 PRO B O 1
ATOM 2647 N N . PHE B 1 51 ? -24.875 -3.52 -3.387 1 96.31 51 PHE B N 1
ATOM 2648 C CA . PHE B 1 51 ? -25.094 -2.182 -3.92 1 96.31 51 PHE B CA 1
ATOM 2649 C C . PHE B 1 51 ? -24.625 -2.09 -5.367 1 96.31 51 PHE B C 1
ATOM 2651 O O . PHE B 1 51 ? -24.828 -1.07 -6.027 1 96.31 51 PHE B O 1
ATOM 2658 N N . THR B 1 52 ? -23.938 -3.078 -5.836 1 96.06 52 THR B N 1
ATOM 2659 C CA . THR B 1 52 ? -23.453 -3.182 -7.207 1 96.06 52 THR B CA 1
ATOM 2660 C C . THR B 1 52 ? -24.344 -4.113 -8.023 1 96.06 52 THR B C 1
ATOM 2662 O O . THR B 1 52 ? -24.625 -5.242 -7.613 1 96.06 52 THR B O 1
ATOM 2665 N N . ASP B 1 53 ? -24.766 -3.648 -9.141 1 96 53 ASP B N 1
ATOM 2666 C CA . ASP B 1 53 ? -25.625 -4.512 -9.945 1 96 53 ASP B CA 1
ATOM 2667 C C . ASP B 1 53 ? -24.828 -5.641 -10.586 1 96 53 ASP B C 1
ATOM 2669 O O . ASP B 1 53 ? -23.594 -5.57 -10.664 1 96 53 ASP B O 1
ATOM 2673 N N . PHE B 1 54 ? -25.5 -6.656 -11.086 1 97.12 54 PHE B N 1
ATOM 2674 C CA . PHE B 1 54 ? -24.891 -7.863 -11.617 1 97.12 54 PHE B CA 1
ATOM 2675 C C . PHE B 1 54 ? -24.094 -7.547 -12.883 1 97.12 54 PHE B C 1
ATOM 2677 O O . PHE B 1 54 ? -23.031 -8.117 -13.109 1 97.12 54 PHE B O 1
ATOM 2684 N N . SER B 1 55 ? -24.609 -6.633 -13.695 1 97.38 55 SER B N 1
ATOM 2685 C CA . SER B 1 55 ? -23.922 -6.273 -14.938 1 97.38 55 SER B CA 1
ATOM 2686 C C . SER B 1 55 ? -22.578 -5.621 -14.664 1 97.38 55 SER B C 1
ATOM 2688 O O . SER B 1 55 ? -21.578 -5.973 -15.289 1 97.38 55 SER B O 1
ATOM 2690 N N . GLN B 1 56 ? -22.594 -4.715 -13.719 1 96.62 56 GLN B N 1
ATOM 2691 C CA . GLN B 1 56 ? -21.344 -4.055 -13.336 1 96.62 56 GLN B CA 1
ATOM 2692 C C . GLN B 1 56 ? -20.375 -5.043 -12.703 1 96.62 56 GLN B C 1
ATOM 2694 O O . GLN B 1 56 ? -19.172 -5.016 -12.992 1 96.62 56 GLN B O 1
ATOM 2699 N N . HIS B 1 57 ? -20.922 -5.906 -11.844 1 97.75 57 HIS B N 1
ATOM 2700 C CA . HIS B 1 57 ? -20.109 -6.953 -11.234 1 97.75 57 HIS B CA 1
ATOM 2701 C C . HIS B 1 57 ? -19.438 -7.816 -12.297 1 97.75 57 HIS B C 1
ATOM 2703 O O . HIS B 1 57 ? -18.234 -8.109 -12.195 1 97.75 57 HIS B O 1
ATOM 2709 N N . ARG B 1 58 ? -20.141 -8.164 -13.266 1 97.81 58 ARG B N 1
ATOM 2710 C CA . ARG B 1 58 ? -19.609 -8.992 -14.344 1 97.81 58 ARG B CA 1
ATOM 2711 C C . ARG B 1 58 ? -18.516 -8.25 -15.117 1 97.81 58 ARG B C 1
ATOM 2713 O O . ARG B 1 58 ? -17.484 -8.828 -15.445 1 97.81 58 ARG B O 1
ATOM 2720 N N . LYS B 1 59 ? -18.797 -6.992 -15.406 1 97.62 59 LYS B N 1
ATOM 2721 C CA . LYS B 1 59 ? -17.812 -6.172 -16.109 1 97.62 59 LYS B CA 1
ATOM 2722 C C . LYS B 1 59 ? -16.5 -6.082 -15.336 1 97.62 59 LYS B C 1
ATOM 2724 O O . LYS B 1 59 ? -15.422 -6.262 -15.898 1 97.62 59 LYS B O 1
ATOM 2729 N N . TYR B 1 60 ? -16.609 -5.793 -14.07 1 98.12 60 TYR B N 1
ATOM 2730 C CA . TYR B 1 60 ? -15.422 -5.738 -13.219 1 98.12 60 TYR B CA 1
ATOM 2731 C C . TYR B 1 60 ? -14.719 -7.09 -13.188 1 98.12 60 TYR B C 1
ATOM 2733 O O . TYR B 1 60 ? -13.484 -7.152 -13.266 1 98.12 60 TYR B O 1
ATOM 2741 N N . SER B 1 61 ? -15.469 -8.141 -13.055 1 98.56 61 SER B N 1
ATOM 2742 C CA . SER B 1 61 ? -14.914 -9.484 -12.953 1 98.56 61 SER B CA 1
ATOM 2743 C C . SER B 1 61 ? -14.109 -9.844 -14.203 1 98.56 61 SER B C 1
ATOM 2745 O O . SER B 1 61 ? -13.008 -10.391 -14.094 1 98.56 61 SER B O 1
ATOM 2747 N N . VAL B 1 62 ? -14.68 -9.516 -15.297 1 98.31 62 VAL B N 1
ATOM 2748 C CA . VAL B 1 62 ? -14.016 -9.82 -16.562 1 98.31 62 VAL B CA 1
ATOM 2749 C C . VAL B 1 62 ? -12.688 -9.062 -16.641 1 98.31 62 VAL B C 1
ATOM 2751 O O . VAL B 1 62 ? -11.664 -9.641 -17 1 98.31 62 VAL B O 1
ATOM 2754 N N . LEU B 1 63 ? -12.719 -7.797 -16.312 1 98.5 63 LEU B N 1
ATOM 2755 C CA . LEU B 1 63 ? -11.508 -6.98 -16.344 1 98.5 63 LEU B CA 1
ATOM 2756 C C . LEU B 1 63 ? -10.461 -7.52 -15.383 1 98.5 63 LEU B C 1
ATOM 2758 O O . LEU B 1 63 ? -9.289 -7.668 -15.742 1 98.5 63 LEU B O 1
ATOM 2762 N N . ILE B 1 64 ? -10.875 -7.848 -14.164 1 98.69 64 ILE B N 1
ATOM 2763 C CA . ILE B 1 64 ? -9.984 -8.391 -13.148 1 98.69 64 ILE B CA 1
ATOM 2764 C C . ILE B 1 64 ? -9.352 -9.688 -13.656 1 98.69 64 ILE B C 1
ATOM 2766 O O . ILE B 1 64 ? -8.141 -9.883 -13.547 1 98.69 64 ILE B O 1
ATOM 2770 N N . GLU B 1 65 ? -10.148 -10.5 -14.195 1 98.19 65 GLU B N 1
ATOM 2771 C CA . GLU B 1 65 ? -9.672 -11.789 -14.688 1 98.19 65 GLU B CA 1
ATOM 2772 C C . GLU B 1 65 ? -8.602 -11.617 -15.758 1 98.19 65 GLU B C 1
ATOM 2774 O O . GLU B 1 65 ? -7.586 -12.312 -15.75 1 98.19 65 GLU B O 1
ATOM 2779 N N . LYS B 1 66 ? -8.852 -10.75 -16.719 1 97.94 66 LYS B N 1
ATOM 2780 C CA . LYS B 1 66 ? -7.898 -10.508 -17.797 1 97.94 66 LYS B CA 1
ATOM 2781 C C . LYS B 1 66 ? -6.566 -10 -17.25 1 97.94 66 LYS B C 1
ATOM 2783 O O . LYS B 1 66 ? -5.504 -10.5 -17.625 1 97.94 66 LYS B O 1
ATOM 2788 N N . ILE B 1 67 ? -6.641 -9.016 -16.375 1 97.94 67 ILE B N 1
ATOM 2789 C CA . ILE B 1 67 ? -5.434 -8.438 -15.789 1 97.94 67 ILE B CA 1
ATOM 2790 C C . ILE B 1 67 ? -4.719 -9.484 -14.938 1 97.94 67 ILE B C 1
ATOM 2792 O O . ILE B 1 67 ? -3.492 -9.586 -14.961 1 97.94 67 ILE B O 1
ATOM 2796 N N . TRP B 1 68 ? -5.527 -10.266 -14.234 1 97.62 68 TRP B N 1
ATOM 2797 C CA . TRP B 1 68 ? -5.012 -11.328 -13.383 1 97.62 68 TRP B CA 1
ATOM 2798 C C . TRP B 1 68 ? -4.219 -12.344 -14.195 1 97.62 68 TRP B C 1
ATOM 2800 O O . TRP B 1 68 ? -3.088 -12.688 -13.836 1 97.62 68 TRP B O 1
ATOM 2810 N N . ARG B 1 69 ? -4.777 -12.766 -15.227 1 95.31 69 ARG B N 1
ATOM 2811 C CA . ARG B 1 69 ? -4.141 -13.734 -16.109 1 95.31 69 ARG B CA 1
ATOM 2812 C C . ARG B 1 69 ? -2.826 -13.195 -16.656 1 95.31 69 ARG B C 1
ATOM 2814 O O . ARG B 1 69 ? -1.81 -13.891 -16.656 1 95.31 69 ARG B O 1
ATOM 2821 N N . TYR B 1 70 ? -2.865 -12.031 -17.094 1 96.56 70 TYR B N 1
ATOM 2822 C CA . TYR B 1 70 ? -1.665 -11.406 -17.641 1 96.56 70 TYR B CA 1
ATOM 2823 C C . TYR B 1 70 ? -0.553 -11.359 -16.594 1 96.56 70 TYR B C 1
ATOM 2825 O O . TYR B 1 70 ? 0.57 -11.789 -16.859 1 96.56 70 TYR B O 1
ATOM 2833 N N . LEU B 1 71 ? -0.882 -10.852 -15.406 1 96.12 71 LEU B N 1
ATOM 2834 C CA . LEU B 1 71 ? 0.128 -10.578 -14.391 1 96.12 71 LEU B CA 1
ATOM 2835 C C . LEU B 1 71 ? 0.689 -11.875 -13.82 1 96.12 71 LEU B C 1
ATOM 2837 O O . LEU B 1 71 ? 1.858 -11.938 -13.43 1 96.12 71 LEU B O 1
ATOM 2841 N N . LEU B 1 72 ? -0.1 -12.922 -13.773 1 94.81 72 LEU B N 1
ATOM 2842 C CA . LEU B 1 72 ? 0.341 -14.148 -13.125 1 94.81 72 LEU B CA 1
ATOM 2843 C C . LEU B 1 72 ? 0.892 -15.141 -14.148 1 94.81 72 LEU B C 1
ATOM 2845 O O . LEU B 1 72 ? 1.282 -16.25 -13.789 1 94.81 72 LEU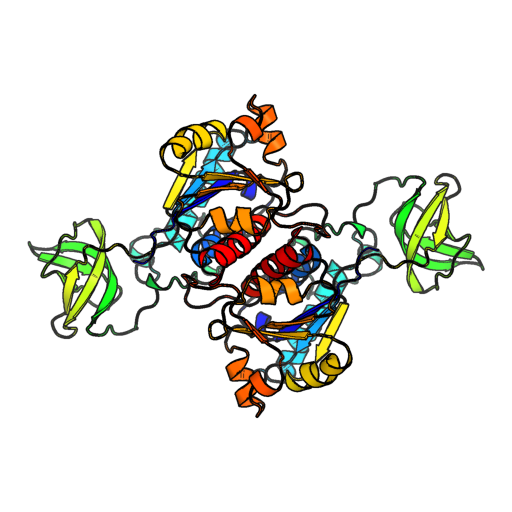 B O 1
ATOM 2849 N N . THR B 1 73 ? 0.918 -14.734 -15.406 1 94.25 73 THR B N 1
ATOM 2850 C CA . THR B 1 73 ? 1.663 -15.469 -16.422 1 94.25 73 THR B CA 1
ATOM 2851 C C . THR B 1 73 ? 3.141 -15.086 -16.391 1 94.25 73 THR B C 1
ATOM 2853 O O . THR B 1 73 ? 3.482 -13.906 -16.375 1 94.25 73 THR B O 1
ATOM 2856 N N . PRO B 1 74 ? 3.977 -16.125 -16.359 1 93.06 74 PRO B N 1
ATOM 2857 C CA . PRO B 1 74 ? 5.398 -15.781 -16.406 1 93.06 74 PRO B CA 1
ATOM 2858 C C . PRO B 1 74 ? 5.746 -14.836 -17.547 1 93.06 74 PRO B C 1
ATOM 2860 O O . PRO B 1 74 ? 5.281 -15.023 -18.672 1 93.06 74 PRO B O 1
ATOM 2863 N N . PRO B 1 75 ? 6.582 -13.828 -17.25 1 92.06 75 PRO B N 1
ATOM 2864 C CA . PRO B 1 75 ? 6.844 -12.805 -18.25 1 92.06 75 PRO B CA 1
ATOM 2865 C C . PRO B 1 75 ? 7.34 -13.383 -19.578 1 92.06 75 PRO B C 1
ATOM 2867 O O . PRO B 1 75 ? 6.93 -12.93 -20.641 1 92.06 75 PRO B O 1
ATOM 2870 N N . TYR B 1 76 ? 8.117 -14.422 -19.594 1 92.44 76 TYR B N 1
ATOM 2871 C CA . TYR B 1 76 ? 8.711 -14.984 -20.812 1 92.44 76 TYR B CA 1
ATOM 2872 C C . TYR B 1 76 ? 7.707 -15.836 -21.562 1 92.44 76 TYR B C 1
ATOM 2874 O O . TYR B 1 76 ? 7.992 -16.312 -22.672 1 92.44 76 TYR B O 1
ATOM 2882 N N . LEU B 1 77 ? 6.543 -15.977 -21.047 1 93.94 77 LEU B N 1
ATOM 2883 C CA . LEU B 1 77 ? 5.523 -16.766 -21.734 1 93.94 77 LEU B CA 1
ATOM 2884 C C . LEU B 1 77 ? 4.363 -15.883 -22.172 1 93.94 77 LEU B C 1
ATOM 2886 O O . LEU B 1 77 ? 3.441 -16.359 -22.844 1 93.94 77 LEU B O 1
ATOM 2890 N N . ARG B 1 78 ? 4.34 -14.594 -21.828 1 93.19 78 ARG B N 1
ATOM 2891 C CA . ARG B 1 78 ? 3.193 -13.711 -22.031 1 93.19 78 ARG B CA 1
ATOM 2892 C C . ARG B 1 78 ? 2.902 -13.531 -23.516 1 93.19 78 ARG B C 1
ATOM 2894 O O . ARG B 1 78 ? 1.74 -13.508 -23.938 1 93.19 78 ARG B O 1
ATOM 2901 N N . ARG B 1 79 ? 3.926 -13.406 -24.281 1 90.94 79 ARG B N 1
ATOM 2902 C CA . ARG B 1 79 ? 3.73 -13.18 -25.719 1 90.94 79 ARG B CA 1
ATOM 2903 C C . ARG B 1 79 ? 2.982 -14.344 -26.344 1 90.94 79 ARG B C 1
ATOM 2905 O O . ARG B 1 79 ? 2.186 -14.148 -27.266 1 90.94 79 ARG B O 1
ATOM 2912 N N . LYS B 1 80 ? 3.213 -15.461 -25.875 1 89.88 80 LYS B N 1
ATOM 2913 C CA . LYS B 1 80 ? 2.621 -16.672 -26.453 1 89.88 80 LYS B CA 1
ATOM 2914 C C . LYS B 1 80 ? 1.232 -16.922 -25.875 1 89.88 80 LYS B C 1
ATOM 2916 O O . LYS B 1 80 ? 0.349 -17.422 -26.578 1 89.88 80 LYS B O 1
ATOM 2921 N N . LEU B 1 81 ? 1.062 -16.609 -24.656 1 93.56 81 LEU B N 1
ATOM 2922 C CA . LEU B 1 81 ? -0.122 -17.094 -23.953 1 93.56 81 LEU B CA 1
ATOM 2923 C C . LEU B 1 81 ? -1.171 -16 -23.828 1 93.56 81 LEU B C 1
ATOM 2925 O O . LEU B 1 81 ? -2.338 -16.281 -23.547 1 93.56 81 LEU B O 1
ATOM 2929 N N . ILE B 1 82 ? -0.794 -14.734 -23.969 1 95.06 82 ILE B N 1
ATOM 2930 C CA . ILE B 1 82 ? -1.726 -13.641 -23.719 1 95.06 82 ILE B CA 1
ATOM 2931 C C . ILE B 1 82 ? -2.049 -12.93 -25.031 1 95.06 82 ILE B C 1
ATOM 2933 O O . ILE B 1 82 ? -1.21 -12.203 -25.578 1 95.06 82 ILE B O 1
ATOM 2937 N N . PRO B 1 83 ? -3.182 -13.117 -25.469 1 93.69 83 PRO B N 1
ATOM 2938 C CA . PRO B 1 83 ? -3.566 -12.414 -26.688 1 93.69 83 PRO B CA 1
ATOM 2939 C C . PRO B 1 83 ? -3.703 -10.906 -26.5 1 93.69 83 PRO B C 1
ATOM 2941 O O . PRO B 1 83 ? -3.906 -10.445 -25.375 1 93.69 83 PRO B O 1
ATOM 2944 N N . LYS B 1 84 ? -3.654 -10.273 -27.609 1 94.31 84 LYS B N 1
ATOM 2945 C CA . LYS B 1 84 ? -3.904 -8.836 -27.547 1 94.31 84 LYS B CA 1
ATOM 2946 C C . LYS B 1 84 ? -5.336 -8.547 -27.094 1 94.31 84 LYS B C 1
ATOM 2948 O O . LYS B 1 84 ? -6.273 -9.219 -27.531 1 94.31 84 LYS B O 1
ATOM 2953 N N . ASP B 1 85 ? -5.5 -7.633 -26.234 1 96.25 85 ASP B N 1
ATOM 2954 C CA . ASP B 1 85 ? -6.781 -7.266 -25.625 1 96.25 85 ASP B CA 1
ATOM 2955 C C . ASP B 1 85 ? -6.809 -5.781 -25.266 1 96.25 85 ASP B C 1
ATOM 2957 O O . ASP B 1 85 ? -5.934 -5.293 -24.562 1 96.25 85 ASP B O 1
ATOM 2961 N N . PRO B 1 86 ? -7.762 -5.102 -25.781 1 96.62 86 PRO B N 1
ATOM 2962 C CA . PRO B 1 86 ? -7.855 -3.67 -25.469 1 96.62 86 PRO B CA 1
ATOM 2963 C C . PRO B 1 86 ? -7.918 -3.383 -23.969 1 96.62 86 PRO B C 1
ATOM 2965 O O . PRO B 1 86 ? -7.473 -2.322 -23.531 1 96.62 86 PRO B O 1
ATOM 2968 N N . ASP B 1 87 ? -8.445 -4.301 -23.219 1 97.12 87 ASP B N 1
ATOM 2969 C CA . ASP B 1 87 ? -8.539 -4.133 -21.781 1 97.12 87 ASP B CA 1
ATOM 2970 C C . ASP B 1 87 ? -7.152 -4.176 -21.125 1 97.12 87 ASP B C 1
ATOM 2972 O O . ASP B 1 87 ? -6.988 -3.771 -19.984 1 97.12 87 ASP B O 1
ATOM 2976 N N . LEU B 1 88 ? -6.18 -4.664 -21.859 1 97.38 88 LEU B N 1
ATOM 2977 C CA . LEU B 1 88 ? -4.84 -4.828 -21.312 1 97.38 88 LEU B CA 1
ATOM 2978 C C . LEU B 1 88 ? -3.898 -3.756 -21.859 1 97.38 88 LEU B C 1
ATOM 2980 O O . LEU B 1 88 ? -2.676 -3.895 -21.766 1 97.38 88 LEU B O 1
ATOM 2984 N N . LYS B 1 89 ? -4.445 -2.68 -22.328 1 95.94 89 LYS B N 1
ATOM 2985 C CA . LYS B 1 89 ? -3.66 -1.675 -23.047 1 95.94 89 LYS B CA 1
ATOM 2986 C C . LYS B 1 89 ? -2.686 -0.972 -22.094 1 95.94 89 LYS B C 1
ATOM 2988 O O . LYS B 1 89 ? -1.641 -0.482 -22.531 1 95.94 89 LYS B O 1
ATOM 2993 N N . PHE B 1 90 ? -2.939 -0.999 -20.812 1 94.88 90 PHE B N 1
ATOM 2994 C CA . PHE B 1 90 ? -2.105 -0.219 -19.906 1 94.88 90 PHE B CA 1
ATOM 2995 C C . PHE B 1 90 ? -1.229 -1.133 -19.047 1 94.88 90 PHE B C 1
ATOM 2997 O O . PHE B 1 90 ? -0.525 -0.667 -18.156 1 94.88 90 PHE B O 1
ATOM 3004 N N . VAL B 1 91 ? -1.218 -2.451 -19.25 1 94.06 91 VAL B N 1
ATOM 3005 C CA . VAL B 1 91 ? -0.485 -3.391 -18.406 1 94.06 91 VAL B CA 1
ATOM 3006 C C . VAL B 1 91 ? 1.017 -3.156 -18.562 1 94.06 91 VAL B C 1
ATOM 3008 O O . VAL B 1 91 ? 1.789 -3.436 -17.641 1 94.06 91 VAL B O 1
ATOM 3011 N N . GLY B 1 92 ? 1.448 -2.617 -19.672 1 91.31 92 GLY B N 1
ATOM 3012 C CA . GLY B 1 92 ? 2.855 -2.338 -19.922 1 91.31 92 GLY B CA 1
ATOM 3013 C C . GLY B 1 92 ? 3.406 -1.238 -19.031 1 91.31 92 GLY B C 1
ATOM 3014 O O . GLY B 1 92 ? 4.621 -1.104 -18.875 1 91.31 92 GLY B O 1
ATOM 3015 N N . LEU B 1 93 ? 2.557 -0.451 -18.422 1 90.62 93 LEU B N 1
ATOM 3016 C CA . LEU B 1 93 ? 2.969 0.641 -17.547 1 90.62 93 LEU B CA 1
ATOM 3017 C C . LEU B 1 93 ? 3.143 0.151 -16.125 1 90.62 93 LEU B C 1
ATOM 3019 O O . LEU B 1 93 ? 3.711 0.856 -15.281 1 90.62 93 LEU B O 1
ATOM 3023 N N . LEU B 1 94 ? 2.664 -1.071 -15.852 1 91.88 94 LEU B N 1
ATOM 3024 C CA . LEU B 1 94 ? 2.713 -1.606 -14.5 1 91.88 94 LEU B CA 1
ATOM 3025 C C . LEU B 1 94 ? 4.109 -2.117 -14.164 1 91.88 94 LEU B C 1
ATOM 3027 O O . LEU B 1 94 ? 4.785 -2.697 -15.016 1 91.88 94 LEU B O 1
ATOM 3031 N N . PRO B 1 95 ? 4.523 -1.857 -12.875 1 89.19 95 PRO B N 1
ATOM 3032 C CA . PRO B 1 95 ? 5.762 -2.514 -12.453 1 89.19 95 PRO B CA 1
ATOM 3033 C C . PRO B 1 95 ? 5.645 -4.035 -12.422 1 89.19 95 PRO B C 1
ATOM 3035 O O . PRO B 1 95 ? 4.539 -4.57 -12.312 1 89.19 95 PRO B O 1
ATOM 3038 N N . PRO B 1 96 ? 6.754 -4.695 -12.562 1 88.88 96 PRO B N 1
ATOM 3039 C CA . PRO B 1 96 ? 6.699 -6.156 -12.5 1 88.88 96 PRO B CA 1
ATOM 3040 C C . PRO B 1 96 ? 6.301 -6.676 -11.117 1 88.88 96 PRO B C 1
ATOM 3042 O O . PRO B 1 96 ? 6.57 -6.023 -10.109 1 88.88 96 PRO B O 1
ATOM 3045 N N . LEU B 1 97 ? 5.672 -7.801 -11.125 1 91.56 97 LEU B N 1
ATOM 3046 C CA . LEU B 1 97 ? 5.312 -8.438 -9.859 1 91.56 97 LEU B CA 1
ATOM 3047 C C . LEU B 1 97 ? 6.551 -8.969 -9.148 1 91.56 97 LEU B C 1
ATOM 3049 O O . LEU B 1 97 ? 6.625 -8.93 -7.918 1 91.56 97 LEU B O 1
ATOM 3053 N N . ARG B 1 98 ? 7.477 -9.414 -9.898 1 90 98 ARG B N 1
ATOM 3054 C CA . ARG B 1 98 ? 8.742 -9.977 -9.43 1 90 98 ARG B CA 1
ATOM 3055 C C . ARG B 1 98 ? 8.5 -11.086 -8.414 1 90 98 ARG B C 1
ATOM 3057 O O . ARG B 1 98 ? 9.117 -11.102 -7.344 1 90 98 ARG B O 1
ATOM 3064 N N . LEU B 1 99 ? 7.551 -11.969 -8.758 1 92.75 99 LEU B N 1
ATOM 3065 C CA . LEU B 1 99 ? 7.418 -13.164 -7.941 1 92.75 99 LEU B CA 1
ATOM 3066 C C . LEU B 1 99 ? 8.727 -13.945 -7.906 1 92.75 99 LEU B C 1
ATOM 3068 O O . LEU B 1 99 ? 9.422 -14.047 -8.914 1 92.75 99 LEU B O 1
ATOM 3072 N N . SER B 1 100 ? 9.023 -14.461 -6.785 1 89.56 100 SER B N 1
ATOM 3073 C CA . SER B 1 100 ? 10.25 -15.258 -6.672 1 89.56 100 SER B CA 1
ATOM 3074 C C . SER B 1 100 ? 10.273 -16.375 -7.699 1 89.56 100 SER B C 1
ATOM 3076 O O . SER B 1 100 ? 11.328 -16.703 -8.25 1 89.56 100 SER B O 1
ATOM 3078 N N . THR B 1 101 ? 9.148 -16.875 -8.039 1 90.62 101 THR B N 1
ATOM 3079 C CA . THR B 1 101 ? 9.008 -17.984 -8.984 1 90.62 101 THR B CA 1
ATOM 3080 C C . THR B 1 101 ? 9.289 -17.516 -10.406 1 90.62 101 THR B C 1
ATOM 3082 O O . THR B 1 101 ? 9.586 -18.328 -11.289 1 90.62 101 THR B O 1
ATOM 3085 N N . PHE B 1 102 ? 9.195 -16.219 -10.625 1 90.88 102 PHE B N 1
ATOM 3086 C CA . PHE B 1 102 ? 9.414 -15.672 -11.961 1 90.88 102 PHE B CA 1
ATOM 3087 C C . PHE B 1 102 ? 10.867 -15.266 -12.148 1 90.88 102 PHE B C 1
ATOM 3089 O O . PHE B 1 102 ? 11.281 -14.906 -13.25 1 90.88 102 PHE B O 1
ATOM 3096 N N . ASP B 1 103 ? 11.578 -15.273 -11.047 1 88.5 103 ASP B N 1
ATOM 3097 C CA . ASP B 1 103 ? 12.977 -14.844 -11.102 1 88.5 103 ASP B CA 1
ATOM 3098 C C . ASP B 1 103 ? 13.859 -15.938 -11.695 1 88.5 103 ASP B C 1
ATOM 3100 O O . ASP B 1 103 ? 14.266 -16.859 -10.984 1 88.5 103 ASP B O 1
ATOM 3104 N N . VAL B 1 104 ? 14.227 -15.828 -12.953 1 89.56 104 VAL B N 1
ATOM 3105 C CA . VAL B 1 104 ? 14.977 -16.859 -13.656 1 89.56 104 VAL B CA 1
ATOM 3106 C C . VAL B 1 104 ? 16.156 -16.234 -14.398 1 89.56 104 VAL B C 1
ATOM 3108 O O . VAL B 1 104 ? 16.141 -15.031 -14.695 1 89.56 104 VAL B O 1
ATOM 3111 N N . SER B 1 105 ? 17.094 -17.047 -14.609 1 90.75 105 SER B N 1
ATOM 3112 C CA . SER B 1 105 ? 18.281 -16.562 -15.312 1 90.75 105 SER B CA 1
ATOM 3113 C C . SER B 1 105 ? 18.031 -16.422 -16.812 1 90.75 105 SER B C 1
ATOM 3115 O O . SER B 1 105 ? 17.109 -17.047 -17.344 1 90.75 105 SER B O 1
ATOM 3117 N N . ARG B 1 106 ? 18.766 -15.648 -17.438 1 87.88 106 ARG B N 1
ATOM 3118 C CA . ARG B 1 106 ? 18.625 -15.375 -18.859 1 87.88 106 ARG B CA 1
ATOM 3119 C C . ARG B 1 106 ? 18.922 -16.609 -19.688 1 87.88 106 ARG B C 1
ATOM 3121 O O . ARG B 1 106 ? 18.234 -16.891 -20.672 1 87.88 106 ARG B O 1
ATOM 3128 N N . ASN B 1 107 ? 19.938 -17.391 -19.297 1 90.81 107 ASN B N 1
ATOM 3129 C CA . ASN B 1 107 ? 20.422 -18.469 -20.156 1 90.81 107 ASN B CA 1
ATOM 3130 C C . ASN B 1 107 ? 20.078 -19.844 -19.578 1 90.81 107 ASN B C 1
ATOM 3132 O O . ASN B 1 107 ? 20.375 -20.859 -20.188 1 90.81 107 ASN B O 1
ATOM 3136 N N . GLY B 1 108 ? 19.453 -19.875 -18.516 1 92.38 108 GLY B N 1
ATOM 3137 C CA . GLY B 1 108 ? 19.172 -21.141 -17.875 1 92.38 108 GLY B CA 1
ATOM 3138 C C . GLY B 1 108 ? 20.391 -21.766 -17.203 1 92.38 108 GLY B C 1
ATOM 3139 O O . GLY B 1 108 ? 21.516 -21.531 -17.625 1 92.38 108 GLY B O 1
ATOM 3140 N N . ARG B 1 109 ? 20.297 -22.391 -16.094 1 93.06 109 ARG B N 1
ATOM 3141 C CA . ARG B 1 109 ? 21.344 -23.094 -15.359 1 93.06 109 ARG B CA 1
ATOM 3142 C C . ARG B 1 109 ? 20.844 -24.453 -14.859 1 93.06 109 ARG B C 1
ATOM 3144 O O . ARG B 1 109 ? 19.656 -24.594 -14.523 1 93.06 109 ARG B O 1
ATOM 3151 N N . VAL B 1 110 ? 21.703 -25.297 -14.875 1 95.38 110 VAL B N 1
ATOM 3152 C CA . VAL B 1 110 ? 21.344 -26.609 -14.336 1 95.38 110 VAL B CA 1
ATOM 3153 C C . VAL B 1 110 ? 20.828 -26.453 -12.906 1 95.38 110 VAL B C 1
ATOM 3155 O O . VAL B 1 110 ? 21.406 -25.734 -12.094 1 95.38 110 VAL B O 1
ATOM 3158 N N . GLY B 1 111 ? 19.719 -27.078 -12.672 1 95.12 111 GLY B N 1
ATOM 3159 C CA . GLY B 1 111 ? 19.125 -27.016 -11.344 1 95.12 111 GLY B CA 1
ATOM 3160 C C . GLY B 1 111 ? 18.094 -25.906 -11.195 1 95.12 111 GLY B C 1
ATOM 3161 O O . GLY B 1 111 ? 17.359 -25.875 -10.219 1 95.12 111 GLY B O 1
ATOM 3162 N N . GLU B 1 112 ? 18.094 -25.016 -12.133 1 95.88 112 GLU B N 1
ATOM 3163 C CA . GLU B 1 112 ? 17.141 -23.922 -12.094 1 95.88 112 GLU B CA 1
ATOM 3164 C C . GLU B 1 112 ? 15.711 -24.422 -12.297 1 95.88 112 GLU B C 1
ATOM 3166 O O . GLU B 1 112 ? 15.469 -25.312 -13.125 1 95.88 112 GLU B O 1
ATOM 3171 N N . LYS B 1 113 ? 14.867 -23.938 -11.492 1 96.06 113 LYS B N 1
ATOM 3172 C CA . LYS B 1 113 ? 13.453 -24.266 -11.609 1 96.06 113 LYS B CA 1
ATOM 3173 C C . LYS B 1 113 ? 12.68 -23.156 -12.312 1 96.06 113 LYS B C 1
ATOM 3175 O O . LYS B 1 113 ? 12.906 -21.984 -12.055 1 96.06 113 LYS B O 1
ATOM 3180 N N . ARG B 1 114 ? 11.797 -23.594 -13.227 1 95.38 114 ARG B N 1
ATOM 3181 C CA . ARG B 1 114 ? 11.047 -22.641 -14.023 1 95.38 114 ARG B CA 1
ATOM 3182 C C . ARG B 1 114 ? 9.625 -23.125 -14.297 1 95.38 114 ARG B C 1
ATOM 3184 O O . ARG B 1 114 ? 9.391 -24.344 -14.344 1 95.38 114 ARG B O 1
ATOM 3191 N N . LEU B 1 115 ? 8.82 -22.125 -14.391 1 95.06 115 LEU B N 1
ATOM 3192 C CA . LEU B 1 115 ? 7.508 -22.438 -14.953 1 95.06 115 LEU B CA 1
ATOM 3193 C C . LEU B 1 115 ? 7.578 -22.516 -16.469 1 95.06 115 LEU B C 1
ATOM 3195 O O . LEU B 1 115 ? 8.266 -21.719 -17.109 1 95.06 115 LEU B O 1
ATOM 3199 N N . GLY B 1 116 ? 6.883 -23.562 -17.031 1 95.44 116 GLY B N 1
ATOM 3200 C CA . GLY B 1 116 ? 6.934 -23.75 -18.469 1 95.44 116 GLY B CA 1
ATOM 3201 C C . GLY B 1 116 ? 5.625 -24.234 -19.062 1 95.44 116 GLY B C 1
ATOM 3202 O O . GLY B 1 116 ? 4.863 -24.938 -18.406 1 95.44 116 GLY B O 1
ATOM 3203 N N . LEU B 1 117 ? 5.395 -23.781 -20.266 1 95.88 117 LEU B N 1
ATOM 3204 C CA . LEU B 1 117 ? 4.266 -24.312 -21.031 1 95.88 117 LEU B CA 1
ATOM 3205 C C . LEU B 1 117 ? 4.582 -25.703 -21.562 1 95.88 117 LEU B C 1
ATOM 3207 O O . LEU B 1 117 ? 5.508 -25.875 -22.359 1 95.88 117 LEU B O 1
ATOM 3211 N N . ILE B 1 118 ? 3.766 -26.688 -21.141 1 96 118 ILE B N 1
ATOM 3212 C CA . ILE B 1 118 ? 4 -2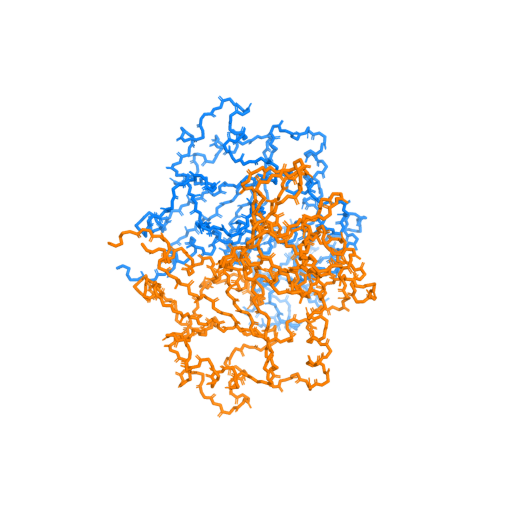8.062 -21.516 1 96 118 ILE B CA 1
ATOM 3213 C C . ILE B 1 118 ? 3.191 -28.406 -22.766 1 96 118 ILE B C 1
ATOM 3215 O O . ILE B 1 118 ? 1.999 -28.094 -22.844 1 96 118 ILE B O 1
ATOM 3219 N N . TYR B 1 119 ? 3.84 -28.969 -23.703 1 94.94 119 TYR B N 1
ATOM 3220 C CA . TYR B 1 119 ? 3.121 -29.406 -24.891 1 94.94 119 TYR B CA 1
ATOM 3221 C C . TYR B 1 119 ? 3.758 -30.656 -25.484 1 94.94 119 TYR B C 1
ATOM 3223 O O . TYR B 1 119 ? 4.871 -31.031 -25.094 1 94.94 119 TYR B O 1
ATOM 3231 N N . ARG B 1 120 ? 3.006 -31.328 -26.266 1 94.25 120 ARG B N 1
ATOM 3232 C CA . ARG B 1 120 ? 3.465 -32.562 -26.891 1 94.25 120 ARG B CA 1
ATOM 3233 C C . ARG B 1 120 ? 3.779 -32.375 -28.359 1 94.25 120 ARG B C 1
ATOM 3235 O O . ARG B 1 120 ? 3.039 -31.672 -29.078 1 94.25 120 ARG B O 1
ATOM 3242 N N . GLU B 1 121 ? 4.965 -32.781 -28.75 1 92.69 121 GLU B N 1
ATOM 3243 C CA . GLU B 1 121 ? 5.359 -32.844 -30.156 1 92.69 121 GLU B CA 1
ATOM 3244 C C . GLU B 1 121 ? 5.914 -34.188 -30.531 1 92.69 121 GLU B C 1
ATOM 3246 O O . GLU B 1 121 ? 6.914 -34.656 -29.969 1 92.69 121 GLU B O 1
ATOM 3251 N N . LYS B 1 122 ? 5.438 -34.844 -31.625 1 89.94 122 LYS B N 1
ATOM 3252 C CA . LYS B 1 122 ? 5.902 -36.094 -32.156 1 89.94 122 LYS B CA 1
ATOM 3253 C C . LYS B 1 122 ? 6.199 -37.094 -31.031 1 89.94 122 LYS B C 1
ATOM 3255 O O . LYS B 1 122 ? 7.281 -37.688 -30.984 1 89.94 122 LYS B O 1
ATOM 3260 N N . ASN B 1 123 ? 5.445 -37.344 -30 1 87 123 ASN B N 1
ATOM 3261 C CA . ASN B 1 123 ? 5.492 -38.312 -28.922 1 87 123 ASN B CA 1
ATOM 3262 C C . ASN B 1 123 ? 6.441 -37.875 -27.797 1 87 123 ASN B C 1
ATOM 3264 O O . ASN B 1 123 ? 6.812 -38.688 -26.938 1 87 123 ASN B O 1
ATOM 3268 N N . LYS B 1 124 ? 6.918 -36.688 -27.922 1 92.69 124 LYS B N 1
ATOM 3269 C CA . LYS B 1 124 ? 7.777 -36.156 -26.875 1 92.69 124 LYS B CA 1
ATOM 3270 C C . LYS B 1 124 ? 7.078 -35 -26.109 1 92.69 124 LYS B C 1
ATOM 3272 O O . LYS B 1 124 ? 6.34 -34.219 -26.703 1 92.69 124 LYS B O 1
ATOM 3277 N N . LEU B 1 125 ? 7.266 -35.094 -24.844 1 95.44 125 LEU B N 1
ATOM 3278 C CA . LEU B 1 125 ? 6.77 -34 -24 1 95.44 125 LEU B CA 1
ATOM 3279 C C . LEU B 1 125 ? 7.801 -32.906 -23.875 1 95.44 125 LEU B C 1
ATOM 3281 O O . LEU B 1 125 ? 8.945 -33.156 -23.484 1 95.44 125 LEU B O 1
ATOM 3285 N N . LEU B 1 126 ? 7.41 -31.703 -24.312 1 96.94 126 LEU B N 1
ATOM 3286 C CA . LEU B 1 126 ? 8.312 -30.562 -24.328 1 96.94 126 LEU B CA 1
ATOM 3287 C C . LEU B 1 126 ? 7.82 -29.469 -23.406 1 96.94 126 LEU B C 1
ATOM 3289 O O . LEU B 1 126 ? 6.633 -29.406 -23.078 1 96.94 126 LEU B O 1
ATOM 3293 N N . ALA B 1 127 ? 8.719 -28.672 -22.969 1 97.06 127 ALA B N 1
ATOM 3294 C CA . ALA B 1 127 ? 8.398 -27.531 -22.125 1 97.06 127 ALA B CA 1
ATOM 3295 C C . ALA B 1 127 ? 9.031 -26.25 -22.672 1 97.06 127 ALA B C 1
ATOM 3297 O O . ALA B 1 127 ? 10.25 -26.203 -22.875 1 97.06 127 ALA B O 1
ATOM 3298 N N . ASP B 1 128 ? 8.234 -25.266 -22.938 1 96.06 128 ASP B N 1
ATOM 3299 C CA . ASP B 1 128 ? 8.734 -23.922 -23.188 1 96.06 128 ASP B CA 1
ATOM 3300 C C . ASP B 1 128 ? 8.961 -23.172 -21.891 1 96.06 128 ASP B C 1
ATOM 3302 O O . ASP B 1 128 ? 8.008 -22.734 -21.234 1 96.06 128 ASP B O 1
ATOM 3306 N N . ILE B 1 129 ? 10.227 -22.969 -21.578 1 96.25 129 ILE B N 1
ATOM 3307 C CA . ILE B 1 129 ? 10.555 -22.375 -20.281 1 96.25 129 ILE B CA 1
ATOM 3308 C C . ILE B 1 129 ? 11.195 -21 -20.484 1 96.25 129 ILE B C 1
ATOM 3310 O O . ILE B 1 129 ? 11.992 -20.562 -19.656 1 96.25 129 ILE B O 1
ATOM 3314 N N . GLY B 1 130 ? 10.922 -20.328 -21.594 1 94.56 130 GLY B N 1
ATOM 3315 C CA . GLY B 1 130 ? 11.359 -18.969 -21.859 1 94.56 130 GLY B CA 1
ATOM 3316 C C . GLY B 1 130 ? 12.758 -18.891 -22.453 1 94.56 130 GLY B C 1
ATOM 3317 O O . GLY B 1 130 ? 13.367 -17.828 -22.484 1 94.56 130 GLY B O 1
ATOM 3318 N N . LEU B 1 131 ? 13.305 -20.016 -22.766 1 94.94 131 LEU B N 1
ATOM 3319 C CA . LEU B 1 131 ? 14.609 -20.078 -23.422 1 94.94 131 LEU B CA 1
ATOM 3320 C C . LEU B 1 131 ? 14.445 -20.234 -24.922 1 94.94 131 LEU B C 1
ATOM 3322 O O . LEU B 1 131 ? 13.328 -20.422 -25.422 1 94.94 131 LEU B O 1
ATOM 3326 N N . PRO B 1 132 ? 15.516 -20.031 -25.656 1 93.38 132 PRO B N 1
ATOM 3327 C CA . PRO B 1 132 ? 15.398 -19.984 -27.109 1 93.38 132 PRO B CA 1
ATOM 3328 C C . PRO B 1 132 ? 14.742 -21.234 -27.688 1 93.38 132 PRO B C 1
ATOM 3330 O O . PRO B 1 132 ? 13.992 -21.141 -28.672 1 93.38 132 PRO B O 1
ATOM 3333 N N . ARG B 1 133 ? 15.008 -22.391 -27.156 1 95.12 133 ARG B N 1
ATOM 3334 C CA . ARG B 1 133 ? 14.438 -23.656 -27.609 1 95.12 133 ARG B CA 1
ATOM 3335 C C . ARG B 1 133 ? 13.773 -24.406 -26.453 1 95.12 133 ARG B C 1
ATOM 3337 O O . ARG B 1 133 ? 14.195 -24.266 -25.312 1 95.12 133 ARG B O 1
ATOM 3344 N N . PRO B 1 134 ? 12.781 -25.234 -26.797 1 96.38 134 PRO B N 1
ATOM 3345 C CA . PRO B 1 134 ? 12.086 -25.984 -25.75 1 96.38 134 PRO B CA 1
ATOM 3346 C C . PRO B 1 134 ? 12.945 -27.109 -25.156 1 96.38 134 PRO B C 1
ATOM 3348 O O . PRO B 1 134 ? 13.906 -27.547 -25.797 1 96.38 134 PRO B O 1
ATOM 3351 N N . TYR B 1 135 ? 12.57 -27.438 -24.031 1 97.06 135 TYR B N 1
ATOM 3352 C CA . TYR B 1 135 ? 13.273 -28.5 -23.297 1 97.06 135 TYR B CA 1
ATOM 3353 C C . TYR B 1 135 ? 12.461 -29.781 -23.281 1 97.06 135 TYR B C 1
ATOM 3355 O O . TYR B 1 135 ? 11.234 -29.75 -23.156 1 97.06 135 TYR B O 1
ATOM 3363 N N . ARG B 1 136 ? 13.086 -30.906 -23.391 1 96.88 136 ARG B N 1
ATOM 3364 C CA . ARG B 1 136 ? 12.422 -32.219 -23.328 1 96.88 136 ARG B CA 1
ATOM 3365 C C . ARG B 1 136 ? 12.211 -32.656 -21.891 1 96.88 136 ARG B C 1
ATOM 3367 O O . ARG B 1 136 ? 13.148 -32.625 -21.078 1 96.88 136 ARG B O 1
ATOM 3374 N N . ILE B 1 137 ? 11.039 -33 -21.594 1 96.44 137 ILE B N 1
ATOM 3375 C CA . ILE B 1 137 ? 10.727 -33.5 -20.25 1 96.44 137 ILE B CA 1
ATOM 3376 C C . ILE B 1 137 ? 11.031 -34.969 -20.172 1 96.44 137 ILE B C 1
ATOM 3378 O O . ILE B 1 137 ? 10.43 -35.781 -20.891 1 96.44 137 ILE B O 1
ATOM 3382 N N . GLU B 1 138 ? 11.891 -35.344 -19.281 1 93.56 138 GLU B N 1
ATOM 3383 C CA . GLU B 1 138 ? 12.352 -36.719 -19.266 1 93.56 138 GLU B CA 1
ATOM 3384 C C . GLU B 1 138 ? 11.695 -37.5 -18.125 1 93.56 138 GLU B C 1
ATOM 3386 O O . GLU B 1 138 ? 11.68 -38.75 -18.141 1 93.56 138 GLU B O 1
ATOM 3391 N N . ALA B 1 139 ? 11.203 -36.812 -17.188 1 91.44 139 ALA B N 1
ATOM 3392 C CA . ALA B 1 139 ? 10.57 -37.469 -16.047 1 91.44 139 ALA B CA 1
ATOM 3393 C C . ALA B 1 139 ? 9.555 -36.531 -15.375 1 91.44 139 ALA B C 1
ATOM 3395 O O . ALA B 1 139 ? 9.578 -35.312 -15.602 1 91.44 139 ALA B O 1
ATOM 3396 N N . GLY B 1 140 ? 8.695 -37.156 -14.633 1 89.5 140 GLY B N 1
ATOM 3397 C CA . GLY B 1 140 ? 7.719 -36.406 -13.883 1 89.5 140 GLY B CA 1
ATOM 3398 C C . GLY B 1 140 ? 6.324 -36.438 -14.477 1 89.5 140 GLY B C 1
ATOM 3399 O O . GLY B 1 140 ? 6.086 -37.156 -15.445 1 89.5 140 GLY B O 1
ATOM 3400 N N . ASN B 1 141 ? 5.371 -35.719 -13.898 1 89.12 141 ASN B N 1
ATOM 3401 C CA . ASN B 1 141 ? 3.955 -35.875 -14.219 1 89.12 141 ASN B CA 1
ATOM 3402 C C . ASN B 1 141 ? 3.385 -34.562 -14.805 1 89.12 141 ASN B C 1
ATOM 3404 O O . ASN B 1 141 ? 2.266 -34.188 -14.477 1 89.12 141 ASN B O 1
ATOM 3408 N N . CYS B 1 142 ? 4.02 -34 -15.727 1 91.5 142 CYS B N 1
ATOM 3409 C CA . CYS B 1 142 ? 3.465 -32.844 -16.391 1 91.5 142 CYS B CA 1
ATOM 3410 C C . CYS B 1 142 ? 2.475 -33.219 -17.469 1 91.5 142 CYS B C 1
ATOM 3412 O O . CYS B 1 142 ? 2.645 -34.25 -18.125 1 91.5 142 CYS B O 1
ATOM 3414 N N . LYS B 1 143 ? 1.461 -32.438 -17.578 1 91.69 143 LYS B N 1
ATOM 3415 C CA . LYS B 1 143 ? 0.439 -32.688 -18.578 1 91.69 143 LYS B CA 1
ATOM 3416 C C . LYS B 1 143 ? 0.498 -31.656 -19.703 1 91.69 143 LYS B C 1
ATOM 3418 O O . LYS B 1 143 ? 0.655 -30.469 -19.438 1 91.69 143 LYS B O 1
ATOM 3423 N N . PRO B 1 144 ? 0.331 -32.156 -20.922 1 92.69 144 PRO B N 1
ATOM 3424 C CA . PRO B 1 144 ? 0.309 -31.203 -22.031 1 92.69 144 PRO B CA 1
ATOM 3425 C C . PRO B 1 144 ? -0.812 -30.172 -21.891 1 92.69 144 PRO B C 1
ATOM 3427 O O . PRO B 1 144 ? -1.92 -30.5 -21.469 1 92.69 144 PRO B O 1
ATOM 3430 N N . GLY B 1 145 ? -0.5 -28.953 -22.203 1 89.56 145 GLY B N 1
ATOM 3431 C CA . GLY B 1 145 ? -1.489 -27.891 -22.141 1 89.56 145 GLY B CA 1
ATOM 3432 C C . GLY B 1 145 ? -1.398 -27.047 -20.875 1 89.56 145 GLY B C 1
ATOM 3433 O O . GLY B 1 145 ? -1.894 -25.922 -20.844 1 89.56 145 GLY B O 1
ATOM 3434 N N . ASP B 1 146 ? -0.728 -27.547 -19.922 1 90.12 146 ASP B N 1
ATOM 3435 C CA . ASP B 1 146 ? -0.652 -26.859 -18.641 1 90.12 146 ASP B CA 1
ATOM 3436 C C . ASP B 1 146 ? 0.672 -26.125 -18.484 1 90.12 146 ASP B C 1
ATOM 3438 O O . ASP B 1 146 ? 1.606 -26.344 -19.266 1 90.12 146 ASP B O 1
ATOM 3442 N N . ILE B 1 147 ? 0.589 -25.203 -17.547 1 92.12 147 ILE B N 1
ATOM 3443 C CA . ILE B 1 147 ? 1.852 -24.641 -17.094 1 92.12 147 ILE B CA 1
ATOM 3444 C C . ILE B 1 147 ? 2.443 -25.5 -15.992 1 92.12 147 ILE B C 1
ATOM 3446 O O . ILE B 1 147 ? 1.845 -25.656 -14.922 1 92.12 147 ILE B O 1
ATOM 3450 N N . GLY B 1 148 ? 3.521 -26.109 -16.312 1 93.25 148 GLY B N 1
ATOM 3451 C CA . GLY B 1 148 ? 4.164 -26.969 -15.336 1 93.25 148 GLY B CA 1
ATOM 3452 C C . GLY B 1 148 ? 5.41 -26.359 -14.727 1 93.25 148 GLY B C 1
ATOM 3453 O O . GLY B 1 148 ? 5.961 -25.391 -15.258 1 93.25 148 GLY B O 1
ATOM 3454 N N . TYR B 1 149 ? 5.805 -26.875 -13.547 1 95.5 149 TYR B N 1
ATOM 3455 C CA . TYR B 1 149 ? 7.043 -26.516 -12.867 1 95.5 149 TYR B CA 1
ATOM 3456 C C . TYR B 1 149 ? 8.148 -27.516 -13.18 1 95.5 149 TYR B C 1
ATOM 3458 O O . TYR B 1 149 ? 8 -28.719 -12.906 1 95.5 149 TYR B O 1
ATOM 3466 N N . VAL B 1 150 ? 9.242 -27.031 -13.758 1 96.56 150 VAL B N 1
ATOM 3467 C CA . VAL B 1 150 ? 10.258 -27.969 -14.234 1 96.56 150 VAL B CA 1
ATOM 3468 C C . VAL B 1 150 ? 11.625 -27.547 -13.695 1 96.56 150 VAL B C 1
ATOM 3470 O O . VAL B 1 150 ? 11.812 -26.406 -13.273 1 96.56 150 VAL B O 1
ATOM 3473 N N . GLU B 1 151 ? 12.438 -28.453 -13.664 1 97.38 151 GLU B N 1
ATOM 3474 C CA . GLU B 1 151 ? 13.836 -28.234 -13.297 1 97.38 151 GLU B CA 1
ATOM 3475 C C . GLU B 1 151 ? 14.773 -28.609 -14.438 1 97.38 151 GLU B C 1
ATOM 3477 O O . GLU B 1 151 ? 14.656 -29.688 -15.016 1 97.38 151 GLU B O 1
ATOM 3482 N N . ILE B 1 152 ? 15.664 -27.75 -14.742 1 97 152 ILE B N 1
ATOM 3483 C CA . ILE B 1 152 ? 16.609 -27.984 -15.82 1 97 152 ILE B CA 1
ATOM 3484 C C . ILE B 1 152 ? 17.641 -29.031 -15.375 1 97 152 ILE B C 1
ATOM 3486 O O . ILE B 1 152 ? 18.312 -28.859 -14.359 1 97 152 ILE B O 1
ATOM 3490 N N . VAL B 1 153 ? 17.766 -30.016 -16.109 1 97.31 153 VAL B N 1
ATOM 3491 C CA . VAL B 1 153 ? 18.719 -31.078 -15.812 1 97.31 153 VAL B CA 1
ATOM 3492 C C . VAL B 1 153 ? 20.016 -30.859 -16.609 1 97.31 153 VAL B C 1
ATOM 3494 O O . VAL B 1 153 ? 21.109 -31.094 -16.109 1 97.31 153 VAL B O 1
ATOM 3497 N N . ASP B 1 154 ? 19.828 -30.5 -17.875 1 96.75 154 ASP B N 1
ATOM 3498 C CA . ASP B 1 154 ? 20.969 -30.25 -18.766 1 96.75 154 ASP B CA 1
ATOM 3499 C C . ASP B 1 154 ? 20.641 -29.156 -19.781 1 96.75 154 ASP B C 1
ATOM 3501 O O . ASP B 1 154 ? 19.656 -29.25 -20.516 1 96.75 154 ASP B O 1
ATOM 3505 N N . VAL B 1 155 ? 21.438 -28.234 -19.875 1 95.44 155 VAL B N 1
ATOM 3506 C CA . VAL B 1 155 ? 21.188 -27.094 -20.75 1 95.44 155 VAL B CA 1
ATOM 3507 C C . VAL B 1 155 ? 21.594 -27.422 -22.172 1 95.44 155 VAL B C 1
ATOM 3509 O O . VAL B 1 155 ? 20.938 -27.016 -23.141 1 95.44 155 VAL B O 1
ATOM 3512 N N . ASN B 1 156 ? 22.641 -28.156 -22.328 1 94.75 156 ASN B N 1
ATOM 3513 C CA . ASN B 1 156 ? 23.172 -28.484 -23.641 1 94.75 156 ASN B CA 1
ATOM 3514 C C . ASN B 1 156 ? 22.219 -29.375 -24.438 1 94.75 156 ASN B C 1
ATOM 3516 O O . ASN B 1 156 ? 21.969 -29.125 -25.609 1 94.75 156 ASN B O 1
ATOM 3520 N N . THR B 1 157 ? 21.688 -30.344 -23.812 1 95.69 157 THR B N 1
ATOM 3521 C CA . THR B 1 157 ? 20.766 -31.266 -24.484 1 95.69 157 THR B CA 1
ATOM 3522 C C . THR B 1 157 ? 19.328 -30.844 -24.266 1 95.69 157 THR B C 1
ATOM 3524 O O . THR B 1 157 ? 18.391 -31.547 -24.672 1 95.69 157 THR B O 1
ATOM 3527 N N . ARG B 1 158 ? 19.125 -29.797 -23.5 1 96.81 158 ARG B N 1
ATOM 3528 C CA . ARG B 1 158 ? 17.828 -29.203 -23.25 1 96.81 158 ARG B CA 1
ATOM 3529 C C . ARG B 1 158 ? 16.875 -30.219 -22.609 1 96.81 158 ARG B C 1
ATOM 3531 O O . ARG B 1 158 ? 15.758 -30.422 -23.094 1 96.81 158 ARG B O 1
ATOM 3538 N N . ARG B 1 159 ? 17.266 -30.719 -21.531 1 97.44 159 ARG B N 1
ATOM 3539 C CA . ARG B 1 159 ? 16.484 -31.703 -20.781 1 97.44 159 ARG B CA 1
ATOM 3540 C C . ARG B 1 159 ? 16.031 -31.125 -19.453 1 97.44 159 ARG B C 1
ATOM 3542 O O . ARG B 1 159 ? 16.781 -30.406 -18.781 1 97.44 159 ARG B O 1
ATOM 3549 N N . ALA B 1 160 ? 14.805 -31.422 -19.047 1 97.69 160 ALA B N 1
ATOM 3550 C CA . ALA B 1 160 ? 14.211 -30.984 -17.797 1 97.69 160 ALA B CA 1
ATOM 3551 C C . ALA B 1 160 ? 13.336 -32.062 -17.188 1 97.69 160 ALA B C 1
ATOM 3553 O O . ALA B 1 160 ? 13.008 -33.062 -17.844 1 97.69 160 ALA B O 1
ATOM 3554 N N . ILE B 1 161 ? 13.078 -31.969 -15.945 1 97.19 161 ILE B N 1
ATOM 3555 C CA . ILE B 1 161 ? 12.156 -32.875 -15.266 1 97.19 161 ILE B CA 1
ATOM 3556 C C . ILE B 1 161 ? 11 -32.062 -14.664 1 97.19 161 ILE B C 1
ATOM 3558 O O . ILE B 1 161 ? 11.188 -30.938 -14.219 1 97.19 161 ILE B O 1
ATOM 3562 N N . CYS B 1 162 ? 9.859 -32.656 -14.703 1 95.62 162 CYS B N 1
ATOM 3563 C CA . CYS B 1 162 ? 8.68 -32.062 -14.094 1 95.62 162 CYS B CA 1
ATOM 3564 C C . CYS B 1 162 ? 8.672 -32.281 -12.586 1 95.62 162 CYS B C 1
ATOM 3566 O O . CYS B 1 162 ? 8.883 -33.406 -12.125 1 95.62 162 CYS B O 1
ATOM 3568 N N . LEU B 1 163 ? 8.469 -31.203 -11.906 1 94.94 163 LEU B N 1
ATOM 3569 C CA . LEU B 1 163 ? 8.438 -31.297 -10.445 1 94.94 163 LEU B CA 1
ATOM 3570 C C . LEU B 1 163 ? 7.008 -31.516 -9.953 1 94.94 163 LEU B C 1
ATOM 3572 O O . LEU B 1 163 ? 6.062 -30.938 -10.5 1 94.94 163 LEU B O 1
ATOM 3576 N N . ASP B 1 164 ? 6.844 -32.312 -8.891 1 88.56 164 ASP B N 1
ATOM 3577 C CA . ASP B 1 164 ? 5.531 -32.594 -8.32 1 88.56 164 ASP B CA 1
ATOM 3578 C C . ASP B 1 164 ? 5.168 -31.594 -7.238 1 88.56 164 ASP B C 1
ATOM 3580 O O . ASP B 1 164 ? 4.223 -31.797 -6.477 1 88.56 164 ASP B O 1
ATOM 3584 N N . VAL B 1 165 ? 5.949 -30.531 -7.156 1 87.62 165 VAL B N 1
ATOM 3585 C CA . VAL B 1 165 ? 5.648 -29.469 -6.207 1 87.62 165 VAL B CA 1
ATOM 3586 C C . VAL B 1 165 ? 5.191 -28.219 -6.961 1 87.62 165 VAL B C 1
ATOM 3588 O O . VAL B 1 165 ? 5.617 -27.984 -8.094 1 87.62 165 VAL B O 1
ATOM 3591 N N . GLU B 1 166 ? 4.203 -27.594 -6.32 1 85.31 166 GLU B N 1
ATOM 3592 C CA . GLU B 1 166 ? 3.734 -26.344 -6.922 1 85.31 166 GLU B CA 1
ATOM 3593 C C . GLU B 1 166 ? 4.309 -25.141 -6.199 1 85.31 166 GLU B C 1
ATOM 3595 O O . GLU B 1 166 ? 4.109 -24.969 -4.992 1 85.31 166 GLU B O 1
ATOM 3600 N N . PRO B 1 167 ? 5.062 -24.422 -6.926 1 90.31 167 PRO B N 1
ATOM 3601 C CA . PRO B 1 167 ? 5.543 -23.188 -6.32 1 90.31 167 PRO B CA 1
ATOM 3602 C C . PRO B 1 167 ? 4.441 -22.141 -6.16 1 90.31 167 PRO B C 1
ATOM 3604 O O . PRO B 1 167 ? 3.348 -22.297 -6.707 1 90.31 167 PRO B O 1
ATOM 3607 N N . TYR B 1 168 ? 4.727 -21.219 -5.277 1 92.81 168 TYR B N 1
ATOM 3608 C CA . TYR B 1 168 ? 3.777 -20.109 -5.203 1 92.81 168 TYR B CA 1
ATOM 3609 C C . TYR B 1 168 ? 3.75 -19.344 -6.512 1 92.81 168 TYR B C 1
ATOM 3611 O O . TYR B 1 168 ? 4.777 -18.812 -6.953 1 92.81 168 TYR B O 1
ATOM 3619 N N . ARG B 1 169 ? 2.613 -19.203 -7.152 1 92.5 169 ARG B N 1
ATOM 3620 C CA . ARG B 1 169 ? 2.451 -18.547 -8.445 1 92.5 169 ARG B CA 1
ATOM 3621 C C . ARG B 1 169 ? 1.526 -17.328 -8.32 1 92.5 169 ARG B C 1
ATOM 3623 O O . ARG B 1 169 ? 0.888 -16.938 -9.297 1 92.5 169 ARG B O 1
ATOM 3630 N N . GLY B 1 170 ? 1.402 -16.812 -7.121 1 94.44 170 GLY B N 1
ATOM 3631 C CA . GLY B 1 170 ? 0.422 -15.773 -6.891 1 94.44 170 GLY B CA 1
ATOM 3632 C C . GLY B 1 170 ? -0.913 -16.297 -6.398 1 94.44 170 GLY B C 1
ATOM 3633 O O . GLY B 1 170 ? -1.133 -17.516 -6.371 1 94.44 170 GLY B O 1
ATOM 3634 N N . PRO B 1 171 ? -1.785 -15.414 -5.992 1 96.81 171 PRO B N 1
ATOM 3635 C CA . PRO B 1 171 ? -3.072 -15.867 -5.461 1 96.81 171 PRO B CA 1
ATOM 3636 C C . PRO B 1 171 ? -3.992 -16.422 -6.547 1 96.81 171 PRO B C 1
ATOM 3638 O O . PRO B 1 171 ? -4.039 -15.891 -7.656 1 96.81 171 PRO B O 1
ATOM 3641 N N . ILE B 1 172 ? -4.645 -17.469 -6.211 1 96.62 172 ILE B N 1
ATOM 3642 C CA . ILE B 1 172 ? -5.68 -18.016 -7.082 1 96.62 172 ILE B CA 1
ATOM 3643 C C . ILE B 1 172 ? -6.898 -17.078 -7.066 1 96.62 172 ILE B C 1
ATOM 3645 O O . ILE B 1 172 ? -7.242 -16.531 -6.023 1 96.62 172 ILE B O 1
ATOM 3649 N N . LEU B 1 173 ? -7.504 -16.984 -8.242 1 98.19 173 LEU B N 1
ATOM 3650 C CA . LEU B 1 173 ? -8.617 -16.047 -8.398 1 98.19 173 LEU B CA 1
ATOM 3651 C C . LEU B 1 173 ? -9.953 -16.797 -8.344 1 98.19 173 LEU B C 1
ATOM 3653 O O . LEU B 1 173 ? -10.109 -17.844 -8.961 1 98.19 173 LEU B O 1
ATOM 3657 N N . ALA B 1 174 ? -10.867 -16.297 -7.582 1 98.31 174 ALA B N 1
ATOM 3658 C CA . ALA B 1 174 ? -12.242 -16.797 -7.535 1 98.31 174 ALA B CA 1
ATOM 3659 C C . ALA B 1 174 ? -13.242 -15.648 -7.461 1 98.31 174 ALA B C 1
ATOM 3661 O O . ALA B 1 174 ? -12.867 -14.516 -7.156 1 98.31 174 ALA B O 1
ATOM 3662 N N . PHE B 1 175 ? -14.492 -15.969 -7.832 1 98.56 175 PHE B N 1
ATOM 3663 C CA . PHE B 1 175 ? -15.562 -14.984 -7.758 1 98.56 175 PHE B CA 1
ATOM 3664 C C . PHE B 1 175 ? -16.766 -15.539 -7.004 1 98.56 175 PHE B C 1
ATOM 3666 O O . PHE B 1 175 ? -16.969 -16.75 -6.973 1 98.56 175 PHE B O 1
ATOM 3673 N N . ALA B 1 176 ? -17.469 -14.727 -6.367 1 98.56 176 ALA B N 1
ATOM 3674 C CA . ALA B 1 176 ? -18.719 -15.055 -5.699 1 98.56 176 ALA B CA 1
ATOM 3675 C C . ALA B 1 176 ? -19.766 -13.969 -5.934 1 98.56 176 ALA B C 1
ATOM 3677 O O . ALA B 1 176 ? -19.438 -12.805 -6.141 1 98.56 176 ALA B O 1
ATOM 3678 N N . ASP B 1 177 ? -21.031 -14.328 -5.836 1 98.06 177 ASP B N 1
ATOM 3679 C CA . ASP B 1 177 ? -22.094 -13.398 -6.18 1 98.06 177 ASP B CA 1
ATOM 3680 C C . ASP B 1 177 ? -22.547 -12.609 -4.953 1 98.06 177 ASP B C 1
ATOM 3682 O O . ASP B 1 177 ? -23.391 -11.703 -5.062 1 98.06 177 ASP B O 1
ATOM 3686 N N . SER B 1 178 ? -22.047 -12.992 -3.803 1 98.31 178 SER B N 1
ATOM 3687 C CA . SER B 1 178 ? -22.375 -12.258 -2.588 1 98.31 178 SER B CA 1
ATOM 3688 C C . SER B 1 178 ? -21.391 -12.562 -1.466 1 98.31 178 SER B C 1
ATOM 3690 O O . SER B 1 178 ? -20.609 -13.508 -1.563 1 98.31 178 SER B O 1
ATOM 3692 N N . LEU B 1 179 ? -21.422 -11.68 -0.432 1 98.62 179 LEU B N 1
ATOM 3693 C CA . LEU B 1 179 ? -20.641 -11.961 0.764 1 98.62 179 LEU B CA 1
ATOM 3694 C C . LEU B 1 179 ? -21.141 -13.219 1.461 1 98.62 179 LEU B C 1
ATOM 3696 O O . LEU B 1 179 ? -20.344 -14.023 1.947 1 98.62 179 LEU B O 1
ATOM 3700 N N . GLN B 1 180 ? -22.406 -13.406 1.475 1 98.12 180 GLN B N 1
ATOM 3701 C CA . GLN B 1 180 ? -23 -14.594 2.08 1 98.12 180 GLN B CA 1
ATOM 3702 C C . GLN B 1 180 ? -22.469 -15.867 1.436 1 98.12 180 GLN B C 1
ATOM 3704 O O . GLN B 1 180 ? -22.156 -16.844 2.131 1 98.12 180 GLN B O 1
ATOM 3709 N N . GLU B 1 181 ? -22.391 -15.828 0.12 1 98.12 181 GLU B N 1
ATOM 3710 C CA . GLU B 1 181 ? -21.875 -16.984 -0.604 1 98.12 181 GLU B CA 1
ATOM 3711 C C . GLU B 1 181 ? -20.422 -17.266 -0.209 1 98.12 181 GLU B C 1
ATOM 3713 O O . GLU B 1 181 ? -20.047 -18.438 -0.047 1 98.12 181 GLU B O 1
ATOM 3718 N N . VAL B 1 182 ? -19.594 -16.234 -0.055 1 98.56 182 VAL B N 1
ATOM 3719 C CA . VAL B 1 182 ? -18.203 -16.391 0.387 1 98.56 182 VAL B CA 1
ATOM 3720 C C . VAL B 1 182 ? -18.188 -17.078 1.757 1 98.56 182 VAL B C 1
ATOM 3722 O O . VAL B 1 182 ? -17.469 -18.047 1.962 1 98.56 182 VAL B O 1
ATOM 3725 N N . LEU B 1 183 ? -19.031 -16.562 2.645 1 98.56 183 LEU B N 1
ATOM 3726 C CA . LEU B 1 183 ? -19.047 -17.047 4.016 1 98.56 183 LEU B CA 1
ATOM 3727 C C . LEU B 1 183 ? -19.484 -18.516 4.062 1 98.56 183 LEU B C 1
ATOM 3729 O O . LEU B 1 183 ? -18.906 -19.312 4.793 1 98.56 183 LEU B O 1
ATOM 3733 N N . GLU B 1 184 ? -20.422 -18.891 3.297 1 97.12 184 GLU B N 1
ATOM 3734 C CA . GLU B 1 184 ? -20.922 -20.266 3.266 1 97.12 184 GLU B CA 1
ATOM 3735 C C . GLU B 1 184 ? -19.891 -21.219 2.668 1 97.12 184 GLU B C 1
ATOM 3737 O O . GLU B 1 184 ? -19.688 -22.328 3.176 1 97.12 184 GLU B O 1
ATOM 3742 N N . GLU B 1 185 ? -19.281 -20.766 1.643 1 96.56 185 GLU B N 1
ATOM 3743 C CA . GLU B 1 185 ? -18.312 -21.609 0.928 1 96.56 185 GLU B CA 1
ATOM 3744 C C . GLU B 1 185 ? -17.047 -21.812 1.748 1 96.56 185 GLU B C 1
ATOM 3746 O O . GLU B 1 185 ? -16.531 -22.938 1.824 1 96.56 185 GLU B O 1
ATOM 3751 N N . TYR B 1 186 ? -16.578 -20.828 2.41 1 96.19 186 TYR B N 1
ATOM 3752 C CA . TYR B 1 186 ? -15.242 -20.906 3.006 1 96.19 186 TYR B CA 1
ATOM 3753 C C . TYR B 1 186 ? -15.328 -21.266 4.48 1 96.19 186 TYR B C 1
ATOM 3755 O O . TYR B 1 186 ? -14.328 -21.656 5.09 1 96.19 186 TYR B O 1
ATOM 3763 N N . ARG B 1 187 ? -16.516 -21.219 5.059 1 95.31 187 ARG B N 1
ATOM 3764 C CA . ARG B 1 187 ? -16.703 -21.656 6.438 1 95.31 187 ARG B CA 1
ATOM 3765 C C . ARG B 1 187 ? -16.281 -23.125 6.605 1 95.31 187 ARG B C 1
ATOM 3767 O O . ARG B 1 187 ? -15.758 -23.5 7.652 1 95.31 187 ARG B O 1
ATOM 3774 N N . LYS B 1 188 ? -16.328 -23.844 5.562 1 92.44 188 LYS B N 1
ATOM 3775 C CA . LYS B 1 188 ? -16.078 -25.281 5.598 1 92.44 188 LYS B CA 1
ATOM 3776 C C . LYS B 1 188 ? -14.602 -25.594 5.387 1 92.44 188 LYS B C 1
ATOM 3778 O O . LYS B 1 188 ? -14.133 -26.688 5.711 1 92.44 188 LYS B O 1
ATOM 3783 N N . THR B 1 189 ? -13.898 -24.641 4.988 1 93.5 189 THR B N 1
ATOM 3784 C CA . THR B 1 189 ? -12.562 -24.969 4.512 1 93.5 189 THR B CA 1
ATOM 3785 C C . THR B 1 189 ? -11.5 -24.219 5.301 1 93.5 189 THR B C 1
ATOM 3787 O O . THR B 1 189 ? -10.32 -24.562 5.254 1 93.5 189 THR B O 1
ATOM 3790 N N . VAL B 1 190 ? -11.914 -23.156 6.043 1 96.5 190 VAL B N 1
ATOM 3791 C CA . VAL B 1 190 ? -10.922 -22.375 6.77 1 96.5 190 VAL B CA 1
ATOM 3792 C C . VAL B 1 190 ? -11.125 -22.547 8.273 1 96.5 190 VAL B C 1
ATOM 3794 O O . VAL B 1 190 ? -12.219 -22.906 8.719 1 96.5 190 VAL B O 1
ATOM 3797 N N . ASP B 1 191 ? -10.047 -22.281 9.008 1 96.19 191 ASP B N 1
ATOM 3798 C CA . ASP B 1 191 ? -10.094 -22.375 10.461 1 96.19 191 ASP B CA 1
ATOM 3799 C C . ASP B 1 191 ? -10.695 -21.109 11.078 1 96.19 191 ASP B C 1
ATOM 3801 O O . ASP B 1 191 ? -11.352 -21.172 12.117 1 96.19 191 ASP B O 1
ATOM 3805 N N . LEU B 1 192 ? -10.414 -19.969 10.43 1 96.56 192 LEU B N 1
ATOM 3806 C CA . LEU B 1 192 ? -10.797 -18.688 11.008 1 96.56 192 LEU B CA 1
ATOM 3807 C C . LEU B 1 192 ? -11.258 -17.719 9.922 1 96.56 192 LEU B C 1
ATOM 3809 O O . LEU B 1 192 ? -10.602 -17.578 8.883 1 96.56 192 LEU B O 1
ATOM 3813 N N . ILE B 1 193 ? -12.43 -17.141 10.109 1 98.5 193 ILE B N 1
ATOM 3814 C CA . ILE B 1 193 ? -12.938 -16.078 9.25 1 98.5 193 ILE B CA 1
ATOM 3815 C C . ILE B 1 193 ? -12.82 -14.727 9.961 1 98.5 193 ILE B C 1
ATOM 3817 O O . ILE B 1 193 ? -13.453 -14.508 10.992 1 98.5 193 ILE B O 1
ATOM 3821 N N . ILE B 1 194 ? -12.055 -13.805 9.414 1 98.5 194 ILE B N 1
ATOM 3822 C CA . ILE B 1 194 ? -11.781 -12.508 10.031 1 98.5 194 ILE B CA 1
ATOM 3823 C C . ILE B 1 194 ? -12.328 -11.391 9.141 1 98.5 194 ILE B C 1
ATOM 3825 O O . ILE B 1 194 ? -11.953 -11.281 7.969 1 98.5 194 ILE B O 1
ATOM 3829 N N . ALA B 1 195 ? -13.195 -10.641 9.688 1 98.75 195 ALA B N 1
ATOM 3830 C CA . ALA B 1 195 ? -13.664 -9.43 9.016 1 98.75 195 ALA B CA 1
ATOM 3831 C C . ALA B 1 195 ? -12.867 -8.211 9.477 1 98.75 195 ALA B C 1
ATOM 3833 O O . ALA B 1 195 ? -12.383 -8.164 10.609 1 98.75 195 ALA B O 1
ATOM 3834 N N . THR B 1 196 ? -12.734 -7.207 8.586 1 98.44 196 THR B N 1
ATOM 3835 C CA . THR B 1 196 ? -12.031 -5.984 8.953 1 98.44 196 THR B CA 1
ATOM 3836 C C . THR B 1 196 ? -12.977 -4.785 8.922 1 98.44 196 THR B C 1
ATOM 3838 O O . THR B 1 196 ? -13.852 -4.699 8.055 1 98.44 196 THR B O 1
ATOM 3841 N N . SER B 1 197 ? -12.859 -3.947 9.883 1 97.62 197 SER B N 1
ATOM 3842 C CA . SER B 1 197 ? -13.656 -2.73 9.977 1 97.62 197 SER B CA 1
ATOM 3843 C C . SER B 1 197 ? -13.039 -1.733 10.945 1 97.62 197 SER B C 1
ATOM 3845 O O . SER B 1 197 ? -12.445 -2.127 11.953 1 97.62 197 SER B O 1
ATOM 3847 N N . LYS B 1 198 ? -13.203 -0.474 10.648 1 95.25 198 LYS B N 1
ATOM 3848 C CA . LYS B 1 198 ? -12.75 0.542 11.594 1 95.25 198 LYS B CA 1
ATOM 3849 C C . LYS B 1 198 ? -13.531 0.469 12.906 1 95.25 198 LYS B C 1
ATOM 3851 O O . LYS B 1 198 ? -13.078 0.981 13.93 1 95.25 198 LYS B O 1
ATOM 3856 N N . TYR B 1 199 ? -14.664 -0.201 12.883 1 95.75 199 TYR B N 1
ATOM 3857 C CA . TYR B 1 199 ? -15.516 -0.319 14.062 1 95.75 199 TYR B CA 1
ATOM 3858 C C . TYR B 1 199 ? -15.242 -1.623 14.805 1 95.75 199 TYR B C 1
ATOM 3860 O O . TYR B 1 199 ? -15.867 -1.902 15.828 1 95.75 199 TYR B O 1
ATOM 3868 N N . GLY B 1 200 ? -14.336 -2.434 14.25 1 96.31 200 GLY B N 1
ATOM 3869 C CA . GLY B 1 200 ? -13.977 -3.68 14.906 1 96.31 200 GLY B CA 1
ATOM 3870 C C . GLY B 1 200 ? -13.078 -3.48 16.109 1 96.31 200 GLY B C 1
ATOM 3871 O O . GLY B 1 200 ? -12.711 -2.35 16.438 1 96.31 200 GLY B O 1
ATOM 3872 N N . LYS B 1 201 ? -12.789 -4.543 16.75 1 95.56 201 LYS B N 1
ATOM 3873 C CA . LYS B 1 201 ? -11.883 -4.516 17.891 1 95.56 201 LYS B CA 1
ATOM 3874 C C . LYS B 1 201 ? -10.422 -4.5 17.453 1 95.56 201 LYS B C 1
ATOM 3876 O O . LYS B 1 201 ? -10.062 -5.145 16.453 1 95.56 201 LYS B O 1
ATOM 3881 N N . ILE B 1 202 ? -9.625 -3.703 18.109 1 95.44 202 ILE B N 1
ATOM 3882 C CA . ILE B 1 202 ? -8.188 -3.814 17.922 1 95.44 202 ILE B CA 1
ATOM 3883 C C . ILE B 1 202 ? -7.691 -5.156 18.453 1 95.44 202 ILE B C 1
ATOM 3885 O O . ILE B 1 202 ? -7.773 -5.422 19.656 1 95.44 202 ILE B O 1
ATOM 3889 N N . PRO B 1 203 ? -7.23 -6.023 17.578 1 93.81 203 PRO B N 1
ATOM 3890 C CA . PRO B 1 203 ? -6.824 -7.348 18.062 1 93.81 203 PRO B CA 1
ATOM 3891 C C . PRO B 1 203 ? -5.637 -7.281 19.016 1 93.81 203 PRO B C 1
ATOM 3893 O O . PRO B 1 203 ? -4.727 -6.473 18.828 1 93.81 203 PRO B O 1
ATOM 3896 N N . SER B 1 204 ? -5.711 -8.109 20.031 1 89.12 204 SER B N 1
ATOM 3897 C CA . SER B 1 204 ? -4.59 -8.25 20.953 1 89.12 204 SER B CA 1
ATOM 3898 C C . SER B 1 204 ? -3.457 -9.062 20.344 1 89.12 204 SER B C 1
ATOM 3900 O O . SER B 1 204 ? -3.648 -9.719 19.312 1 89.12 204 SER B O 1
ATOM 3902 N N . HIS B 1 205 ? -2.344 -8.992 21.016 1 84.44 205 HIS B N 1
ATOM 3903 C CA . HIS B 1 205 ? -1.208 -9.789 20.562 1 84.44 205 HIS B CA 1
ATOM 3904 C C . HIS B 1 205 ? -1.532 -11.281 20.594 1 84.44 205 HIS B C 1
ATOM 3906 O O . HIS B 1 205 ? -1.104 -12.031 19.703 1 84.44 205 HIS B O 1
ATOM 3912 N N . LYS B 1 206 ? -2.283 -11.609 21.547 1 86.44 206 LYS B N 1
ATOM 3913 C CA . LYS B 1 206 ? -2.66 -13.016 21.672 1 86.44 206 LYS B CA 1
ATOM 3914 C C . LYS B 1 206 ? -3.582 -13.445 20.547 1 86.44 206 LYS B C 1
ATOM 3916 O O . LYS B 1 206 ? -3.434 -14.547 20 1 86.44 206 LYS B O 1
ATOM 3921 N N . GLU B 1 207 ? -4.508 -12.625 20.219 1 90.62 207 GLU B N 1
ATOM 3922 C CA . GLU B 1 207 ? -5.43 -12.938 19.125 1 90.62 207 GLU B CA 1
ATOM 3923 C C . GLU B 1 207 ? -4.695 -13.031 17.797 1 90.62 207 GLU B C 1
ATOM 3925 O O . GLU B 1 207 ? -4.98 -13.914 16.984 1 90.62 207 GLU B O 1
ATOM 3930 N N . L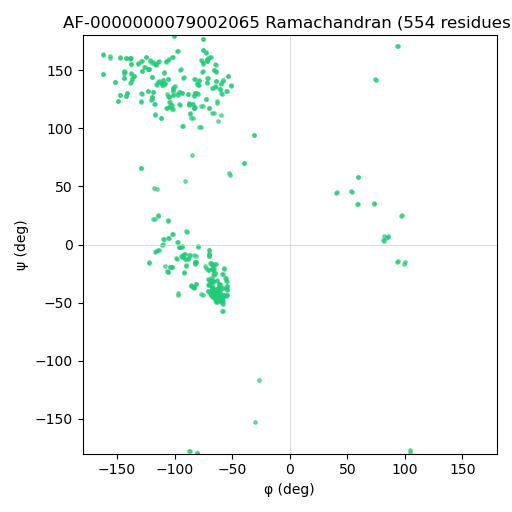EU B 1 208 ? -3.795 -12.133 17.609 1 90.12 208 LEU B N 1
ATOM 3931 C CA . LEU B 1 208 ? -3.014 -12.133 16.391 1 90.12 208 LEU B CA 1
ATOM 3932 C C . LEU B 1 208 ? -2.121 -13.367 16.312 1 90.12 208 LEU B C 1
ATOM 3934 O O . LEU B 1 208 ? -1.997 -13.984 15.242 1 90.12 208 LEU B O 1
ATOM 3938 N N . ALA B 1 209 ? -1.567 -13.688 17.438 1 86.06 209 ALA B N 1
ATOM 3939 C CA . ALA B 1 209 ? -0.724 -14.875 17.484 1 86.06 209 ALA B CA 1
ATOM 3940 C C . ALA B 1 209 ? -1.54 -16.141 17.219 1 86.06 209 ALA B C 1
ATOM 3942 O O . ALA B 1 209 ? -1.007 -17.141 16.734 1 86.06 209 ALA B O 1
ATOM 3943 N N . GLY B 1 210 ? -2.793 -16.062 17.484 1 88.44 210 GLY B N 1
ATOM 3944 C CA . GLY B 1 210 ? -3.68 -17.203 17.344 1 88.44 210 GLY B CA 1
ATOM 3945 C C . GLY B 1 210 ? -3.926 -17.594 15.891 1 88.44 210 GLY B C 1
ATOM 3946 O O . GLY B 1 210 ? -4.441 -18.672 15.617 1 88.44 210 GLY B O 1
ATOM 3947 N N . VAL B 1 211 ? -3.477 -16.719 14.977 1 91 211 VAL B N 1
ATOM 3948 C CA . VAL B 1 211 ? -3.689 -17.031 13.562 1 91 211 VAL B CA 1
ATOM 3949 C C . VAL B 1 211 ? -2.604 -17.984 13.07 1 91 211 VAL B C 1
ATOM 3951 O O . VAL B 1 211 ? -2.74 -18.594 12.008 1 91 211 VAL B O 1
ATOM 3954 N N . LYS B 1 212 ? -1.534 -18.094 13.836 1 88.81 212 LYS B N 1
ATOM 3955 C CA . LYS B 1 212 ? -0.415 -18.938 13.445 1 88.81 212 LYS B CA 1
ATOM 3956 C C . LYS B 1 212 ? -0.86 -20.391 13.273 1 88.81 212 LYS B C 1
ATOM 3958 O O . LYS B 1 212 ? -1.562 -20.938 14.133 1 88.81 212 LYS B O 1
ATOM 3963 N N . GLY B 1 213 ? -0.494 -20.969 12.141 1 88.88 213 GLY B N 1
ATOM 3964 C CA . GLY B 1 213 ? -0.792 -22.375 11.875 1 88.88 213 GLY B CA 1
ATOM 3965 C C . GLY B 1 213 ? -2.209 -22.594 11.383 1 88.88 213 GLY B C 1
ATOM 3966 O O . GLY B 1 213 ? -2.617 -23.734 11.156 1 88.88 213 GLY B O 1
ATOM 3967 N N . LYS B 1 214 ? -2.971 -21.578 11.18 1 92.69 214 LYS B N 1
ATOM 3968 C CA . LYS B 1 214 ? -4.363 -21.703 10.758 1 92.69 214 LYS B CA 1
ATOM 3969 C C . LYS B 1 214 ? -4.543 -21.25 9.312 1 92.69 214 LYS B C 1
ATOM 3971 O O . LYS B 1 214 ? -3.766 -20.438 8.812 1 92.69 214 LYS B O 1
ATOM 3976 N N . THR B 1 215 ? -5.469 -21.875 8.68 1 95.75 215 THR B N 1
ATOM 3977 C CA . THR B 1 215 ? -5.969 -21.359 7.41 1 95.75 215 THR B CA 1
ATOM 3978 C C . THR B 1 215 ? -7.023 -20.281 7.652 1 95.75 215 THR B C 1
ATOM 3980 O O . THR B 1 215 ? -8.062 -20.547 8.258 1 95.75 215 THR B O 1
ATOM 3983 N N . ILE B 1 216 ? -6.742 -19.078 7.215 1 97.12 216 ILE B N 1
ATOM 3984 C CA . ILE B 1 216 ? -7.648 -17.984 7.535 1 97.12 216 ILE B CA 1
ATOM 3985 C C . ILE B 1 216 ? -8.133 -17.312 6.246 1 97.12 216 ILE B C 1
ATOM 3987 O O . ILE B 1 216 ? -7.453 -17.375 5.219 1 97.12 216 ILE B O 1
ATOM 3991 N N . ILE B 1 217 ? -9.312 -16.766 6.289 1 98.44 217 ILE B N 1
ATOM 3992 C CA . ILE B 1 217 ? -9.789 -15.867 5.238 1 98.44 217 ILE B CA 1
ATOM 3993 C C . ILE B 1 217 ? -10.094 -14.5 5.836 1 98.44 217 ILE B C 1
ATOM 3995 O O . ILE B 1 217 ? -10.742 -14.398 6.879 1 98.44 217 ILE B O 1
ATOM 3999 N N . ILE B 1 218 ? -9.539 -13.508 5.27 1 98.75 218 ILE B N 1
ATOM 4000 C CA . ILE B 1 218 ? -9.734 -12.1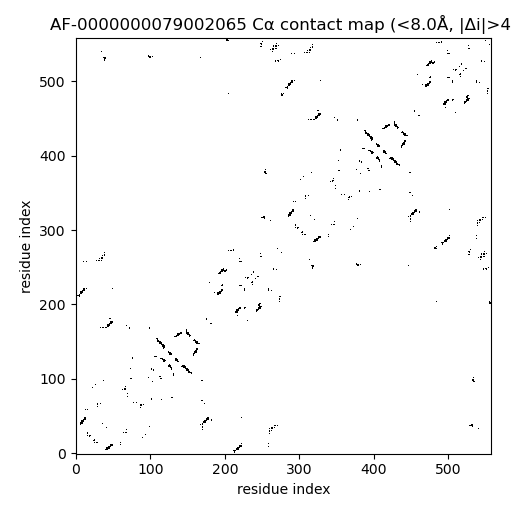33 5.723 1 98.75 218 ILE B CA 1
ATOM 4001 C C . ILE B 1 218 ? -10.672 -11.406 4.762 1 98.75 218 ILE B C 1
ATOM 4003 O O . ILE B 1 218 ? -10.414 -11.359 3.555 1 98.75 218 ILE B O 1
ATOM 4007 N N . LEU B 1 219 ? -11.719 -10.82 5.305 1 98.88 219 LEU B N 1
ATOM 4008 C CA . LEU B 1 219 ? -12.742 -10.133 4.527 1 98.88 219 LEU B CA 1
ATOM 4009 C C . LEU B 1 219 ? -12.547 -8.617 4.582 1 98.88 219 LEU B C 1
ATOM 4011 O O . LEU B 1 219 ? -12.352 -8.055 5.66 1 98.88 219 LEU B O 1
ATOM 4015 N N . PHE B 1 220 ? -12.641 -7.977 3.443 1 98.75 220 PHE B N 1
ATOM 4016 C CA . PHE B 1 220 ? -12.523 -6.527 3.357 1 98.75 220 PHE B CA 1
ATOM 4017 C C . PHE B 1 220 ? -13.773 -5.922 2.732 1 98.75 220 PHE B C 1
ATOM 4019 O O . PHE B 1 220 ? -14.453 -6.57 1.932 1 98.75 220 PHE B O 1
ATOM 4026 N N . GLY B 1 221 ? -14.055 -4.727 3.102 1 96.75 221 GLY B N 1
ATOM 4027 C CA . GLY B 1 221 ? -15.18 -4.004 2.531 1 96.75 221 GLY B CA 1
ATOM 4028 C C . GLY B 1 221 ? -14.82 -3.256 1.261 1 96.75 221 GLY B C 1
ATOM 4029 O O . GLY B 1 221 ? -13.719 -3.406 0.732 1 96.75 221 GLY B O 1
ATOM 4030 N N . GLY B 1 222 ? -15.859 -2.553 0.777 1 94.12 222 GLY B N 1
ATOM 4031 C CA . GLY B 1 222 ? -15.703 -1.773 -0.441 1 94.12 222 GLY B CA 1
ATOM 4032 C C . GLY B 1 222 ? -15.492 -0.294 -0.18 1 94.12 222 GLY B C 1
ATOM 4033 O O . GLY B 1 222 ? -15.398 0.132 0.973 1 94.12 222 GLY B O 1
ATOM 4034 N N . PRO B 1 223 ? -15.328 0.469 -1.267 1 90.56 223 PRO B N 1
ATOM 4035 C CA . PRO B 1 223 ? -15.031 1.897 -1.141 1 90.56 223 PRO B CA 1
ATOM 4036 C C . PRO B 1 223 ? -16.203 2.695 -0.578 1 90.56 223 PRO B C 1
ATOM 4038 O O . PRO B 1 223 ? -16 3.68 0.139 1 90.56 223 PRO B O 1
ATOM 4041 N N . HIS B 1 224 ? -17.391 2.238 -0.826 1 90.12 224 HIS B N 1
ATOM 4042 C CA . HIS B 1 224 ? -18.547 3.035 -0.433 1 90.12 224 HIS B CA 1
ATOM 4043 C C . HIS B 1 224 ? -19.234 2.436 0.787 1 90.12 224 HIS B C 1
ATOM 4045 O O . HIS B 1 224 ? -19.922 3.145 1.522 1 90.12 224 HIS B O 1
ATOM 4051 N N . ARG B 1 225 ? -19 1.151 0.927 1 93.31 225 ARG B N 1
ATOM 4052 C CA . ARG B 1 225 ? -19.688 0.436 1.997 1 93.31 225 ARG B CA 1
ATOM 4053 C C . ARG B 1 225 ? -18.766 -0.589 2.65 1 93.31 225 ARG B C 1
ATOM 4055 O O . ARG B 1 225 ? -18.141 -1.395 1.963 1 93.31 225 ARG B O 1
ATOM 4062 N N . GLY B 1 226 ? -18.766 -0.5 3.977 1 96.62 226 GLY B N 1
ATOM 4063 C CA . GLY B 1 226 ? -18 -1.486 4.723 1 96.62 226 GLY B CA 1
ATOM 4064 C C . GLY B 1 226 ? -18.734 -2.805 4.891 1 96.62 226 GLY B C 1
ATOM 4065 O O . GLY B 1 226 ? -19.859 -2.971 4.395 1 96.62 226 GLY B O 1
ATOM 4066 N N . LEU B 1 227 ? -18.125 -3.705 5.539 1 98.44 227 LEU B N 1
ATOM 4067 C CA . LEU B 1 227 ? -18.656 -5.059 5.684 1 98.44 227 LEU B CA 1
ATOM 4068 C C . LEU B 1 227 ? -19.938 -5.059 6.52 1 98.44 227 LEU B C 1
ATOM 4070 O O . LEU B 1 227 ? -20.828 -5.867 6.281 1 98.44 227 LEU B O 1
ATOM 4074 N N . TYR B 1 228 ? -20.031 -4.141 7.465 1 97.88 228 TYR B N 1
ATOM 4075 C CA . TYR B 1 228 ? -21.234 -4.035 8.266 1 97.88 228 TYR B CA 1
ATOM 4076 C C . TYR B 1 228 ? -22.438 -3.646 7.41 1 97.88 228 TYR B C 1
ATOM 4078 O O . TYR B 1 228 ? -23.5 -4.246 7.516 1 97.88 228 TYR B O 1
ATOM 4086 N N . ASP B 1 229 ? -22.234 -2.65 6.566 1 97.75 229 ASP B N 1
ATOM 4087 C CA . ASP B 1 229 ? -23.297 -2.205 5.668 1 97.75 229 ASP B CA 1
ATOM 4088 C C . ASP B 1 229 ? -23.672 -3.309 4.688 1 97.75 229 ASP B C 1
ATOM 4090 O O . ASP B 1 229 ? -24.859 -3.51 4.406 1 97.75 229 ASP B O 1
ATOM 4094 N N . ILE B 1 230 ? -22.703 -4.004 4.176 1 98.25 230 ILE B N 1
ATOM 4095 C CA . ILE B 1 230 ? -22.938 -5.078 3.217 1 98.25 230 ILE B CA 1
ATOM 4096 C C . ILE B 1 230 ? -23.734 -6.199 3.881 1 98.25 230 ILE B C 1
ATOM 4098 O O . ILE B 1 230 ? -24.734 -6.664 3.334 1 98.25 230 ILE B O 1
ATOM 4102 N N . ALA B 1 231 ? -23.312 -6.621 5.051 1 98.38 231 ALA B N 1
ATOM 4103 C CA . ALA B 1 231 ? -24 -7.68 5.797 1 98.38 231 ALA B CA 1
ATOM 4104 C C . ALA B 1 231 ? -25.438 -7.305 6.086 1 98.38 231 ALA B C 1
ATOM 4106 O O . ALA B 1 231 ? -26.359 -8.109 5.875 1 98.38 231 ALA B O 1
ATOM 4107 N N . LYS B 1 232 ? -25.625 -6.074 6.543 1 98.12 232 LYS B N 1
ATOM 4108 C CA . LYS B 1 232 ? -26.969 -5.59 6.859 1 98.12 232 LYS B CA 1
ATOM 4109 C C . LYS B 1 232 ? -27.875 -5.652 5.633 1 98.12 232 LYS B C 1
ATOM 4111 O O . LYS B 1 232 ? -29 -6.145 5.715 1 98.12 232 LYS B O 1
ATOM 4116 N N . LYS B 1 233 ? -27.391 -5.199 4.539 1 97.88 233 LYS B N 1
ATOM 4117 C CA . LYS B 1 233 ? -28.188 -5.188 3.311 1 97.88 233 LYS B CA 1
ATOM 4118 C C . LYS B 1 233 ? -28.484 -6.605 2.828 1 97.88 233 LYS B C 1
ATOM 4120 O O . LYS B 1 233 ? -29.531 -6.859 2.232 1 97.88 233 LYS B O 1
ATOM 4125 N N . GLU B 1 234 ? -27.578 -7.527 3.082 1 97.88 234 GLU B N 1
ATOM 4126 C CA . GLU B 1 234 ? -27.781 -8.922 2.688 1 97.88 234 GLU B CA 1
ATOM 4127 C C . GLU B 1 234 ? -28.625 -9.664 3.711 1 97.88 234 GLU B C 1
ATOM 4129 O O . GLU B 1 234 ? -28.984 -10.828 3.51 1 97.88 234 GLU B O 1
ATOM 4134 N N . GLY B 1 235 ? -28.891 -9.07 4.82 1 97.62 235 GLY B N 1
ATOM 4135 C CA . GLY B 1 235 ? -29.891 -9.578 5.738 1 97.62 235 GLY B CA 1
ATOM 4136 C C . GLY B 1 235 ? -29.312 -10.422 6.855 1 97.62 235 GLY B C 1
ATOM 4137 O O . GLY B 1 235 ? -29.969 -11.352 7.34 1 97.62 235 GLY B O 1
ATOM 4138 N N . PHE B 1 236 ? -27.984 -10.219 7.223 1 97.5 236 PHE B N 1
ATOM 4139 C CA . PHE B 1 236 ? -27.438 -10.961 8.344 1 97.5 236 PHE B CA 1
ATOM 4140 C C . PHE B 1 236 ? -26.562 -10.07 9.219 1 97.5 236 PHE B C 1
ATOM 4142 O O . PHE B 1 236 ? -26.203 -8.961 8.812 1 97.5 236 PHE B O 1
ATOM 4149 N N . ILE B 1 237 ? -26.359 -10.5 10.422 1 97.94 237 ILE B N 1
ATOM 4150 C CA . ILE B 1 237 ? -25.469 -9.828 11.359 1 97.94 237 ILE B CA 1
ATOM 4151 C C . ILE B 1 237 ? -24.047 -10.344 11.172 1 97.94 237 ILE B C 1
ATOM 4153 O O . ILE B 1 237 ? -23.781 -11.539 11.32 1 97.94 237 ILE B O 1
ATOM 4157 N N . LEU B 1 238 ? -23.109 -9.461 10.859 1 98.12 238 LEU B N 1
ATOM 4158 C CA . LEU B 1 238 ? -21.734 -9.812 10.5 1 98.12 238 LEU B CA 1
ATOM 4159 C C . LEU B 1 238 ? -21.109 -10.68 11.578 1 98.12 238 LEU B C 1
ATOM 4161 O O . LEU B 1 238 ? -20.547 -11.742 11.281 1 98.12 238 LEU B O 1
ATOM 4165 N N . GLU B 1 239 ? -21.297 -10.344 12.828 1 97.81 239 GLU B N 1
ATOM 4166 C CA . GLU B 1 239 ? -20.656 -11 13.961 1 97.81 239 GLU B CA 1
ATOM 4167 C C . GLU B 1 239 ? -21.125 -12.438 14.109 1 97.81 239 GLU B C 1
ATOM 4169 O O . GLU B 1 239 ? -20.438 -13.273 14.703 1 97.81 239 GLU B O 1
ATOM 4174 N N . ASN B 1 240 ? -22.281 -12.734 13.531 1 97.62 240 ASN B N 1
ATOM 4175 C CA . ASN B 1 240 ? -22.844 -14.078 13.633 1 97.62 240 ASN B CA 1
ATOM 4176 C C . ASN B 1 240 ? -22.219 -15.016 12.602 1 97.62 240 ASN B C 1
ATOM 4178 O O . ASN B 1 240 ? -22.344 -16.234 12.719 1 97.62 240 ASN B O 1
ATOM 4182 N N . LYS B 1 241 ? -21.562 -14.414 11.648 1 97.94 241 LYS B N 1
ATOM 4183 C CA . LYS B 1 241 ? -21.109 -15.25 10.547 1 97.94 241 LYS B CA 1
ATOM 4184 C C . LYS B 1 241 ? -19.578 -15.273 10.469 1 97.94 241 LYS B C 1
ATOM 4186 O O . LYS B 1 241 ? -19 -16.016 9.672 1 97.94 241 LYS B O 1
ATOM 4191 N N . VAL B 1 242 ? -18.922 -14.453 11.312 1 98.44 242 VAL B N 1
ATOM 4192 C CA . VAL B 1 242 ? -17.453 -14.422 11.297 1 98.44 242 VAL B CA 1
ATOM 4193 C C . VAL B 1 242 ? -16.922 -14.711 12.703 1 98.44 242 VAL B C 1
ATOM 4195 O O . VAL B 1 242 ? -17.672 -14.625 13.68 1 98.44 242 VAL B O 1
ATOM 4198 N N . ASP B 1 243 ? -15.68 -15.078 12.773 1 97.88 243 ASP B N 1
ATOM 4199 C CA . ASP B 1 243 ? -15.078 -15.398 14.062 1 97.88 243 ASP B CA 1
ATOM 4200 C C . ASP B 1 243 ? -14.57 -14.141 14.766 1 97.88 243 ASP B C 1
ATOM 4202 O O . ASP B 1 243 ? -14.578 -14.055 15.992 1 97.88 243 ASP B O 1
ATOM 4206 N N . LYS B 1 244 ? -14.047 -13.156 14 1 97.81 244 LYS B N 1
ATOM 4207 C CA . LYS B 1 244 ? -13.492 -11.906 14.523 1 97.81 244 LYS B CA 1
ATOM 4208 C C . LYS B 1 244 ? -13.805 -10.742 13.586 1 97.81 244 LYS B C 1
ATOM 4210 O O . LYS B 1 244 ? -13.867 -10.914 12.367 1 97.81 244 LYS B O 1
ATOM 4215 N N . VAL B 1 245 ? -14.047 -9.648 14.156 1 98.25 245 VAL B N 1
ATOM 4216 C CA . VAL B 1 245 ? -14.047 -8.375 13.438 1 98.25 245 VAL B CA 1
ATOM 4217 C C . VAL B 1 245 ? -12.945 -7.473 13.984 1 98.25 245 VAL B C 1
ATOM 4219 O O . VAL B 1 245 ? -13.039 -6.969 15.102 1 98.25 245 VAL B O 1
ATOM 4222 N N . TRP B 1 246 ? -11.938 -7.25 13.125 1 97.44 246 TRP B N 1
ATOM 4223 C CA . TRP B 1 246 ? -10.734 -6.578 13.609 1 97.44 246 TRP B CA 1
ATOM 4224 C C . TRP B 1 246 ? -10.602 -5.191 12.977 1 97.44 246 TRP B C 1
ATOM 4226 O O . TRP B 1 246 ? -10.898 -5.008 11.797 1 97.44 246 TRP B O 1
ATOM 4236 N N . ASN B 1 247 ? -10.203 -4.25 13.797 1 97.19 247 ASN B N 1
ATOM 4237 C CA . ASN B 1 247 ? -9.617 -3 13.336 1 97.19 247 ASN B CA 1
ATOM 4238 C C . ASN B 1 247 ? -8.094 -3.084 13.289 1 97.19 247 ASN B C 1
ATOM 4240 O O . ASN B 1 247 ? -7.43 -2.979 14.32 1 97.19 247 ASN B O 1
ATOM 4244 N N . THR B 1 248 ? -7.566 -3.264 12.086 1 96.06 248 THR B N 1
ATOM 4245 C CA . THR B 1 248 ? -6.133 -3.492 11.953 1 96.06 248 THR B CA 1
ATOM 4246 C C . THR B 1 248 ? -5.398 -2.18 11.703 1 96.06 248 THR B C 1
ATOM 4248 O O . THR B 1 248 ? -4.172 -2.168 11.555 1 96.06 248 THR B O 1
ATOM 4251 N N . ILE B 1 249 ? -6.062 -1.085 11.602 1 96.5 249 ILE B N 1
ATOM 4252 C CA . ILE B 1 249 ? -5.473 0.241 11.445 1 96.5 249 ILE B CA 1
ATOM 4253 C C . ILE B 1 249 ? -6.074 1.193 12.477 1 96.5 249 ILE B C 1
ATOM 4255 O O . ILE B 1 249 ? -6.75 2.16 12.117 1 96.5 249 ILE B O 1
ATOM 4259 N N . PRO B 1 250 ? -5.785 0.912 13.688 1 94.88 250 PRO B N 1
ATOM 4260 C CA . PRO B 1 250 ? -6.383 1.762 14.719 1 94.88 250 PRO B CA 1
ATOM 4261 C C . PRO B 1 250 ? -5.91 3.211 14.633 1 94.88 250 PRO B C 1
ATOM 4263 O O . PRO B 1 250 ? -4.797 3.477 14.172 1 94.88 250 PRO B O 1
ATOM 4266 N N . GLU B 1 251 ? -6.762 4.156 15.016 1 92.62 251 GLU B N 1
ATOM 4267 C CA . GLU B 1 251 ? -6.457 5.578 15.133 1 92.62 251 GLU B CA 1
ATOM 4268 C C . GLU B 1 251 ? -5.996 6.152 13.789 1 92.62 251 GLU B C 1
ATOM 4270 O O . GLU B 1 251 ? -5.02 6.898 13.734 1 92.62 251 GLU B O 1
ATOM 4275 N N . GLN B 1 252 ? -6.621 5.586 12.773 1 94.12 252 GLN B N 1
ATOM 4276 C CA . GLN B 1 252 ? -6.316 6.145 11.461 1 94.12 252 GLN B CA 1
ATOM 4277 C C . GLN B 1 252 ? -6.531 7.656 11.438 1 94.12 252 GLN B C 1
ATOM 4279 O O . GLN B 1 252 ? -7.469 8.164 12.062 1 94.12 252 GLN B O 1
ATOM 4284 N N . MET B 1 253 ? -5.691 8.383 10.68 1 93.88 253 MET B N 1
ATOM 4285 C CA . MET B 1 253 ? -5.758 9.844 10.656 1 93.88 253 MET B CA 1
ATOM 4286 C C . MET B 1 253 ? -6.469 10.336 9.406 1 93.88 253 MET B C 1
ATOM 4288 O O . MET B 1 253 ? -6.438 11.531 9.102 1 93.88 253 MET B O 1
ATOM 4292 N N . VAL B 1 254 ? -7.082 9.391 8.641 1 94.12 254 VAL B N 1
ATOM 4293 C CA . VAL B 1 254 ? -7.863 9.719 7.457 1 94.12 254 VAL B CA 1
ATOM 4294 C C . VAL B 1 254 ? -9.305 9.25 7.633 1 94.12 254 VAL B C 1
ATOM 4296 O O . VAL B 1 254 ? -9.578 8.375 8.453 1 94.12 254 VAL B O 1
ATOM 4299 N N . LYS B 1 255 ? -10.18 9.867 6.91 1 92 255 LYS B N 1
ATOM 4300 C CA . LYS B 1 255 ? -11.602 9.562 7.047 1 92 255 LYS B CA 1
ATOM 4301 C C . LYS B 1 255 ? -11.906 8.133 6.609 1 92 255 LYS B C 1
ATOM 4303 O O . LYS B 1 255 ? -12.703 7.441 7.25 1 92 255 LYS B O 1
ATOM 4308 N N . THR B 1 256 ? -11.297 7.727 5.5 1 91.81 256 THR B N 1
ATOM 4309 C CA . THR B 1 256 ? -11.547 6.398 4.953 1 91.81 256 THR B CA 1
ATOM 4310 C C . THR B 1 256 ? -10.25 5.75 4.477 1 91.81 256 THR B C 1
ATOM 4312 O O . THR B 1 256 ? -9.367 6.434 3.959 1 91.81 256 THR B O 1
ATOM 4315 N N . ILE B 1 257 ? -10.18 4.465 4.77 1 96.12 257 ILE B N 1
ATOM 4316 C CA . ILE B 1 257 ? -9.086 3.656 4.23 1 96.12 257 ILE B CA 1
ATOM 4317 C C . ILE B 1 257 ? -9.57 2.91 2.986 1 96.12 257 ILE B C 1
ATOM 4319 O O . ILE B 1 257 ? -10.648 2.318 2.988 1 96.12 257 ILE B O 1
ATOM 4323 N N . ARG B 1 258 ? -8.852 3.01 1.961 1 96 258 ARG B N 1
ATOM 4324 C CA . ARG B 1 258 ? -9.211 2.275 0.752 1 96 258 ARG B CA 1
ATOM 4325 C C . ARG B 1 258 ? -8.961 0.781 0.925 1 96 258 ARG B C 1
ATOM 4327 O O . ARG B 1 258 ? -8.117 0.375 1.726 1 96 258 ARG B O 1
ATOM 4334 N N . SER B 1 259 ? -9.609 -0.021 0.109 1 97.38 259 SER B N 1
ATOM 4335 C CA . SER B 1 259 ? -9.57 -1.469 0.288 1 97.38 259 SER B CA 1
ATOM 4336 C C . SER B 1 259 ? -8.164 -2.02 0.093 1 97.38 259 SER B C 1
ATOM 4338 O O . SER B 1 259 ? -7.723 -2.887 0.849 1 97.38 259 SER B O 1
ATOM 4340 N N . GLU B 1 260 ? -7.434 -1.547 -0.954 1 97.56 260 GLU B N 1
ATOM 4341 C CA . GLU B 1 260 ? -6.09 -2.053 -1.21 1 97.56 260 GLU B CA 1
ATOM 4342 C C . GLU B 1 260 ? -5.117 -1.622 -0.115 1 97.56 260 GLU B C 1
ATOM 4344 O O . GLU B 1 260 ? -4.168 -2.342 0.198 1 97.56 260 GLU B O 1
ATOM 4349 N N . GLU B 1 261 ? -5.371 -0.404 0.488 1 98.19 261 GLU B N 1
ATOM 4350 C CA . GLU B 1 261 ? -4.578 0.056 1.623 1 98.19 261 GLU B CA 1
ATOM 4351 C C . GLU B 1 261 ? -4.824 -0.809 2.855 1 98.19 261 GLU B C 1
ATOM 4353 O O . GLU B 1 261 ? -3.885 -1.176 3.562 1 98.19 261 GLU B O 1
ATOM 4358 N N . ALA B 1 262 ? -6.113 -1.104 3.039 1 98.56 262 ALA B N 1
ATOM 4359 C CA . ALA B 1 262 ? -6.477 -1.992 4.141 1 98.56 262 ALA B CA 1
ATOM 4360 C C . ALA B 1 262 ? -5.859 -3.375 3.957 1 98.56 262 ALA B C 1
ATOM 4362 O O . ALA B 1 262 ? -5.402 -3.99 4.922 1 98.56 262 ALA B O 1
ATOM 4363 N N . LEU B 1 263 ? -5.883 -3.824 2.719 1 98.75 263 LEU B N 1
ATOM 4364 C CA . LEU B 1 263 ? -5.363 -5.141 2.377 1 98.75 263 LEU B CA 1
ATOM 4365 C C . LEU B 1 263 ? -3.895 -5.266 2.771 1 98.75 263 LEU B C 1
ATOM 4367 O O . LEU B 1 263 ? -3.537 -6.117 3.588 1 98.75 263 LEU B O 1
ATOM 4371 N N . ILE B 1 264 ? -3.027 -4.387 2.273 1 98.81 264 ILE B N 1
ATOM 4372 C CA . ILE B 1 264 ? -1.593 -4.512 2.506 1 98.81 264 ILE B CA 1
ATOM 4373 C C . ILE B 1 264 ? -1.287 -4.289 3.984 1 98.81 264 ILE B C 1
ATOM 4375 O O . ILE B 1 264 ? -0.424 -4.957 4.555 1 98.81 264 ILE B O 1
ATOM 4379 N N . SER B 1 265 ? -1.978 -3.338 4.648 1 98.56 265 SER B N 1
ATOM 4380 C CA . SER B 1 265 ? -1.752 -3.051 6.062 1 98.56 265 SER B CA 1
ATOM 4381 C C . SER B 1 265 ? -2.113 -4.246 6.934 1 98.56 265 SER B C 1
ATOM 4383 O O . SER B 1 265 ? -1.341 -4.637 7.812 1 98.56 265 SER B O 1
ATOM 4385 N N . THR B 1 266 ? -3.258 -4.852 6.637 1 98.31 266 THR B N 1
ATOM 4386 C CA . THR B 1 266 ? -3.73 -5.984 7.426 1 98.31 266 THR B CA 1
ATOM 4387 C C . THR B 1 266 ? -2.826 -7.195 7.23 1 98.31 266 THR B C 1
ATOM 4389 O O . THR B 1 266 ? -2.469 -7.875 8.195 1 98.31 266 THR B O 1
ATOM 4392 N N . LEU B 1 267 ? -2.459 -7.441 5.984 1 98 267 LEU B N 1
ATOM 4393 C CA . LEU B 1 267 ? -1.581 -8.57 5.695 1 98 267 LEU B CA 1
ATOM 4394 C C . LEU B 1 267 ? -0.23 -8.398 6.379 1 98 267 LEU B C 1
ATOM 4396 O O . LEU B 1 267 ? 0.359 -9.367 6.855 1 98 267 LEU B O 1
ATOM 4400 N N . ALA B 1 268 ? 0.273 -7.141 6.434 1 97.5 268 ALA B N 1
ATOM 4401 C CA . ALA B 1 268 ? 1.538 -6.871 7.113 1 97.5 268 ALA B CA 1
ATOM 4402 C C . ALA B 1 268 ? 1.449 -7.219 8.594 1 97.5 268 ALA B C 1
ATOM 4404 O O . ALA B 1 268 ? 2.342 -7.871 9.141 1 97.5 268 ALA B O 1
ATOM 4405 N N . VAL B 1 269 ? 0.356 -6.805 9.219 1 95.56 269 VAL B N 1
ATOM 4406 C CA . VAL B 1 269 ? 0.148 -7.047 10.641 1 95.56 269 VAL B CA 1
ATOM 4407 C C . VAL B 1 269 ? 0.036 -8.547 10.898 1 95.56 269 VAL B C 1
ATOM 4409 O O . VAL B 1 269 ? 0.737 -9.094 11.75 1 95.56 269 VAL B O 1
ATOM 4412 N N . VAL B 1 270 ? -0.755 -9.258 10.125 1 94.5 270 VAL B N 1
ATOM 4413 C CA . VAL B 1 270 ? -0.994 -10.688 10.305 1 94.5 270 VAL B CA 1
ATOM 4414 C C . VAL B 1 270 ? 0.297 -11.461 10.055 1 94.5 270 VAL B C 1
ATOM 4416 O O . VAL B 1 270 ? 0.638 -12.375 10.812 1 94.5 270 VAL B O 1
ATOM 4419 N N . ASN B 1 271 ? 0.995 -11.062 9.008 1 93.56 271 ASN B N 1
ATOM 4420 C CA . ASN B 1 271 ? 2.238 -11.727 8.633 1 93.56 271 ASN B CA 1
ATOM 4421 C C . ASN B 1 271 ? 3.275 -11.641 9.75 1 93.56 271 ASN B C 1
ATOM 4423 O O . ASN B 1 271 ? 4.016 -12.602 9.984 1 93.56 271 ASN B O 1
ATOM 4427 N N . MET B 1 272 ? 3.328 -10.477 10.414 1 90.44 272 MET B N 1
ATOM 4428 C CA . MET B 1 272 ? 4.289 -10.273 11.492 1 90.44 272 MET B CA 1
ATOM 4429 C C . MET B 1 272 ? 4.023 -11.234 12.648 1 90.44 272 MET B C 1
ATOM 4431 O O . MET B 1 272 ? 4.957 -11.719 13.289 1 90.44 272 MET B O 1
ATOM 4435 N N . PHE B 1 273 ? 2.812 -11.578 12.828 1 85.31 273 PHE B N 1
ATOM 4436 C CA . PHE B 1 273 ? 2.467 -12.422 13.969 1 85.31 273 PHE B CA 1
ATOM 4437 C C . PHE B 1 273 ? 2.549 -13.898 13.586 1 85.31 273 PHE B C 1
ATOM 4439 O O . PHE B 1 273 ? 2.637 -14.766 14.461 1 85.31 273 PHE B O 1
ATOM 4446 N N . ILE B 1 274 ? 2.525 -14.148 12.297 1 83.75 274 ILE B N 1
ATOM 4447 C CA . ILE B 1 274 ? 2.709 -15.516 11.828 1 83.75 274 ILE B CA 1
ATOM 4448 C C . ILE B 1 274 ? 4.184 -15.906 11.938 1 83.75 274 ILE B C 1
ATOM 4450 O O . ILE B 1 274 ? 4.512 -17.016 12.367 1 83.75 274 ILE B O 1
ATOM 4454 N N . TYR B 1 275 ? 5.035 -15.047 11.57 1 78.38 275 TYR B N 1
ATOM 4455 C CA . TYR B 1 275 ? 6.449 -15.391 11.469 1 78.38 275 TYR B CA 1
ATOM 4456 C C . TYR B 1 275 ? 7.25 -14.766 12.602 1 78.38 275 TYR B C 1
ATOM 4458 O O . TYR B 1 275 ? 8.406 -15.133 12.836 1 78.38 275 TYR B O 1
ATOM 4466 N N . GLY B 1 276 ? 6.707 -13.688 13.195 1 65.69 276 GLY B N 1
ATOM 4467 C CA . GLY B 1 276 ? 7.434 -13.094 14.312 1 65.69 276 GLY B CA 1
ATOM 4468 C C . GLY B 1 276 ? 7.645 -14.055 15.469 1 65.69 276 GLY B C 1
ATOM 4469 O O . GLY B 1 276 ? 6.852 -14.977 15.672 1 65.69 276 GLY B O 1
ATOM 4470 N N . GLU B 1 277 ? 8.867 -14.461 15.711 1 57.38 277 GLU B N 1
ATOM 4471 C CA . GLU B 1 277 ? 9.32 -15.414 16.719 1 57.38 277 GLU B CA 1
ATOM 4472 C C . GLU B 1 277 ? 8.406 -15.391 17.953 1 57.38 277 GLU B C 1
ATOM 4474 O O . GLU B 1 277 ? 7.621 -14.461 18.125 1 57.38 277 GLU B O 1
ATOM 4479 N N . ASN B 1 278 ? 9.078 -15.812 19.359 1 44.62 278 ASN B N 1
ATOM 4480 C CA . ASN B 1 278 ? 9 -16.625 20.578 1 44.62 278 ASN B CA 1
ATOM 4481 C C . ASN B 1 278 ? 8.156 -15.93 21.641 1 44.62 278 ASN B C 1
ATOM 4483 O O . ASN B 1 278 ? 8.469 -14.82 22.062 1 44.62 278 ASN B O 1
ATOM 4487 N N . LEU B 1 279 ? 6.781 -15.977 21.469 1 38.47 279 LEU B N 1
ATOM 4488 C CA . LEU B 1 279 ? 6.332 -16.094 22.844 1 38.47 279 LEU B CA 1
ATOM 4489 C C . LEU B 1 279 ? 7.141 -17.156 23.594 1 38.47 279 LEU B C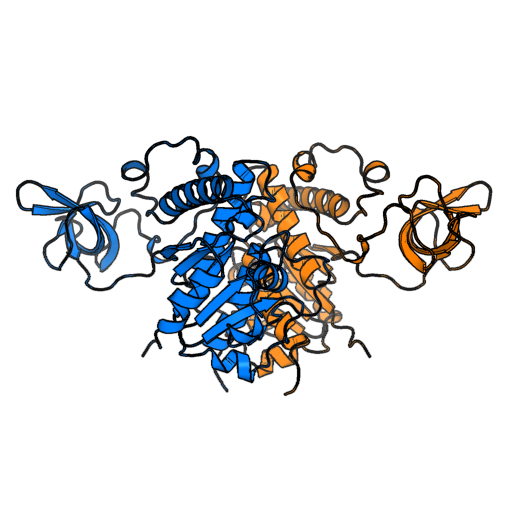 1
ATOM 4491 O O . LEU B 1 279 ? 7.484 -18.188 23.031 1 38.47 279 LEU B O 1
#

Foldseek 3Di:
DPLPAAEEEEEELCLLVVPDDLLVSLVVLVLLQLLCLVLLHAAYEYEHFPVDDPVVSVVSVVLSVLSVVQQLPQPLCNVPPRDDDPSCVNVVVDDHSPRVQNDADQQHDAFDKAWWAWADDPNWIWTHRNHPDIATEDEDDDDHGDTFIWGAHDRVNRYIHTDPDDDRSTYHYHYYHAPVRVLVVCVVPWPFEEEEDQPFAADDLVRLLVSASTHYYYYFYAPVDTPQRRQVVVPHGPVVRGPGYHHLPHPDPDPDDRRSRVSSSNSVSSSCSHPVDDD/DPLPAAEEEEEELCLLVVPDDLLVSLVVLVLLQLLCLVLLHAAYEYEHFPVDDPVVSVVSVVLSVLSVVQQLPQPLCNVPPRDDDPSCVNVVVDDHSPRVQNDADQQDDAFDKAWWQWADDPNWIWTHRNHPDIATEDEDDDDHGDTFIWGAHDRVNRYIHTDPDDDRSTYHYHYYHAPVRVLVVCVVPWPFEEEEDQPFAADDLVRLLVSASTHYYYYFYAPVDTPQRRQVVVPHGPVVRGPGYHHLPHPDPDPDDRRSRVSSSNSVSSSCSRPVDDD

pLDDT: mean 93.61, std 8.95, range [30.89, 98.88]

Secondary structure (DSSP, 8-state):
------EEEEEEGGGGGG--SHHHHHHHHHHHHHHHHHTT--EEEEE--TTS-HHHHHHHHHHHHHHHHHHHS-GGGHHHH----GGGTTGGGSPP--BGGG---SS--TT-EEEEEEEEETTEEEEE-SSSS-EEEEES---TTSEEEEEEEETTTTEEEE-SSPPP-SPEEEEES-HHHHHHHHTTT-SEEEEEEEEEE---HHHHHTTTT--EEEE---SS--HHHHHHHHTS-HHHH-SEEE-SSTT-SBS---HHHHHHHHHHHHHHHHH----/------EEEEEEGGGGGG--SHHHHHHHHHHHHHHHHHTT--EEEEE--TTS-HHHHHHHHHHHHHHHHHHHS-GGGHHHH----GGGTTGGGSPP--BGGG---SS--TT-EEEEEEEEETTEEEEE-SSSS-EEEEES---TTSEEEEEEEETTTTEEEE-SSPPP-SPEEEEES-HHHHHHHHTTT-SEEEEEEEEEE---HHHHHTTTT--EEEE---SS--HHHHHHHHTS-HHHH-SEEE-SSTT-SBS---HHHHHHHHHHHHHHHHHS---

Organism: Staphylothermus marinus (strain ATCC 43588 / DSM 3639 / JCM 9404 / F1) (NCBI:txid399550)

Solvent-accessible surface area (backbone atoms only — not comparable to full-atom values): 30643 Å² total; per-residue (Å²): 123,83,68,79,55,41,39,31,37,34,37,33,47,56,59,46,69,83,39,91,44,70,61,51,34,50,50,51,51,47,46,46,52,44,46,34,25,36,70,52,26,50,31,38,34,35,18,30,46,89,90,54,54,69,70,58,42,49,53,42,47,51,53,50,49,55,53,46,52,58,70,59,37,52,77,72,46,34,82,81,72,48,74,91,47,81,90,54,69,55,58,81,76,51,78,79,70,49,38,49,61,65,64,66,66,85,81,66,52,69,68,42,61,38,61,17,48,24,38,74,55,97,93,35,47,32,28,45,58,60,49,99,63,62,23,39,50,77,44,65,83,68,52,69,77,35,78,36,39,31,30,31,67,34,74,90,80,26,32,24,32,33,48,96,60,82,72,76,65,54,50,43,83,46,76,38,81,24,62,67,53,48,49,63,62,43,60,78,75,36,76,42,40,34,35,44,37,90,84,32,48,62,59,39,69,65,60,45,42,62,50,45,74,34,33,33,35,40,38,47,30,36,76,89,43,44,46,63,56,43,28,51,74,73,69,46,62,55,75,78,72,36,76,43,49,29,17,62,62,72,81,49,41,32,73,68,78,48,50,63,58,47,48,39,22,39,50,25,39,50,48,42,36,54,66,33,74,78,124,124,86,68,79,54,41,38,31,37,34,36,33,48,56,59,46,70,82,39,92,45,71,60,52,34,51,50,51,52,47,47,47,53,44,46,36,26,36,70,52,27,49,32,37,36,33,18,31,46,87,88,54,54,70,68,59,42,49,53,41,48,53,52,48,50,55,53,47,53,57,70,59,36,51,77,72,45,33,83,81,71,49,74,92,49,82,90,54,70,56,58,84,76,52,79,80,71,49,38,49,62,64,66,66,66,86,82,66,51,69,67,42,62,38,61,18,48,23,36,73,55,97,95,37,48,32,28,45,60,58,50,98,62,62,23,38,49,78,46,66,83,66,52,68,77,35,80,36,39,30,30,32,66,35,73,90,81,26,31,24,33,34,50,96,58,81,72,77,66,53,50,42,82,47,74,36,81,24,65,65,53,48,47,62,63,44,62,78,74,35,76,40,39,35,35,44,37,90,85,30,47,63,59,38,68,66,61,46,42,60,50,46,72,34,33,33,35,41,37,47,30,38,77,89,42,45,46,65,58,44,27,50,75,74,69,46,62,54,75,80,73,35,76,42,48,29,17,63,63,73,82,50,41,32,73,69,78,48,48,62,59,48,47,38,22,40,50,25,38,50,49,42,38,54,67,31,68,82,126

=== Feature glossary ===
Feature key, reading from the visual/contextual features back to the raw sequence:

Rendered structure images. Six rendered views show the 3D structure from the faces of a cube — i.e. along ±x, ±y, ±z. Rendering representation is drawn randomly per protein from cartoon (secondary-structure ribbons), sticks (backbone bonds), or molecular surface; coloring is either N→C rainbow (blue at the N-terminus through red at the C-terminus) or one color per chain.

Contact-map, Ramachandran, and PAE plots. The contact map is a binary N×N matrix image: pixel (i, j) is dark where Cα_i and Cα_j are within 8 Å and |i−j|>4. Because the |i−j|>4 filter removes local helical contacts, off-diagonal stripes parallel to the main diagonal indicate parallel β-sheets; stripes perpendicular to it indicate antiparallel β-sheets. The Ramachandran plot scatters every residue's (φ, ψ) pair against the sterically allowed regions. The PAE heatmap renders the predicted-aligned-error matrix.

InterPro / GO / CATH / organism. Database cross-references. InterPro integrates a dozen domain/family signature databases into unified entries with residue-range hits. GO terms attach function/process/location labels with evidence codes. CATH codes position the fold in a four-level structural taxonomy. Organism is the NCBI-taxonomy species name.

Nearest PDB structures. The Foldseek neighbor list gives the closest experimentally determined structures in the PDB, ranked by structural alignment. TM-score near 1 means near-identical fold; near 0.3 means only rough topology match. This is how one finds what a novel AlphaFold prediction most resembles in the solved-structure universe.

Predicted aligned error. PAE(i, j) answers: if I align the predicted and true structures on residue i, how far off (in Å) do I expect residue j to be? A block-diagonal PAE matrix with low values on the blocks and high values off-diagonal is the signature of a multi-domain protein with confidently predicted domains but uncertain inter-domain orientation.

Solvent-accessible surface area. Accessible surface area quantifies burial. A residue with SASA near zero is packed into the hydrophobic core; one with SASA >100 Å² sits on the surface. Computed here via the Shrake–Rupley numerical algorithm with a 1.4 Å probe.

B-factor. B-factor (Debye–Waller factor) reflects atomic displacement in the crystal lattice. It is an experimental observable (units Å²), not a prediction; low values mean the atom is pinned down, high values mean it moves or is heterogeneous across the crystal.

pLDDT. For AlphaFold models, the B-factor field carries pLDDT — the model's own estimate of local accuracy on a 0–100 scale. Regions with pLDDT<50 should be treated as essentially unmodeled; they often correspond to intrinsically disordered segments.

Backbone torsions (φ/ψ). φ (phi) and ψ (psi) are the two rotatable backbone dihedrals per residue: φ is the C(i-1)–N–Cα–C torsion, ψ is the N–Cα–C–N(i+1) torsion, both in degrees on (−180°, 180°]. α-helical residues cluster near (−60°, −45°); β-strand residues near (−120°, +130°). A Ramachandran plot is simply a scatter of (φ, ψ) for every residue.

Radius of gyration, Cα contacts, bounding box. Radius of gyration (Rg) is the root-mean-square distance of Cα atoms from their centroid — a single number for overall size and compactness. A globular domain of N residues has Rg ≈ 2.2·N^0.38 Å; an extended or disordered chain has a much larger Rg. The Cα contact count is the number of residue pairs whose Cα atoms are within 8 Å and are more than four positions apart in sequence — a standard proxy for tertiary packing density. The bounding box is the smallest axis-aligned box enclosing all Cα atoms.

Secondary structure (3-state, P-SEA). Three-state secondary structure (P-SEA) collapses the eight DSSP classes into helix (a), strand (b), and coil (c). P-SEA assigns these from Cα geometry alone — distances and angles — without requiring backbone oxygens, so it works on any Cα trace.

Secondary structure (8-state, DSSP). DSSP 8-state secondary structure assigns each residue one of H (α-helix), G (3₁₀-helix), I (π-helix), E (extended β-strand), B (isolated β-bridge), T (hydrogen-bonded turn), S (bend), or '-' (coil). The assignment is computed from backbone hydrogen-bond geometry via the Kabsch–Sander algorithm.

Foldseek 3Di. A 3Di character summarizes, for each residue, the relative orientation of the Cα frame of its nearest spatial neighbor. Because it encodes fold topology rather than chemistry, 3Di alignments detect remote structural similarity that sequence alignment misses.

mmCIF coordinates. The mmCIF block holds the 3D Cartesian coordinates of each backbone atom (N, Cα, C, O) in ångströms. mmCIF is the PDB's canonical archive format — a tagged-loop text representation of the atomic model.

Sequence. Sequence gives the chain of amino acids in standard one-letter code (A=alanine, C=cysteine, …, Y=tyrosine), read N→C. It is the only feature that is directly encoded by the gene; all structural features are derived from the folded form of this sequence.